Protein 8ZVY (pdb70)

InterPro domains:
  IPR002119 Histone H2A [PR00620] (14-36)
  IPR002119 Histone H2A [PR00620] (43-58)
  IPR002119 Histone H2A [PR00620] (58-71)
  IPR002119 Histone H2A [PR00620] (72-86)
  IPR002119 Histone H2A [PR00620] (100-118)
  IPR002119 Histone H2A [PTHR23430] (9-121)
  IPR002119 Histone H2A [SM00414] (3-123)
  IPR007125 Core Histone H2A/H2B/H3 domain [PF00125] (7-89)
  IPR009072 Histone-fold [G3DSA:1.10.20.10] (2-130)
  IPR009072 Histone-fold [SSF47113] (2-99)
  IPR032454 Histone H2A, C-terminal domain [PF16211] (92-125)
  IPR032458 Histone H2A conserved site [PS00046] (22-28)
  IPR061508 Histone H2A, histone fold [cd00074] (16-104)

Structure (mmCIF, N/CA/C/O backbone):
data_8ZVY
#
_entry.id   8ZVY
#
_cell.length_a   61.005
_cell.length_b   68.240
_cell.length_c   102.576
_cell.angle_alpha   90.000
_cell.angle_beta   90.000
_cell.angle_gamma   90.000
#
_symmetry.space_group_name_H-M   'P 21 21 21'
#
loop_
_entity.id
_entity.type
_entity.pdbx_description
1 polymer 'Histone H2B 1.1,Histone H2A type 1'
2 polymer 'Isoform 1 of Alpha-synuclein'
3 non-polymer 'CHLORIDE ION'
4 water water
#
loop_
_atom_site.group_PDB
_atom_site.id
_atom_site.type_symbol
_atom_site.label_atom_id
_atom_site.label_alt_id
_atom_site.label_comp_id
_atom_site.label_asym_id
_atom_site.label_entity_id
_atom_site.label_seq_id
_atom_site.pdbx_PDB_ins_code
_atom_site.Cartn_x
_atom_site.Cartn_y
_atom_site.Cartn_z
_atom_site.occupancy
_atom_site.B_iso_or_equiv
_atom_site.auth_seq_id
_atom_site.auth_comp_id
_atom_site.auth_asym_id
_atom_site.auth_atom_id
_atom_site.pdbx_PDB_model_num
ATOM 1 N N . LYS A 1 3 ? -14.35819 13.55540 16.42923 1.000 84.45271 35 LYS A N 1
ATOM 2 C CA . LYS A 1 3 ? -14.29257 14.98836 16.70238 1.000 94.84277 35 LYS A CA 1
ATOM 3 C C . LYS A 1 3 ? -12.92718 15.35785 17.27633 1.000 92.62203 35 LYS A C 1
ATOM 4 O O . LYS A 1 3 ? -12.50683 16.51658 17.22821 1.000 90.28709 35 LYS A O 1
ATOM 10 N N . GLU A 1 4 ? -12.24098 14.35308 17.81470 1.000 85.23336 36 GLU A N 1
ATOM 11 C CA A GLU A 1 4 ? -10.92735 14.57498 18.40014 0.518 79.18219 36 GLU A CA 1
ATOM 12 C CA B GLU A 1 4 ? -10.92031 14.55627 18.39600 0.482 79.18490 36 GLU A CA 1
ATOM 13 C C . GLU A 1 4 ? -9.92612 14.96766 17.31969 1.000 76.50665 36 GLU A C 1
ATOM 14 O O . GLU A 1 4 ? -9.96672 14.46123 16.19498 1.000 73.79850 36 GLU A O 1
ATOM 25 N N . SER A 1 5 ? -9.02071 15.88325 17.66286 1.000 66.26413 37 SER A N 1
ATOM 26 C CA . SER A 1 5 ? -8.05986 16.38916 16.69221 1.000 59.32906 37 SER A CA 1
ATOM 27 C C . SER A 1 5 ? -6.70855 15.70310 16.85905 1.000 60.73319 37 SER A C 1
ATOM 28 O O . SER A 1 5 ? -6.04433 15.85171 17.89107 1.000 57.46447 37 SER A O 1
ATOM 31 N N . TYR A 1 6 ? -6.29936 14.97735 15.82424 1.000 50.93421 38 TYR A N 1
ATOM 32 C CA . TYR A 1 6 ? -4.95950 14.43532 15.69851 1.000 46.48533 38 TYR A CA 1
ATOM 33 C C . TYR A 1 6 ? -4.08634 15.30777 14.81557 1.000 47.22327 38 TYR A C 1
ATOM 34 O O . TYR A 1 6 ? -3.00760 14.87267 14.40506 1.000 49.81124 38 TYR A O 1
ATOM 43 N N . ALA A 1 7 ? -4.54011 16.52482 14.50254 1.000 48.27170 39 ALA A N 1
ATOM 44 C CA . ALA A 1 7 ? -3.89140 17.31319 13.46236 1.000 50.93425 39 ALA A CA 1
ATOM 45 C C . ALA A 1 7 ? -2.42561 17.55537 13.78874 1.000 51.75739 39 ALA A C 1
ATOM 46 O O . ALA A 1 7 ? -1.56272 17.44060 12.91148 1.000 51.56378 39 ALA A O 1
ATOM 48 N N . ILE A 1 8 ? -2.12565 17.87663 15.05271 1.000 54.60775 40 ILE A N 1
ATOM 49 C CA . ILE A 1 8 ? -0.74902 18.15343 15.45016 1.000 53.58022 40 ILE A CA 1
ATOM 50 C C . ILE A 1 8 ? 0.14661 16.96334 15.13706 1.000 50.66598 40 ILE A C 1
ATOM 51 O O . ILE A 1 8 ? 1.26965 17.12131 14.64334 1.000 51.26356 40 ILE A O 1
ATOM 56 N N . TYR A 1 9 ? -0.34396 15.75320 15.40355 1.000 50.90828 41 TYR A N 1
ATOM 57 C CA . TYR A 1 9 ? 0.44276 14.54375 15.20010 1.000 51.89062 41 TYR A CA 1
ATOM 58 C C . TYR A 1 9 ? 0.50443 14.12696 13.73658 1.000 49.92914 41 TYR A C 1
ATOM 59 O O . TYR A 1 9 ? 1.53042 13.59687 13.29531 1.000 49.30700 41 TYR A O 1
ATOM 68 N N . VAL A 1 10 ? -0.57257 14.34576 12.97848 1.000 48.45246 42 VAL A N 1
ATOM 69 C CA . VAL A 1 10 ? -0.51507 14.14677 11.53312 1.000 47.88183 42 VAL A CA 1
ATOM 70 C C . VAL A 1 10 ? 0.58763 14.99747 10.92442 1.000 48.24218 42 VAL A C 1
ATOM 71 O O . VAL A 1 10 ? 1.36633 14.52297 10.08995 1.000 49.41608 42 VAL A O 1
ATOM 75 N N . TYR A 1 11 ? 0.67954 16.26948 11.33631 1.000 48.88669 43 TYR A N 1
ATOM 76 C CA . TYR A 1 11 ? 1.73019 17.14150 10.82213 1.000 49.60133 43 TYR A CA 1
ATOM 77 C C . TYR A 1 11 ? 3.11776 16.62812 11.17852 1.000 53.51747 43 TYR A C 1
ATOM 78 O O . TYR A 1 11 ? 4.02424 16.65021 10.33933 1.000 51.59535 43 TYR A O 1
ATOM 87 N N . LYS A 1 12 ? 3.30283 16.15477 12.41454 1.000 49.35635 44 LYS A N 1
ATOM 88 C CA . LYS A 1 12 ? 4.61034 15.64953 12.81622 1.000 52.78948 44 LYS A CA 1
ATOM 89 C C . LYS A 1 12 ? 5.02006 14.48740 11.92042 1.000 50.25950 44 LYS A C 1
ATOM 90 O O . LYS A 1 12 ? 6.16620 14.41018 11.46269 1.000 50.92570 44 LYS A O 1
ATOM 96 N N . VAL A 1 13 ? 4.08231 13.57867 11.64550 1.000 52.40230 45 VAL A N 1
ATOM 97 C CA . VAL A 1 13 ? 4.35937 12.47052 10.73678 1.000 47.56074 45 VAL A CA 1
ATOM 98 C C . VAL A 1 13 ? 4.64844 12.98575 9.33138 1.000 48.13916 45 VAL A C 1
ATOM 99 O O . VAL A 1 13 ? 5.54444 12.48271 8.64149 1.000 52.56473 45 VAL A O 1
ATOM 103 N N . LEU A 1 14 ? 3.89686 13.99413 8.88114 1.000 48.51972 46 LEU A N 1
ATOM 104 C CA . LEU A 1 14 ? 4.12425 14.52614 7.54043 1.000 50.32669 46 LEU A CA 1
ATOM 105 C C . LEU A 1 14 ? 5.55721 15.01209 7.37338 1.000 54.62205 46 LEU A C 1
ATOM 106 O O . LEU A 1 14 ? 6.17136 14.80457 6.32135 1.000 60.75420 46 LEU A O 1
ATOM 111 N N . LYS A 1 15 ? 6.11471 15.65033 8.40083 1.000 57.58853 47 LYS A N 1
ATOM 112 C CA . LYS A 1 15 ? 7.47373 16.15948 8.27255 1.000 60.20682 47 LYS A CA 1
ATOM 113 C C . LYS A 1 15 ? 8.50947 15.04717 8.28956 1.000 60.99304 47 LYS A C 1
ATOM 114 O O . LYS A 1 15 ? 9.62835 15.25836 7.81206 1.000 65.77773 47 LYS A O 1
ATOM 120 N N . GLN A 1 16 ? 8.16624 13.87021 8.82321 1.000 60.61223 48 GLN A N 1
ATOM 121 C CA . GLN A 1 16 ? 9.08031 12.73731 8.73927 1.000 59.02425 48 GLN A CA 1
ATOM 122 C C . GLN A 1 16 ? 9.13194 12.17750 7.32358 1.000 59.60186 48 GLN A C 1
ATOM 123 O O . GLN A 1 16 ? 10.21622 11.92072 6.79286 1.000 66.06082 48 GLN A O 1
ATOM 129 N N . VAL A 1 17 ? 7.97341 11.98866 6.68928 1.000 61.15735 49 VAL A N 1
ATOM 130 C CA . VAL A 1 17 ? 7.94787 11.31109 5.39311 1.000 59.40326 49 VAL A CA 1
ATOM 131 C C . VAL A 1 17 ? 8.18484 12.27593 4.23648 1.000 61.19414 49 VAL A C 1
ATOM 132 O O . VAL A 1 17 ? 8.71218 11.87089 3.19659 1.000 61.48732 49 VAL A O 1
ATOM 136 N N . HIS A 1 18 ? 7.81224 13.54180 4.38959 1.000 65.65880 50 HIS A N 1
ATOM 137 C CA . HIS A 1 18 ? 8.02295 14.55788 3.35717 1.000 63.77076 50 HIS A CA 1
ATOM 138 C C . HIS A 1 18 ? 8.38686 15.86956 4.03691 1.000 65.56154 50 HIS A C 1
ATOM 139 O O . HIS A 1 18 ? 7.54259 16.75628 4.21395 1.000 61.68147 50 HIS A O 1
ATOM 146 N N . PRO A 1 19 ? 9.65924 16.03897 4.40594 1.000 69.38722 51 PRO A N 1
ATOM 147 C CA . PRO A 1 19 ? 10.04147 17.19043 5.24307 1.000 69.65994 51 PRO A CA 1
ATOM 148 C C . PRO A 1 19 ? 9.72573 18.54497 4.63391 1.000 73.70638 51 PRO A C 1
ATOM 149 O O . PRO A 1 19 ? 9.52802 19.51078 5.38160 1.000 74.11359 51 PRO A O 1
ATOM 153 N N . ASP A 1 20 ? 9.68290 18.66007 3.30703 1.000 71.22686 52 ASP A N 1
ATOM 154 C CA . ASP A 1 20 ? 9.48729 19.95150 2.65833 1.000 81.07500 52 ASP A CA 1
ATOM 155 C C . ASP A 1 20 ? 8.11127 20.08780 2.01378 1.000 78.41756 52 ASP A C 1
ATOM 156 O O . ASP A 1 20 ? 7.91676 20.96210 1.16387 1.000 75.48959 52 ASP A O 1
ATOM 161 N N . THR A 1 21 ? 7.14858 19.25817 2.40746 1.000 71.79584 53 THR A N 1
ATOM 162 C CA . THR A 1 21 ? 5.82000 19.26740 1.81007 1.000 71.09874 53 THR A CA 1
ATOM 163 C C . THR A 1 21 ? 4.79027 19.72457 2.83419 1.000 63.44932 53 THR A C 1
ATOM 164 O O . THR A 1 21 ? 4.71710 19.17607 3.93894 1.000 72.40778 53 THR A O 1
ATOM 168 N N . GLY A 1 22 ? 3.99085 20.72695 2.46261 1.000 71.56312 54 GLY 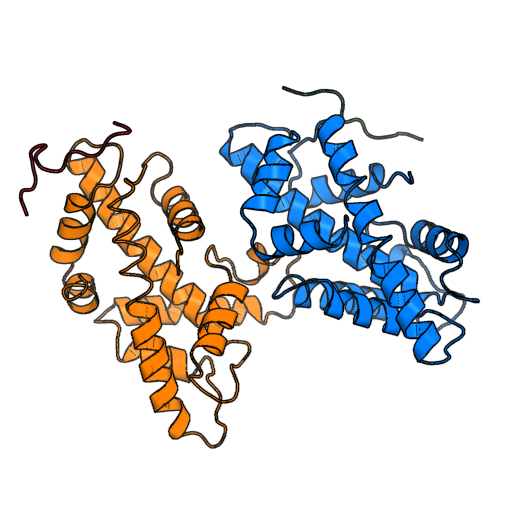A N 1
ATOM 169 C CA . GLY A 1 22 ? 2.91157 21.18398 3.30830 1.000 72.08645 54 GLY A CA 1
ATOM 170 C C . GLY A 1 22 ? 1.64229 20.37784 3.10573 1.000 66.30734 54 GLY A C 1
ATOM 171 O O . GLY A 1 22 ? 1.58609 19.42136 2.33421 1.000 63.77363 54 GLY A O 1
ATOM 172 N N . ILE A 1 23 ? 0.60471 20.78182 3.83162 1.000 63.51174 55 ILE A N 1
ATOM 173 C CA . ILE A 1 23 ? -0.72317 20.19297 3.69603 1.000 64.06876 55 ILE A CA 1
ATOM 174 C C . ILE A 1 23 ? -1.74766 21.28426 3.96281 1.000 71.31428 55 ILE A C 1
ATOM 175 O O . ILE A 1 23 ? -1.57943 22.10541 4.87008 1.000 71.35336 55 ILE A O 1
ATOM 180 N N . SER A 1 24 ? -2.78491 21.32344 3.13476 1.000 63.10603 56 SER A N 1
ATOM 181 C CA . SER A 1 24 ? -3.80710 22.33157 3.30568 1.000 68.21715 56 SER A CA 1
ATOM 182 C C . SER A 1 24 ? -4.67556 22.01745 4.51777 1.000 61.59764 56 SER A C 1
ATOM 183 O O . SER A 1 24 ? -4.64013 20.92121 5.08743 1.000 62.53455 56 SER A O 1
ATOM 186 N N . SER A 1 25 ? -5.47543 23.01135 4.89860 1.000 73.69687 57 SER A N 1
ATOM 187 C CA . SER A 1 25 ? -6.38195 22.86217 6.02763 1.000 68.27331 57 SER A CA 1
ATOM 188 C C . SER A 1 25 ? -7.46764 21.83520 5.73422 1.000 57.52337 57 SER A C 1
ATOM 189 O O . SER A 1 25 ? -7.81217 21.02066 6.59914 1.000 56.19362 57 SER A O 1
ATOM 192 N N . LYS A 1 26 ? -8.02013 21.85396 4.52080 1.000 68.39646 58 LYS A N 1
ATOM 193 C CA . LYS A 1 26 ? -9.08827 20.91505 4.19320 1.000 68.67414 58 LYS A CA 1
ATOM 194 C C . LYS A 1 26 ? -8.55958 19.49152 4.08093 1.000 64.56294 58 LYS A C 1
ATOM 195 O O . LYS A 1 26 ? -9.23686 18.54151 4.48922 1.000 58.72216 58 LYS A O 1
ATOM 201 N N . ALA A 1 27 ? -7.33988 19.32406 3.56219 1.000 64.01517 59 ALA A N 1
ATOM 202 C CA . ALA A 1 27 ? -6.73890 17.99476 3.52373 1.000 56.07244 59 ALA A CA 1
ATOM 203 C C . ALA A 1 27 ? -6.43146 17.48708 4.92727 1.000 54.28654 59 ALA A C 1
ATOM 204 O O . ALA A 1 27 ? -6.57275 16.29252 5.20238 1.000 52.03962 59 ALA A O 1
ATOM 206 N N . MET A 1 28 ? -6.00063 18.37062 5.82978 1.000 49.92966 60 MET A N 1
ATOM 207 C CA . MET A 1 28 ? -5.78127 17.93138 7.20548 1.000 52.37240 60 MET A CA 1
ATOM 208 C C . MET A 1 28 ? -7.08946 17.49709 7.85653 1.000 48.38746 60 MET A C 1
ATOM 209 O O . MET A 1 28 ? -7.10458 16.55879 8.65626 1.000 50.93105 60 MET A O 1
ATOM 214 N N . SER A 1 29 ? -8.20329 18.15753 7.52640 1.000 55.71270 61 SER A N 1
ATOM 215 C CA . SER A 1 29 ? -9.48732 17.73745 8.08948 1.000 55.35479 61 SER A CA 1
ATOM 216 C C . SER A 1 29 ? -9.86231 16.33214 7.63322 1.000 53.63760 61 SER A C 1
ATOM 217 O O . SER A 1 29 ? -10.41462 15.54274 8.41127 1.000 54.63859 61 SER A O 1
ATOM 220 N N . ILE A 1 30 ? -9.57819 16.00912 6.37018 1.000 50.61041 62 ILE A N 1
ATOM 221 C CA . ILE A 1 30 ? -9.80907 14.65960 5.85947 1.000 51.72556 62 ILE A CA 1
ATOM 222 C C . ILE A 1 30 ? -8.88923 13.65151 6.53779 1.000 45.09398 62 ILE A C 1
ATOM 223 O O . ILE A 1 30 ? -9.30617 12.52836 6.86299 1.000 47.35488 62 ILE A O 1
ATOM 228 N N . MET A 1 31 ? -7.61832 14.01882 6.73606 1.000 45.63225 63 MET A N 1
ATOM 229 C CA . MET A 1 31 ? -6.70580 13.14113 7.46849 1.000 43.24285 63 MET A CA 1
ATOM 230 C C . MET A 1 31 ? -7.22825 12.87120 8.86791 1.000 44.20346 63 MET A C 1
ATOM 231 O O . MET A 1 31 ? -7.19713 11.73055 9.34711 1.000 43.81437 63 MET A O 1
ATOM 236 N N . ASN A 1 32 ? -7.69959 13.92030 9.54704 1.000 46.88686 64 ASN A N 1
ATOM 237 C CA . ASN A 1 32 ? -8.19017 13.75129 10.90903 1.000 48.51963 64 ASN A CA 1
ATOM 238 C C . ASN A 1 32 ? -9.40640 12.83753 10.94418 1.000 44.20599 64 ASN A C 1
ATOM 239 O O . ASN A 1 32 ? -9.54525 12.01009 11.84987 1.000 43.15312 64 ASN A O 1
ATOM 244 N N . SER A 1 33 ? -10.31144 12.98562 9.97650 1.000 50.44013 65 SER A N 1
ATOM 245 C CA A SER A 1 33 ? -11.49258 12.13201 9.94980 0.691 50.10785 65 SER A CA 1
ATOM 246 C CA B SER A 1 33 ? -11.49551 12.13368 9.94306 0.309 50.05136 65 SER A CA 1
ATOM 247 C C . SER A 1 33 ? -11.11767 10.68387 9.68166 1.000 46.10544 65 SER A C 1
ATOM 248 O O . SER A 1 33 ? -11.72167 9.76547 10.24669 1.000 46.93503 65 SER A O 1
ATOM 253 N N . PHE A 1 34 ? -10.12736 10.45239 8.82263 1.000 44.14981 66 PHE A N 1
ATOM 254 C CA . PHE A 1 34 ? -9.69752 9.07910 8.60248 1.000 43.55654 66 PHE A CA 1
ATOM 255 C C . PHE A 1 34 ? -9.15815 8.45758 9.88682 1.000 39.55536 66 PHE A C 1
ATOM 256 O O . PHE A 1 34 ? -9.47734 7.30631 10.20248 1.000 40.94815 66 PHE A O 1
ATOM 264 N N . VAL A 1 35 ? -8.32392 9.19140 10.63027 1.000 38.28731 67 VAL A N 1
ATOM 265 C CA . VAL A 1 35 ? -7.76733 8.64338 11.86645 1.000 37.73430 67 VAL A CA 1
ATOM 266 C C . VAL A 1 35 ? -8.88065 8.30737 12.84822 1.000 35.29587 67 VAL A C 1
ATOM 267 O O . VAL A 1 35 ? -8.85796 7.24890 13.49077 1.000 36.95564 67 VAL A O 1
ATOM 271 N N . ASN A 1 36 ? -9.86091 9.20547 12.99614 1.000 38.00155 68 ASN A N 1
ATOM 272 C CA . ASN A 1 36 ? -10.98362 8.93403 13.88980 1.000 38.26737 68 ASN A CA 1
ATOM 273 C C . ASN A 1 36 ? -11.79268 7.73409 13.41532 1.000 37.91666 68 ASN A C 1
ATOM 274 O O . ASN A 1 36 ? -12.24706 6.92619 14.22987 1.000 38.44652 68 ASN A O 1
ATOM 279 N N . ASP A 1 37 ? -12.01144 7.61978 12.10311 1.000 38.13823 69 ASP A N 1
ATOM 280 C CA . ASP A 1 37 ? -12.77944 6.49511 11.57648 1.000 39.31655 69 ASP A CA 1
ATOM 281 C C . ASP A 1 37 ? -12.07247 5.16980 11.84279 1.000 36.36810 69 ASP A C 1
ATOM 282 O O . ASP A 1 37 ? -12.71507 4.18482 12.22504 1.000 33.17505 69 ASP A O 1
ATOM 287 N N . VAL A 1 38 ? -10.75426 5.11925 11.63278 1.000 32.59989 70 VAL A N 1
ATOM 288 C CA . VAL A 1 38 ? -10.00988 3.88793 11.90699 1.000 27.41524 70 VAL A CA 1
ATOM 289 C C . VAL A 1 38 ? -10.00547 3.58144 13.39520 1.000 29.74914 70 VAL A C 1
ATOM 290 O O . VAL A 1 38 ? -10.16249 2.42475 13.80441 1.000 30.15279 70 VAL A O 1
ATOM 294 N N . PHE A 1 39 ? -9.79770 4.60536 14.22333 1.000 31.22008 71 PHE A N 1
ATOM 295 C CA . PHE A 1 39 ? -9.85598 4.41509 15.66603 1.000 32.71793 71 PHE A CA 1
ATOM 296 C C . PHE A 1 39 ? -11.17517 3.76895 16.06073 1.000 30.27890 71 PHE A C 1
ATOM 297 O O . PHE A 1 39 ? -11.19397 2.75947 16.77387 1.000 32.28112 71 PHE A O 1
ATOM 305 N N . GLU A 1 40 ? -12.29477 4.33709 15.59400 1.000 33.14132 72 GLU A N 1
ATOM 306 C CA A GLU A 1 40 ? -13.60370 3.83192 16.00031 0.483 33.75552 72 GLU A CA 1
ATOM 307 C CA B GLU A 1 40 ? -13.60046 3.83113 16.00782 0.517 33.63268 72 GLU A CA 1
ATOM 308 C C . GLU A 1 40 ? -13.83498 2.41125 15.50443 1.000 32.72489 72 GLU A C 1
ATOM 309 O O . GLU A 1 40 ? -14.41119 1.58369 16.22034 1.000 33.12051 72 GLU A O 1
ATOM 320 N N . ARG A 1 41 ? -13.40647 2.10462 14.28107 1.000 29.96991 73 ARG A N 1
ATOM 321 C CA . ARG A 1 41 ? -13.65444 0.74524 13.79104 1.000 27.01940 73 ARG A CA 1
ATOM 322 C C . ARG A 1 41 ? -12.82238 -0.28054 14.55129 1.000 29.53361 73 ARG A C 1
ATOM 323 O O . ARG A 1 41 ? -13.33699 -1.33512 14.94494 1.000 28.73509 73 ARG A O 1
ATOM 331 N N . ILE A 1 42 ? -11.54071 0.00914 14.78722 1.000 28.08516 74 ILE A N 1
ATOM 332 C CA . ILE A 1 42 ? -10.70641 -0.94104 15.52707 1.000 27.39359 74 ILE A CA 1
ATOM 333 C C . ILE A 1 42 ? -11.22145 -1.10740 16.95058 1.000 28.31001 74 ILE A C 1
ATOM 334 O O . ILE A 1 42 ? -11.29908 -2.22814 17.46946 1.000 28.39489 74 ILE A O 1
ATOM 339 N N . ALA A 1 43 ? -11.55449 0.00163 17.61484 1.000 29.53446 75 ALA A N 1
ATOM 340 C CA . ALA A 1 43 ? -11.97571 -0.09372 19.00918 1.000 29.95796 75 ALA A CA 1
ATOM 341 C C . ALA A 1 43 ? -13.28179 -0.86729 19.12473 1.000 31.86361 75 ALA A C 1
ATOM 342 O O . ALA A 1 43 ? -13.45534 -1.67770 20.04424 1.000 30.31075 75 ALA A O 1
ATOM 344 N N . GLY A 1 44 ? -14.19579 -0.65166 18.17580 1.000 28.11205 76 GLY A N 1
ATOM 345 C CA . GLY A 1 44 ? -15.46173 -1.35724 18.19162 1.000 30.89681 76 GLY A CA 1
ATOM 346 C C . GLY A 1 44 ? -15.31336 -2.85958 18.02621 1.000 30.45747 76 GLY A C 1
ATOM 347 O O . GLY A 1 44 ? -16.01964 -3.63245 18.68228 1.000 30.87882 76 GLY A O 1
ATOM 348 N N . GLU A 1 45 ? -14.43874 -3.29910 17.10806 1.000 27.44094 77 GLU A N 1
ATOM 349 C CA . GLU A 1 45 ? -14.23129 -4.73414 16.94501 1.000 25.67997 77 GLU A CA 1
ATOM 350 C C . GLU A 1 45 ? -13.51247 -5.30261 18.16704 1.000 25.27236 77 GLU A C 1
ATOM 351 O O . GLU A 1 45 ? -13.85421 -6.38964 18.64582 1.000 26.23416 77 GLU A O 1
ATOM 357 N N . ALA A 1 46 ? -12.55435 -4.54488 18.72180 1.000 26.31269 78 ALA A N 1
ATOM 358 C CA . ALA A 1 46 ? -11.86078 -4.99206 19.93362 1.000 28.94920 78 ALA A CA 1
ATOM 359 C C . ALA A 1 46 ? -12.82797 -5.17142 21.09922 1.000 29.27196 78 ALA A C 1
ATOM 360 O O . ALA A 1 46 ? -12.68007 -6.10714 21.89824 1.000 28.03644 78 ALA A O 1
ATOM 362 N N . SER A 1 47 ? -13.82343 -4.28607 21.20821 1.000 26.69542 79 SER A N 1
ATOM 363 C CA . SER A 1 47 ? -14.84093 -4.39871 22.24978 1.000 28.41464 79 SER A CA 1
ATOM 364 C C . SER A 1 47 ? -15.63190 -5.69699 22.11243 1.000 30.22483 79 SER A C 1
ATOM 365 O O . SER A 1 47 ? -15.92067 -6.37538 23.11456 1.000 27.22917 79 SER A O 1
ATOM 368 N N . ARG A 1 48 ? -16.00519 -6.04771 20.87630 1.000 27.79230 80 ARG A N 1
ATOM 369 C CA . ARG A 1 48 ? -16.73403 -7.28649 20.64587 1.000 24.41151 80 ARG A CA 1
ATOM 370 C C . ARG A 1 48 ? -15.87606 -8.48378 20.99107 1.000 23.89786 80 ARG A C 1
ATOM 371 O O . ARG A 1 48 ? -16.36183 -9.45780 21.58220 1.000 25.31469 80 ARG A O 1
ATOM 379 N N . LEU A 1 49 ? -14.60199 -8.43758 20.61907 1.000 23.62731 81 LEU A N 1
ATOM 380 C CA . LEU A 1 49 ? -13.71456 -9.55619 20.91207 1.000 23.94105 81 LEU A CA 1
ATOM 381 C C . LEU A 1 49 ? -13.58871 -9.76071 22.40877 1.000 26.08661 81 LEU A C 1
ATOM 382 O O . LEU A 1 49 ? -13.67045 -10.89108 22.90065 1.000 26.22644 81 LEU A O 1
ATOM 387 N N . ALA A 1 50 ? -13.42285 -8.67760 23.15969 1.000 29.62431 82 ALA A N 1
ATOM 388 C CA . ALA A 1 50 ? -13.32728 -8.85899 24.60324 1.000 29.72843 82 ALA A CA 1
ATOM 389 C C . ALA A 1 50 ? -14.62964 -9.39995 25.16823 1.000 28.37448 82 ALA A C 1
ATOM 390 O O . ALA A 1 50 ? -14.62082 -10.29159 26.02719 1.000 29.40697 82 ALA A O 1
ATOM 392 N N . HIS A 1 51 ? -15.76668 -8.93750 24.64004 1.000 26.57304 83 HIS A N 1
ATOM 393 C CA . HIS A 1 51 ? -17.04026 -9.40071 25.16386 1.000 26.94448 83 HIS A CA 1
ATOM 394 C C . HIS A 1 51 ? -17.23799 -10.88659 24.91430 1.000 26.83001 83 HIS A C 1
ATOM 395 O O . HIS A 1 51 ? -17.60940 -11.63228 25.83347 1.000 27.93167 83 HIS A O 1
ATOM 402 N N . TYR A 1 52 ? -16.93118 -11.35059 23.69724 1.000 26.92997 84 TYR A N 1
ATOM 403 C CA . TYR A 1 52 ? -17.18041 -12.74709 23.39480 1.000 26.61687 84 TYR A CA 1
ATOM 404 C C . TYR A 1 52 ? -16.16096 -13.65563 24.05139 1.000 25.79660 84 TYR A C 1
ATOM 405 O O . TYR A 1 52 ? -16.44442 -14.83595 24.25473 1.000 29.20229 84 TYR A O 1
ATOM 414 N N . ASN A 1 53 ? -15.00273 -13.12171 24.41757 1.000 27.46676 85 ASN A N 1
ATOM 415 C CA . ASN A 1 53 ? -14.01443 -13.89765 25.16230 1.000 30.33820 85 ASN A CA 1
ATOM 416 C C . ASN A 1 53 ? -14.09919 -13.69323 26.67007 1.000 33.98762 85 ASN A C 1
ATOM 417 O O . ASN A 1 53 ? -13.25059 -14.21578 27.41102 1.000 32.70639 85 ASN A O 1
ATOM 422 N N . LYS A 1 54 ? -15.12849 -12.98719 27.14146 1.000 27.56504 86 LYS A N 1
ATOM 423 C CA . LYS A 1 54 ? -15.39675 -12.82049 28.57693 1.000 29.23179 86 LYS A CA 1
ATOM 424 C C . LYS A 1 54 ? -14.21995 -12.16952 29.28487 1.000 31.93843 86 LYS A C 1
ATOM 425 O O . LYS A 1 54 ? -13.82532 -12.57296 30.39136 1.000 35.49056 86 LYS A O 1
ATOM 431 N N . ARG A 1 55 ? -13.65882 -11.15427 28.64239 1.000 32.26033 87 ARG A N 1
ATOM 432 C CA . ARG A 1 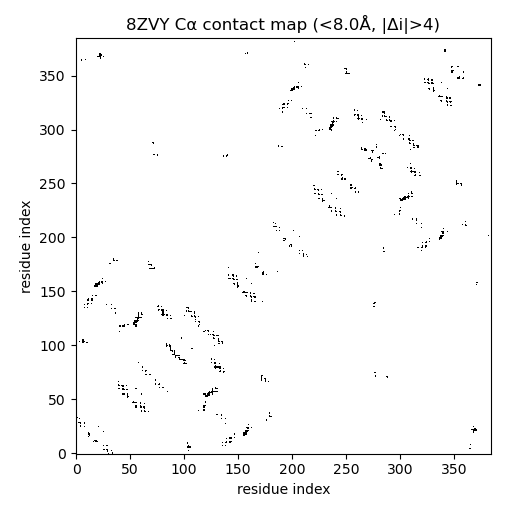55 ? -12.54048 -10.39490 29.18344 1.000 37.98830 87 ARG A CA 1
ATOM 433 C C . ARG A 1 55 ? -13.01997 -9.00811 29.58133 1.000 39.64296 87 ARG A C 1
ATOM 434 O O . ARG A 1 55 ? -13.54080 -8.26427 28.74353 1.000 38.29861 87 ARG A O 1
ATOM 442 N N . SER A 1 56 ? -12.78249 -8.63468 30.83500 1.000 34.95880 88 SER A N 1
ATOM 443 C CA . SER A 1 56 ? -13.18374 -7.32284 31.31586 1.000 38.70941 88 SER A CA 1
ATOM 444 C C . SER A 1 56 ? -12.23840 -6.20701 30.89153 1.000 39.13072 88 SER A C 1
ATOM 445 O O . SER A 1 56 ? -12.60678 -5.03226 31.00680 1.000 41.34823 88 SER A O 1
ATOM 448 N N . THR A 1 57 ? -11.05351 -6.53731 30.39020 1.000 34.26952 89 THR A N 1
ATOM 449 C CA . THR A 1 57 ? -10.03505 -5.55056 30.06601 1.000 36.12670 89 THR A CA 1
ATOM 450 C C . THR A 1 57 ? -9.62211 -5.72050 28.61810 1.000 36.40428 89 THR A C 1
ATOM 451 O O . THR A 1 57 ? -9.24100 -6.81902 28.21301 1.000 37.40619 89 THR A O 1
ATOM 455 N N . ILE A 1 58 ? -9.65030 -4.62777 27.86171 1.000 31.90166 90 ILE A N 1
ATOM 456 C CA . ILE A 1 58 ? -9.06877 -4.60082 26.52014 1.000 30.59501 90 ILE A CA 1
ATOM 457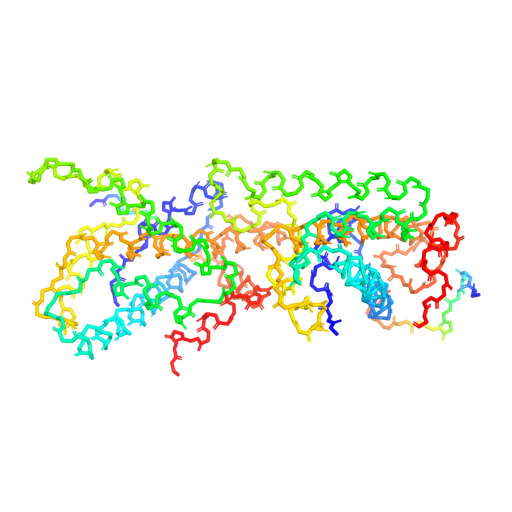 C C . ILE A 1 58 ? -7.57533 -4.33948 26.63370 1.000 34.77536 90 ILE A C 1
ATOM 458 O O . ILE A 1 58 ? -7.15737 -3.35540 27.24923 1.000 33.47024 90 ILE A O 1
ATOM 463 N N . THR A 1 59 ? -6.77180 -5.26337 26.10666 1.000 29.54941 91 THR A N 1
AT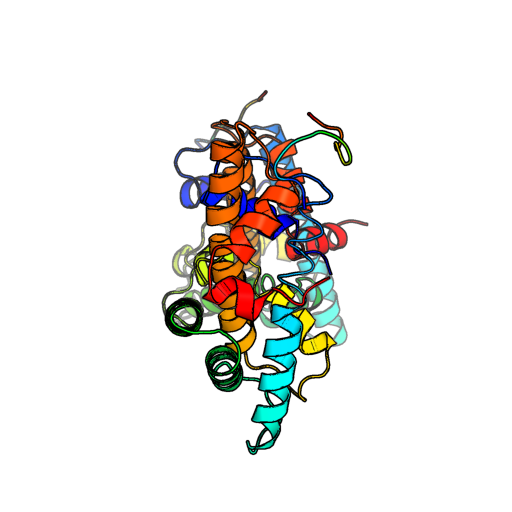OM 464 C CA . THR A 1 59 ? -5.32058 -5.16976 26.04314 1.000 32.83994 91 THR A CA 1
ATOM 465 C C . THR A 1 59 ? -4.89228 -5.08975 24.58814 1.000 32.81386 91 THR A C 1
ATOM 466 O O . THR A 1 59 ? -5.72345 -5.00987 23.67845 1.000 30.82500 91 THR A O 1
ATOM 470 N N . SER A 1 60 ? -3.57918 -5.14546 24.36226 1.000 30.22931 92 SER A N 1
ATOM 471 C CA . SER A 1 60 ? -3.08985 -5.13740 22.99303 1.000 27.84504 92 SER A CA 1
ATOM 472 C C . SER A 1 60 ? -3.53516 -6.37698 22.22673 1.000 31.28660 92 SER A C 1
ATOM 473 O O . SER A 1 60 ? -3.56603 -6.35242 20.98746 1.000 29.52314 92 SER A O 1
ATOM 476 N N . ARG A 1 61 ? -3.91413 -7.44716 22.93307 1.000 29.22317 93 ARG A N 1
ATOM 477 C CA . ARG A 1 61 ? -4.35941 -8.66585 22.25729 1.000 30.92461 93 ARG A CA 1
ATOM 478 C C . ARG A 1 61 ? -5.60411 -8.43087 21.40450 1.000 29.82027 93 ARG A C 1
ATOM 479 O O . ARG A 1 61 ? -5.65961 -8.87712 20.24870 1.000 30.14020 93 ARG A O 1
ATOM 487 N N . GLU A 1 62 ? -6.60614 -7.72893 21.94311 1.000 28.02783 94 GLU A N 1
ATOM 488 C CA . GLU A 1 62 ? -7.82733 -7.47095 21.18216 1.000 31.30630 94 GLU A CA 1
ATOM 489 C C . GLU A 1 62 ? -7.59099 -6.42920 20.10699 1.000 27.92062 94 GLU A C 1
ATOM 490 O O . GLU A 1 62 ? -8.20002 -6.49236 19.03044 1.000 28.72176 94 GLU A O 1
ATOM 496 N N . ILE A 1 63 ? -6.73281 -5.45047 20.38145 1.000 27.23484 95 ILE A N 1
ATOM 497 C CA . ILE A 1 63 ? -6.39492 -4.49980 19.32906 1.000 25.97975 95 ILE A CA 1
ATOM 498 C C . ILE A 1 63 ? -5.72800 -5.22290 18.16976 1.000 26.69874 95 ILE A C 1
ATOM 499 O O . ILE A 1 63 ? -6.05073 -4.98403 16.99885 1.000 26.64246 95 ILE A O 1
ATOM 504 N N . GLN A 1 64 ? -4.77903 -6.11540 18.46968 1.000 27.10437 96 GLN A N 1
ATOM 505 C CA . GLN A 1 64 ? -4.08900 -6.83522 17.40225 1.000 26.43878 96 GLN A CA 1
ATOM 506 C C . GLN A 1 64 ? -5.05816 -7.68240 16.58978 1.000 25.56182 96 GLN A C 1
ATOM 507 O O . GLN A 1 64 ? -4.99759 -7.69914 15.35376 1.000 26.38006 96 GLN A O 1
ATOM 513 N N . THR A 1 65 ? -5.95169 -8.41447 17.26543 1.000 25.47781 97 THR A N 1
ATOM 514 C CA . THR A 1 65 ? -6.89872 -9.24639 16.52855 1.000 25.01183 97 THR A CA 1
ATOM 515 C C . THR A 1 65 ? -7.82774 -8.40438 15.67100 1.000 27.26091 97 THR A C 1
ATOM 516 O O . THR A 1 65 ? -8.09435 -8.75200 14.51463 1.000 27.73275 97 THR A O 1
ATOM 520 N N . ALA A 1 66 ? -8.30436 -7.27775 16.20653 1.000 25.47785 98 ALA A N 1
ATOM 521 C CA . ALA A 1 66 ? -9.14325 -6.38646 15.40693 1.000 25.83241 98 ALA A CA 1
ATOM 522 C C . ALA A 1 66 ? -8.39976 -5.88176 14.17702 1.000 27.45600 98 ALA A C 1
ATOM 523 O O . ALA A 1 66 ? -8.98565 -5.77041 13.09714 1.000 28.53266 98 ALA A O 1
ATOM 525 N N . VAL A 1 67 ? -7.12309 -5.53654 14.33714 1.000 25.92047 99 VAL A N 1
ATOM 526 C CA . VAL A 1 67 ? -6.31717 -5.07530 13.20659 1.000 27.52150 99 VAL A CA 1
ATOM 527 C C . VAL A 1 67 ? -6.23675 -6.16091 12.14360 1.000 28.73942 99 VAL A C 1
ATOM 528 O O . VAL A 1 67 ? -6.35752 -5.88857 10.94007 1.000 28.73059 99 VAL A O 1
ATOM 532 N N . ARG A 1 68 ? -6.05557 -7.41747 12.56040 1.000 26.41018 100 ARG A N 1
ATOM 533 C CA . ARG A 1 68 ? -5.98558 -8.50539 11.58627 1.000 27.01056 100 ARG A CA 1
ATOM 534 C C . ARG A 1 68 ? -7.31139 -8.73400 10.86755 1.000 32.45685 100 ARG A C 1
ATOM 535 O O . ARG A 1 68 ? -7.32258 -9.15386 9.70184 1.000 30.76817 100 ARG A O 1
ATOM 543 N N . LEU A 1 69 ? -8.43360 -8.48940 11.53866 1.000 27.92081 101 LEU A N 1
ATOM 544 C CA . LEU A 1 69 ? -9.72694 -8.66727 10.89340 1.000 28.76376 101 LEU A CA 1
ATOM 545 C C . LEU A 1 69 ? -10.02673 -7.54102 9.91486 1.000 28.92329 101 LEU A C 1
ATOM 546 O O . LEU A 1 69 ? -10.78004 -7.73906 8.94948 1.000 31.99773 101 LEU A O 1
ATOM 551 N N . LEU A 1 70 ? -9.42908 -6.36538 10.12712 1.000 27.45774 102 LEU A N 1
ATOM 552 C CA . LEU A 1 70 ? -9.81283 -5.16094 9.39841 1.000 28.25982 102 LEU A CA 1
ATOM 553 C C . LEU A 1 70 ? -8.84440 -4.77350 8.29320 1.000 31.56362 102 LEU A C 1
ATOM 554 O O . LEU A 1 70 ? -9.27880 -4.30545 7.23419 1.000 36.19869 102 LEU A O 1
ATOM 559 N N . LEU A 1 71 ? -7.55481 -4.93356 8.52040 1.000 30.38386 103 LEU A N 1
ATOM 560 C CA . LEU A 1 71 ? -6.56418 -4.47824 7.54170 1.000 30.75977 103 LEU A CA 1
ATOM 561 C C . LEU A 1 71 ? -6.15812 -5.61647 6.60762 1.000 31.19943 103 LEU A C 1
ATOM 562 O O . LEU A 1 71 ? -6.03406 -6.76687 7.04550 1.000 34.42764 103 LEU A O 1
ATOM 567 N N . PRO A 1 72 ? -6.04514 -5.34722 5.30783 1.000 32.90927 104 PRO A N 1
ATOM 568 C CA . PRO A 1 72 ? -5.63929 -6.37738 4.34951 1.000 34.66600 104 PRO A CA 1
ATOM 569 C C . PRO A 1 72 ? -4.14381 -6.44154 4.07509 1.000 36.17098 104 PRO A C 1
ATOM 570 O O . PRO A 1 72 ? -3.42176 -5.44887 4.15291 1.000 33.56345 104 PRO A O 1
ATOM 574 N N . GLY A 1 73 ? -3.69195 -7.64557 3.72891 1.000 36.00792 105 GLY A N 1
ATOM 575 C CA . GLY A 1 73 ? -2.41054 -7.81047 3.03702 1.000 35.27361 105 GLY A CA 1
ATOM 576 C C . GLY A 1 73 ? -1.20512 -7.25800 3.77349 1.000 34.72789 105 GLY A C 1
ATOM 577 O O . GLY A 1 73 ? -1.02525 -7.47076 4.97380 1.000 35.46736 105 GLY A O 1
ATOM 578 N N . GLU A 1 74 ? -0.33774 -6.56614 3.02378 1.000 34.85012 106 GLU A N 1
ATOM 579 C CA . GLU A 1 74 ? 0.90945 -6.05762 3.58992 1.000 33.11654 106 GLU A CA 1
ATOM 580 C C . GLU A 1 74 ? 0.64752 -4.97783 4.62756 1.000 34.24527 106 GLU A C 1
ATOM 581 O O . GLU A 1 74 ? 1.39795 -4.85988 5.60667 1.000 34.46203 106 GLU A O 1
ATOM 587 N N . LEU A 1 75 ? -0.41770 -4.20001 4.44475 1.000 32.32929 107 LEU A N 1
ATOM 588 C CA A LEU A 1 75 ? -0.79171 -3.19951 5.44373 0.440 33.20342 107 LEU A CA 1
ATOM 589 C CA B LEU A 1 75 ? -0.78734 -3.19925 5.43907 0.560 33.17504 107 LEU A CA 1
ATOM 590 C C . LEU A 1 75 ? -0.96638 -3.83398 6.81212 1.000 34.46823 107 LEU A C 1
ATOM 591 O O . LEU A 1 75 ? -0.49359 -3.30071 7.82760 1.000 29.89470 107 LEU A O 1
ATOM 600 N N . ALA A 1 76 ? -1.67137 -4.96798 6.86355 1.000 29.28410 108 ALA A N 1
ATOM 601 C CA . ALA A 1 76 ? -1.89987 -5.63469 8.13779 1.000 30.78198 108 ALA A CA 1
ATOM 602 C C . ALA A 1 76 ? -0.58916 -6.13000 8.74035 1.000 31.29915 108 ALA A C 1
ATOM 603 O O . ALA A 1 76 ? -0.36299 -5.99122 9.94723 1.000 31.23547 108 ALA A O 1
ATOM 605 N N . LYS A 1 77 ? 0.28427 -6.72129 7.92115 1.000 28.87569 109 LYS A N 1
ATOM 606 C CA . LYS A 1 77 ? 1.57830 -7.17698 8.42275 1.000 33.12155 109 LYS A CA 1
ATOM 607 C C . LYS A 1 77 ? 2.36712 -6.02662 9.04489 1.000 36.34224 109 LYS A C 1
ATOM 608 O O . LYS A 1 77 ? 2.91781 -6.16056 10.14554 1.000 32.85562 109 LYS A O 1
ATOM 614 N N . HIS A 1 78 ? 2.44378 -4.88909 8.34644 1.000 33.20318 110 HIS A N 1
ATOM 615 C CA . HIS A 1 78 ? 3.18622 -3.75611 8.88186 1.000 36.02295 110 HIS A CA 1
ATOM 616 C C . HIS A 1 78 ? 2.54417 -3.19988 10.13867 1.000 30.88249 110 HIS A C 1
ATOM 617 O O . HIS A 1 78 ? 3.24626 -2.87450 11.09897 1.000 33.57331 110 HIS A O 1
ATOM 624 N N . ALA A 1 79 ? 1.21519 -3.07814 10.14511 1.000 29.15357 111 ALA A N 1
ATOM 625 C CA . ALA A 1 79 ? 0.52284 -2.55442 11.31837 1.000 29.12481 111 ALA A CA 1
ATOM 626 C C . ALA A 1 79 ? 0.74733 -3.43083 12.53419 1.000 33.65957 111 ALA A C 1
ATOM 627 O O . ALA A 1 79 ? 0.97585 -2.92347 13.64093 1.000 31.19068 111 ALA A O 1
ATOM 629 N N . VAL A 1 80 ? 0.66120 -4.74729 12.35633 1.000 30.58350 112 VAL A N 1
ATOM 630 C CA . VAL A 1 80 ? 0.89625 -5.65986 13.47134 1.000 29.86524 112 VAL A CA 1
ATOM 631 C C . VAL A 1 80 ? 2.33380 -5.54077 13.95605 1.000 33.36466 112 VAL A C 1
ATOM 632 O O . VAL A 1 80 ? 2.60493 -5.53536 15.16532 1.000 33.53715 112 VAL A O 1
ATOM 636 N N . SER A 1 81 ? 3.27784 -5.43288 13.02534 1.000 31.35862 113 SER A N 1
ATOM 637 C CA . SER A 1 81 ? 4.67275 -5.27222 13.41200 1.000 33.74976 113 SER A CA 1
ATOM 638 C C . SER A 1 81 ? 4.87805 -3.98112 14.19190 1.000 36.50853 113 SER A C 1
ATOM 639 O O . SER A 1 81 ? 5.59036 -3.96237 15.20241 1.000 37.07483 113 SER A O 1
ATOM 642 N N . GLU A 1 82 ? 4.25664 -2.89308 13.73557 1.000 32.22166 114 GLU A N 1
ATOM 643 C CA . GLU A 1 82 ? 4.42436 -1.60284 14.39799 1.000 37.00979 114 GLU A CA 1
ATOM 644 C C . GLU A 1 82 ? 3.81767 -1.61496 15.79363 1.000 35.11102 114 GLU A C 1
ATOM 645 O O . GLU A 1 82 ? 4.41920 -1.09684 16.74424 1.000 33.80136 114 GLU A O 1
ATOM 651 N N . GLY A 1 83 ? 2.61390 -2.17260 15.93154 1.000 31.72687 115 GLY A N 1
ATOM 652 C CA . GLY A 1 83 ? 1.98079 -2.20758 17.24409 1.000 27.86342 115 GLY A CA 1
ATOM 653 C C . GLY A 1 83 ? 2.73332 -3.09477 18.21210 1.000 31.89356 115 GLY A C 1
ATOM 654 O O . GLY A 1 83 ? 2.94019 -2.73303 19.37463 1.000 31.56864 115 GLY A O 1
ATOM 655 N N . THR A 1 84 ? 3.14758 -4.27390 17.74763 1.000 30.13257 116 THR A N 1
ATOM 656 C CA . THR A 1 84 ? 3.84833 -5.20644 18.62294 1.000 34.17362 116 THR A CA 1
ATOM 657 C C . THR A 1 84 ? 5.15930 -4.59995 19.10987 1.000 35.54332 116 THR A C 1
ATOM 658 O O . THR A 1 84 ? 5.49266 -4.68083 20.30380 1.000 35.48752 116 THR A O 1
ATOM 662 N N . LYS A 1 85 ? 5.88918 -3.94637 18.20381 1.000 32.65751 117 LYS A N 1
ATOM 663 C CA . LYS A 1 85 ? 7.15082 -3.29578 18.55008 1.000 37.93671 117 LYS A CA 1
ATOM 664 C C . LYS A 1 85 ? 6.95095 -2.19799 19.58336 1.000 40.87995 117 LYS A C 1
ATOM 665 O O . LYS A 1 85 ? 7.71743 -2.09712 20.54927 1.000 39.55584 117 LYS A O 1
ATOM 671 N N . ALA A 1 86 ? 5.91468 -1.37484 19.40504 1.000 36.16854 118 ALA A N 1
ATOM 672 C CA . ALA A 1 86 ? 5.68907 -0.27637 20.33557 1.000 33.32583 118 ALA A CA 1
ATOM 673 C C . ALA A 1 86 ? 5.34675 -0.79261 21.72390 1.000 35.77038 118 ALA A C 1
ATOM 674 O O . ALA A 1 86 ? 5.87675 -0.28617 22.71646 1.000 37.06641 118 ALA A O 1
ATOM 676 N N . VAL A 1 87 ? 4.48493 -1.81416 21.81520 1.000 31.89360 119 VAL A N 1
ATOM 677 C CA . VAL A 1 87 ? 4.10975 -2.34722 23.12456 1.000 34.77848 119 VAL A CA 1
ATOM 678 C C . VAL A 1 87 ? 5.30521 -2.99263 23.81152 1.000 39.46761 119 VAL A C 1
ATOM 679 O O . VAL A 1 87 ? 5.50634 -2.81660 25.01748 1.000 37.37726 119 VAL A O 1
ATOM 683 N N . THR A 1 88 ? 6.11727 -3.74618 23.06615 1.000 35.37009 120 THR A N 1
ATOM 684 C CA . THR A 1 88 ? 7.29109 -4.37385 23.67281 1.000 38.17651 120 THR A CA 1
ATOM 685 C C . THR A 1 88 ? 8.24357 -3.32437 24.23319 1.000 42.51277 120 THR A C 1
ATOM 686 O O . THR A 1 88 ? 8.72722 -3.44815 25.36474 1.000 46.51036 120 THR A O 1
ATOM 690 N N . LYS A 1 89 ? 8.51324 -2.27292 23.45527 1.000 39.56784 121 LYS A N 1
ATOM 691 C CA . LYS A 1 89 ? 9.38041 -1.19601 23.92710 1.000 45.25577 121 LYS A CA 1
ATOM 692 C C . LYS A 1 89 ? 8.77373 -0.47779 25.12888 1.000 47.51845 121 LYS A C 1
ATOM 693 O O . LYS A 1 89 ? 9.47961 -0.14727 26.08964 1.000 51.40141 121 LYS A O 1
ATOM 699 N N . TYR A 1 90 ? 7.46911 -0.20910 25.08350 1.000 42.60683 122 TYR A N 1
ATOM 700 C CA . TYR A 1 90 ? 6.80550 0.52310 26.16198 1.000 41.05889 122 TYR A CA 1
ATOM 701 C C . TYR A 1 90 ? 6.76679 -0.26903 27.45790 1.000 42.45427 122 TYR A C 1
ATOM 702 O O . TYR A 1 90 ? 6.87288 0.31145 28.54256 1.000 47.12526 122 TYR A O 1
ATOM 711 N N . THR A 1 91 ? 6.64266 -1.58558 27.37881 1.000 44.51779 123 THR A N 1
ATOM 712 C CA . THR A 1 91 ? 6.45855 -2.38489 28.58424 1.000 50.95718 123 THR A CA 1
ATOM 713 C C . THR A 1 91 ? 7.81527 -2.56819 29.25246 1.000 56.73787 123 THR A C 1
ATOM 714 O O . THR A 1 91 ? 8.59608 -3.45538 28.91199 1.000 59.47092 123 THR A O 1
ATOM 718 N N . SER A 1 92 ? 8.13624 -1.64138 30.15198 1.000 69.59639 124 SER A N 1
ATOM 719 C CA . SER A 1 92 ? 9.36261 -1.72599 30.92605 1.000 70.02570 124 SER A CA 1
ATOM 720 C C . SER A 1 92 ? 9.19630 -2.77422 32.01620 1.000 88.62339 124 SER A C 1
ATOM 721 O O . SER A 1 92 ? 8.09782 -2.98284 32.54041 1.000 88.28631 124 SER A O 1
ATOM 724 N N . ALA A 1 93 ? 10.29991 -3.44151 32.35526 1.000 107.33118 125 ALA A N 1
ATOM 725 C CA . ALA A 1 93 ? 10.22734 -4.47802 33.37877 1.000 119.99029 125 ALA A CA 1
ATOM 726 C C . ALA A 1 93 ? 9.80570 -3.90175 34.72088 1.000 118.83290 125 ALA A C 1
ATOM 727 O O . ALA A 1 93 ? 9.11963 -4.57327 35.49994 1.000 119.27595 125 ALA A O 1
ATOM 729 N N . LYS A 1 94 ? 10.21504 -2.67380 35.01320 1.000 107.15641 126 LYS A N 1
ATOM 730 C CA . LYS A 1 94 ? 9.84431 -2.00369 36.25102 1.000 98.41209 126 LYS A CA 1
ATOM 731 C C . LYS A 1 94 ? 8.51298 -1.27615 36.07324 1.000 90.08455 126 LYS A C 1
ATOM 732 O O . LYS A 1 94 ? 8.43626 -0.26449 35.36574 1.000 82.86116 126 LYS A O 1
ATOM 738 N N . LYS A 1 95 ? 7.46390 -1.78700 36.71120 1.000 93.35411 1014 LYS A N 1
ATOM 739 C CA . LYS A 1 95 ? 6.15859 -1.14432 36.62941 1.000 94.78987 1014 LYS A CA 1
ATOM 740 C C . LYS A 1 95 ? 6.14947 0.14472 37.44829 1.000 86.81488 1014 LYS A C 1
ATOM 741 O O . LYS A 1 95 ? 6.85044 0.26561 38.45654 1.000 86.39598 1014 LYS A O 1
ATOM 747 N N . ALA A 1 96 ? 5.35908 1.11622 36.98124 1.000 79.52513 1015 ALA A N 1
ATOM 748 C CA . ALA A 1 96 ? 5.14630 2.46297 37.52078 1.000 77.73437 1015 ALA A CA 1
ATOM 749 C C . ALA A 1 96 ? 6.26461 3.37507 37.03462 1.000 68.98750 1015 ALA A C 1
ATOM 750 O O . ALA A 1 96 ? 6.29457 4.56976 37.39350 1.000 61.78276 1015 ALA A O 1
ATOM 752 N N . LYS A 1 97 ? 7.21870 2.83222 36.27831 1.000 57.21167 1016 LYS A N 1
ATOM 753 C CA . LYS A 1 97 ? 8.28868 3.56885 35.61977 1.000 53.60666 1016 LYS A CA 1
ATOM 754 C C . LYS A 1 97 ? 8.02820 3.74548 34.12341 1.000 48.69314 1016 LYS A C 1
ATOM 755 O O . LYS A 1 97 ? 8.94776 4.09999 33.38099 1.000 45.14893 1016 LYS A O 1
ATOM 761 N N . THR A 1 98 ? 6.82772 3.42939 33.64484 1.000 45.13869 1017 THR A N 1
ATOM 762 C CA . THR A 1 98 ? 6.57295 3.59525 32.22155 1.000 36.97411 1017 THR A CA 1
ATOM 763 C C . THR A 1 98 ? 6.69767 5.06396 31.81458 1.000 37.75767 1017 THR A C 1
ATOM 764 O O . THR A 1 98 ? 6.42593 5.98050 32.59368 1.000 44.66401 1017 THR A O 1
ATOM 768 N N . ARG A 1 99 ? 7.13332 5.27315 30.57326 1.000 43.82826 1018 ARG A N 1
ATOM 769 C CA . ARG A 1 99 ? 7.18259 6.58036 29.92992 1.000 38.74551 1018 ARG A CA 1
ATOM 770 C C . ARG A 1 99 ? 6.62721 6.40220 28.52718 1.000 39.42625 1018 ARG A C 1
ATOM 771 O O . ARG A 1 99 ? 7.02451 5.47164 27.82283 1.000 36.14949 1018 ARG A O 1
ATOM 779 N N . SER A 1 100 ? 5.73312 7.30246 28.10817 1.000 41.43634 1019 SER A N 1
ATOM 780 C CA . SER A 1 100 ? 5.19064 7.21040 26.75211 1.000 38.81111 1019 SER A CA 1
ATOM 781 C C . SER A 1 100 ? 6.30107 7.27836 25.71856 1.000 40.64022 1019 SER A C 1
ATOM 782 O O . SER A 1 100 ? 6.23515 6.59392 24.69019 1.000 37.89194 1019 SER A O 1
ATOM 785 N N . SER A 1 101 ? 7.36670 8.02559 26.02117 1.000 37.81116 1020 SER A N 1
ATOM 786 C CA . SER A 1 101 ? 8.46655 8.21348 25.08380 1.000 38.28115 1020 SER A CA 1
ATOM 787 C C . SER A 1 101 ? 9.13408 6.89366 24.71749 1.000 42.31798 1020 SER A C 1
ATOM 788 O O . SER A 1 101 ? 9.70052 6.77192 23.62311 1.000 40.88804 1020 SER A O 1
ATOM 791 N N . ARG A 1 102 ? 8.98938 5.87130 25.55370 1.000 35.99337 1021 ARG A N 1
ATOM 792 C CA . ARG A 1 102 ? 9.58642 4.57913 25.24465 1.000 39.10323 1021 ARG A CA 1
ATOM 793 C C . ARG A 1 102 ? 8.90769 3.91608 24.05528 1.000 45.03427 1021 ARG A C 1
ATOM 794 O O . ARG A 1 102 ? 9.52669 3.08878 23.37745 1.000 43.09293 1021 ARG A O 1
ATOM 802 N N . ALA A 1 103 ? 7.63769 4.23393 23.80571 1.000 38.59832 1022 ALA A N 1
ATOM 803 C CA . ALA A 1 103 ? 6.94111 3.60120 22.69166 1.000 39.55813 1022 ALA A CA 1
ATOM 804 C C . ALA A 1 103 ? 7.48110 4.04768 21.34022 1.000 42.49720 1022 ALA A C 1
ATOM 805 O O . ALA A 1 103 ? 7.16766 3.40991 20.32723 1.000 41.21043 1022 ALA A O 1
ATOM 807 N N . GLY A 1 104 ? 8.28863 5.10423 21.30808 1.000 41.35118 1023 GLY A N 1
ATOM 808 C CA . GLY A 1 104 ? 8.90989 5.58070 20.08506 1.000 41.82297 1023 GLY A CA 1
ATOM 809 C C . GLY A 1 104 ? 7.98966 6.23962 19.08027 1.000 41.11758 1023 GLY A C 1
ATOM 810 O O . GLY A 1 104 ? 8.32857 6.27578 17.89161 1.000 46.16919 1023 GLY A O 1
ATOM 811 N N . LEU A 1 105 ? 6.85086 6.78328 19.51029 1.000 39.24613 1024 LEU A N 1
ATOM 812 C CA . LEU A 1 105 ? 5.80508 7.25623 18.60864 1.000 41.35923 1024 LEU A CA 1
ATOM 813 C C . LEU A 1 105 ? 5.65592 8.77298 18.61843 1.000 43.61676 1024 LEU A C 1
ATOM 814 O O . LEU A 1 105 ? 6.06039 9.45974 19.55598 1.000 45.75181 1024 LEU A O 1
ATOM 819 N N . GLN A 1 106 ? 5.01293 9.28369 17.56228 1.000 43.71082 1025 GLN A N 1
ATOM 820 C CA . GLN A 1 106 ? 4.55417 10.66946 17.47174 1.000 45.60896 1025 GLN A CA 1
ATOM 821 C C . GLN A 1 106 ? 3.11313 10.81683 17.94674 1.000 44.94250 1025 GLN A C 1
ATOM 822 O O . GLN A 1 106 ? 2.75618 11.83893 18.53962 1.000 46.03410 1025 GLN A O 1
ATOM 828 N N . PHE A 1 107 ? 2.27347 9.81698 17.68004 1.000 43.57982 1026 PHE A N 1
ATOM 829 C CA . PHE A 1 107 ? 0.88785 9.85172 18.11879 1.000 40.15016 1026 PHE A CA 1
ATOM 830 C C . PHE A 1 107 ? 0.79665 9.70909 19.63725 1.000 43.45131 1026 PHE A C 1
ATOM 831 O O . PHE A 1 107 ? 1.64686 9.06977 20.26155 1.000 45.64420 1026 PHE A O 1
ATOM 839 N N . PRO A 1 108 ? -0.17835 10.36657 20.26671 1.000 41.58928 1027 PRO A N 1
ATOM 840 C CA . PRO A 1 108 ? -0.18901 10.47415 21.73377 1.000 44.84788 1027 PRO A CA 1
ATOM 841 C C . PRO A 1 108 ? -0.78719 9.25303 22.40301 1.000 44.17462 1027 PRO A C 1
ATOM 842 O O . PRO A 1 108 ? -2.01009 9.03349 22.35929 1.000 44.36844 1027 PRO A O 1
ATOM 846 N N . VAL A 1 109 ? 0.04218 8.51644 23.14022 1.000 41.70487 1028 VAL A N 1
ATOM 847 C CA . VAL A 1 109 ? -0.41217 7.33032 23.85570 1.000 40.93968 1028 VAL A CA 1
ATOM 848 C C . VAL A 1 109 ? -1.46435 7.69860 24.90023 1.000 39.19468 1028 VAL A C 1
ATOM 849 O O . VAL A 1 109 ? -2.51711 7.05398 25.00289 1.000 37.17931 1028 VAL A O 1
ATOM 853 N N . GLY A 1 110 ? -1.20423 8.75419 25.67812 1.000 39.65606 1029 GLY A N 1
ATOM 854 C CA . GLY A 1 110 ? -2.12231 9.11531 26.74883 1.000 41.12203 1029 GLY A CA 1
ATOM 855 C C . GLY A 1 110 ? -3.47582 9.56950 26.23595 1.000 46.95360 1029 GLY A C 1
ATOM 856 O O . GLY A 1 110 ? -4.51369 9.21500 26.80161 1.000 43.95819 1029 GLY A O 1
ATOM 857 N N . ARG A 1 111 ? -3.48205 10.33141 25.13840 1.000 36.81994 1030 ARG A N 1
ATOM 858 C CA . ARG A 1 111 ? -4.72703 10.76981 24.52239 1.000 42.61835 1030 ARG A CA 1
ATOM 859 C C . ARG A 1 111 ? -5.53772 9.57476 24.02917 1.000 40.95534 1030 ARG A C 1
ATOM 860 O O . ARG A 1 111 ? -6.74897 9.48888 24.26256 1.000 41.48261 1030 ARG A O 1
ATOM 868 N N . VAL A 1 112 ? -4.87430 8.62637 23.37274 1.000 38.18802 1031 VAL A N 1
ATOM 869 C CA . VAL A 1 112 ? -5.56784 7.43906 22.87756 1.000 35.38180 1031 VAL A CA 1
ATOM 870 C C . VAL A 1 112 ? -6.11510 6.61992 24.03968 1.000 40.46631 1031 VAL A C 1
ATOM 871 O O . VAL A 1 112 ? -7.21548 6.05938 23.95890 1.000 36.39430 1031 VAL A O 1
ATOM 875 N N . HIS A 1 113 ? -5.36753 6.55149 25.14545 1.000 37.00921 1032 HIS A N 1
ATOM 876 C CA . HIS A 1 113 ? -5.86581 5.84159 26.31914 1.000 40.04289 1032 HIS A CA 1
ATOM 877 C C . HIS A 1 113 ? -7.14641 6.48314 26.84282 1.000 40.50752 1032 HIS A C 1
ATOM 878 O O . HIS A 1 113 ? -8.12568 5.78675 27.13913 1.000 39.55803 1032 HIS A O 1
ATOM 885 N N . ARG A 1 114 ? -7.15552 7.81736 26.96329 1.000 41.36589 1033 ARG A N 1
ATOM 886 C CA . ARG A 1 114 ? -8.33237 8.51236 27.47128 1.000 41.24613 1033 ARG A CA 1
ATOM 887 C C . ARG A 1 114 ? -9.53503 8.30438 26.55923 1.000 40.89619 1033 ARG A C 1
ATOM 888 O O . ARG A 1 114 ? -10.65697 8.12741 27.03981 1.000 43.48927 1033 ARG A O 1
ATOM 896 N N . LEU A 1 115 ? -9.32357 8.32635 25.24053 1.000 40.84551 1034 LEU A N 1
ATOM 897 C CA . LEU A 1 115 ? -10.43539 8.11107 24.31672 1.000 43.80721 1034 LEU A CA 1
ATOM 898 C C . LEU A 1 115 ? -10.95430 6.67573 24.37874 1.000 44.10444 1034 LEU A C 1
ATOM 899 O O . LEU A 1 115 ? -12.16453 6.44318 24.25781 1.000 39.99090 1034 LEU A O 1
ATOM 904 N N . LEU A 1 116 ? -10.05851 5.69578 24.53247 1.000 39.91184 1035 LEU A N 1
ATOM 905 C CA . LEU A 1 116 ? -10.51736 4.32088 24.69916 1.000 38.02900 1035 LEU A CA 1
ATOM 906 C C . LEU A 1 116 ? -11.33203 4.18037 25.96982 1.000 38.44137 1035 LEU A C 1
ATOM 907 O O . LEU A 1 116 ? -12.38110 3.53056 25.98153 1.000 37.86117 1035 LEU A O 1
ATOM 912 N N . ARG A 1 117 ? -10.87025 4.80337 27.05201 1.000 38.09048 1036 ARG A N 1
ATOM 913 C CA . ARG A 1 117 ? -11.62632 4.76660 28.29267 1.000 43.03047 1036 ARG A CA 1
ATOM 914 C C . ARG A 1 117 ? -12.97540 5.47022 28.13999 1.000 47.02388 1036 ARG A C 1
ATOM 915 O O . ARG A 1 117 ? -13.99157 4.98243 28.64594 1.000 50.72655 1036 ARG A O 1
ATOM 923 N N . LYS A 1 118 ? -13.01105 6.60276 27.42037 1.000 47.08405 1037 LYS A N 1
ATOM 924 C CA . LYS A 1 118 ? -14.25313 7.36561 27.25847 1.000 51.21159 1037 LYS A CA 1
ATOM 925 C C . LYS A 1 118 ? -15.29848 6.58762 26.46999 1.000 52.27878 1037 LYS A C 1
ATOM 926 O O . LYS A 1 118 ? -16.50173 6.77095 26.68087 1.000 46.68732 1037 LYS A O 1
ATOM 932 N N . GLY A 1 119 ? -14.86523 5.71255 25.56515 1.000 47.00454 1038 GLY A N 1
ATOM 933 C CA . GLY A 1 119 ? -15.78231 5.02264 24.67623 1.000 46.07995 1038 GLY A CA 1
ATOM 934 C C . GLY A 1 119 ? -16.51309 3.85458 25.26742 1.000 44.35933 1038 GLY A C 1
ATOM 935 O O . GLY A 1 119 ? -17.37044 3.27913 24.58999 1.000 47.59129 1038 GLY A O 1
ATOM 936 N N . ASN A 1 120 ? -16.18693 3.48261 26.50762 1.000 45.37829 1039 ASN A N 1
ATOM 937 C CA . ASN A 1 120 ? -16.84899 2.37941 27.22011 1.000 43.83377 1039 ASN A CA 1
ATOM 938 C C . ASN A 1 120 ? -16.87027 1.11064 26.36860 1.000 44.82990 1039 ASN A C 1
ATOM 939 O O . ASN A 1 120 ? -17.88696 0.42661 26.23934 1.000 46.53955 1039 ASN A O 1
ATOM 944 N N . TYR A 1 121 ? -15.72527 0.81670 25.76487 1.000 38.93539 1040 TYR A N 1
ATOM 945 C CA . TYR A 1 121 ? -15.55811 -0.40327 24.98204 1.000 33.08727 1040 TYR A CA 1
ATOM 946 C C . TYR A 1 121 ? -15.40898 -1.63835 25.85917 1.000 37.61771 1040 TYR A C 1
ATOM 947 O O . TYR A 1 121 ? -15.66321 -2.75676 25.39491 1.000 35.59733 1040 TYR A O 1
ATOM 956 N N . ALA A 1 122 ? -14.99802 -1.45527 27.11195 1.000 38.40097 1041 ALA A N 1
ATOM 957 C CA . ALA A 1 122 ? -14.89398 -2.52211 28.09471 1.000 34.16257 1041 ALA A CA 1
ATOM 958 C C . ALA A 1 122 ? -14.82721 -1.86635 29.46393 1.000 42.24329 1041 ALA A C 1
ATOM 959 O O . ALA A 1 122 ? -14.67762 -0.64595 29.58041 1.000 39.96655 1041 ALA A O 1
ATOM 961 N N . GLU A 1 123 ? -14.91350 -2.69917 30.50259 1.000 39.80436 1042 GLU A N 1
ATOM 962 C CA . GLU A 1 123 ? -14.82726 -2.17387 31.86314 1.000 39.27284 1042 GLU A CA 1
ATOM 963 C C . GLU A 1 123 ? -13.49789 -1.47599 32.10428 1.000 43.51021 1042 GLU A C 1
ATOM 964 O O . GLU A 1 123 ? -13.45602 -0.40518 32.72312 1.000 45.50986 1042 GLU A O 1
ATOM 970 N N . ARG A 1 124 ? -12.40321 -2.06455 31.62685 1.000 40.16430 1043 ARG A N 1
ATOM 971 C CA . ARG A 1 124 ? -11.07693 -1.50669 31.83223 1.000 42.88410 1043 ARG A CA 1
ATOM 972 C C . ARG A 1 124 ? -10.29686 -1.57823 30.52894 1.000 38.52771 1043 ARG A C 1
ATOM 973 O O . ARG A 1 124 ? -10.58121 -2.40878 29.65751 1.000 35.50818 1043 ARG A O 1
ATOM 981 N N . VAL A 1 125 ? -9.32111 -0.68231 30.39817 1.000 39.54191 1044 VAL A N 1
ATOM 982 C CA . VAL A 1 125 ? -8.42344 -0.64823 29.25102 1.000 34.13438 1044 VAL A CA 1
ATOM 983 C C . VAL A 1 125 ? -6.99463 -0.75633 29.76172 1.000 39.22382 1044 VAL A C 1
ATOM 984 O O . VAL A 1 125 ? -6.52809 0.11554 30.50917 1.000 40.35462 1044 VAL A O 1
ATOM 988 N N . GLY A 1 126 ? -6.30053 -1.80853 29.35028 1.000 35.00158 1045 GLY A N 1
ATOM 989 C CA . GLY A 1 126 ? -4.92030 -1.97932 29.74572 1.000 37.21181 1045 GLY A CA 1
ATOM 990 C C . GLY A 1 126 ? -4.00396 -1.00305 29.03994 1.000 39.89964 1045 GLY A C 1
ATOM 991 O O . GLY A 1 126 ? -4.30698 -0.49770 27.95825 1.000 37.22937 1045 GLY A O 1
ATOM 992 N N . ALA A 1 127 ? -2.84555 -0.75619 29.66468 1.000 40.44575 1046 ALA A N 1
ATOM 993 C CA . ALA A 1 127 ? -1.91156 0.25139 29.16915 1.000 40.95463 1046 ALA A CA 1
ATOM 994 C C . ALA A 1 127 ? -1.32531 -0.10954 27.81205 1.000 41.03552 1046 ALA A C 1
ATOM 995 O O . ALA A 1 127 ? -0.89185 0.79031 27.08264 1.000 45.81617 1046 ALA A O 1
ATOM 997 N N . GLY A 1 128 ? -1.31090 -1.39395 27.44597 1.000 36.16721 1047 GLY A N 1
ATOM 998 C CA . GLY A 1 128 ? -0.77793 -1.77289 26.14818 1.000 36.10879 1047 GLY A CA 1
ATOM 999 C C . GLY A 1 128 ? -1.71035 -1.48136 24.99216 1.000 33.36631 1047 GLY A C 1
ATOM 1000 O O . GLY A 1 128 ? -1.24911 -1.30376 23.86169 1.000 34.81623 1047 GLY A O 1
ATOM 1001 N N . ALA A 1 129 ? -3.02003 -1.42421 25.24494 1.000 32.29488 1048 ALA A N 1
ATOM 1002 C CA . ALA A 1 129 ? -3.96454 -1.20171 24.15078 1.000 32.11104 1048 ALA A CA 1
ATOM 1003 C C . ALA A 1 129 ? -3.76631 0.14877 23.48133 1.000 32.14009 1048 ALA A C 1
ATOM 1004 O O . ALA A 1 129 ? -3.68510 0.18746 22.24103 1.000 29.95040 1048 ALA A O 1
ATOM 1006 N N . PRO A 1 130 ? -3.67381 1.27860 24.20323 1.000 32.95606 1049 PRO A N 1
ATOM 1007 C CA . PRO A 1 130 ? -3.47044 2.55141 23.49094 1.000 29.14919 1049 PRO A CA 1
ATOM 1008 C C . PRO A 1 130 ? -2.11288 2.65565 22.82402 1.000 33.70691 1049 PRO A C 1
ATOM 1009 O O . PRO A 1 130 ? -1.97470 3.38008 21.83133 1.000 29.92712 1049 PRO A O 1
ATOM 1013 N N . VAL A 1 131 ? -1.08778 1.99310 23.35884 1.000 29.59745 1050 VAL A N 1
ATOM 1014 C CA . VAL A 1 131 ? 0.21664 2.01340 22.70556 1.000 29.00847 1050 VAL A CA 1
ATOM 1015 C C . VAL A 1 131 ? 0.13671 1.33086 21.35000 1.000 31.73205 1050 VAL A C 1
ATOM 1016 O O . VAL A 1 131 ? 0.60083 1.86364 20.33838 1.000 30.21410 1050 VAL A O 1
ATOM 1020 N N . TYR A 1 132 ? -0.43027 0.12475 21.32336 1.000 28.89893 1051 TYR A N 1
ATOM 1021 C CA . TYR A 1 132 ? -0.58639 -0.60432 20.06575 1.000 28.12471 1051 TYR A CA 1
ATOM 1022 C C . TYR A 1 132 ? -1.44406 0.19254 19.09341 1.000 27.81958 1051 TYR A C 1
ATOM 1023 O O . TYR A 1 132 ? -1.08742 0.36043 17.92101 1.000 28.79386 1051 TYR A O 1
ATOM 1032 N N . LEU A 1 133 ? -2.57273 0.71978 19.57173 1.000 26.88657 1052 LEU A N 1
ATOM 1033 C CA . LEU A 1 133 ? -3.46600 1.43310 18.65645 1.000 26.52246 1052 LEU A CA 1
ATOM 1034 C C . LEU A 1 133 ? -2.83428 2.72250 18.14834 1.000 31.68812 1052 LEU A C 1
ATOM 1035 O O . LEU A 1 133 ? -2.92602 3.03104 16.95490 1.000 27.96733 1052 LEU A O 1
ATOM 1040 N N . ALA A 1 134 ? -2.16409 3.48223 19.01977 1.000 29.85343 1053 ALA A N 1
ATOM 1041 C CA . ALA A 1 134 ? -1.49692 4.68589 18.52806 1.000 30.17647 1053 ALA A CA 1
ATOM 1042 C C . ALA A 1 134 ? -0.48237 4.34202 17.44662 1.000 30.33883 1053 ALA A C 1
ATOM 1043 O O . ALA A 1 134 ? -0.36771 5.06259 16.45106 1.000 32.40715 1053 ALA A O 1
ATOM 1045 N N . ALA A 1 135 ? 0.24901 3.23140 17.60845 1.000 29.87125 1054 ALA A N 1
ATOM 1046 C CA . ALA A 1 135 ? 1.25336 2.86597 16.61211 1.000 29.77310 1054 ALA A CA 1
ATOM 1047 C C . ALA A 1 135 ? 0.60369 2.53960 15.27528 1.000 30.02084 1054 ALA A C 1
ATOM 1048 O O . ALA A 1 135 ? 1.13719 2.88303 14.21573 1.000 30.92049 1054 ALA A O 1
ATOM 1050 N N . VAL A 1 136 ? -0.54698 1.86810 15.31135 1.000 27.87734 1055 VAL A N 1
ATOM 1051 C CA . VAL A 1 136 ? -1.24410 1.53350 14.07270 1.000 27.51153 1055 VAL A CA 1
ATOM 1052 C C . VAL A 1 136 ? -1.76701 2.79101 13.39557 1.000 28.89823 1055 VAL A C 1
ATOM 1053 O O . VAL A 1 136 ? -1.62732 2.95121 12.17741 1.000 29.81576 1055 VAL A O 1
ATOM 1057 N N . LEU A 1 137 ? -2.37615 3.69910 14.16739 1.000 29.44636 1056 LEU A N 1
ATOM 1058 C CA . LEU A 1 137 ? -2.87904 4.93926 13.58068 1.000 31.41183 1056 LEU A CA 1
ATOM 1059 C C . LEU A 1 137 ? -1.74539 5.74715 12.97521 1.000 32.34286 1056 LEU A C 1
ATOM 1060 O O . LEU A 1 137 ? -1.89840 6.31568 11.89424 1.000 30.53514 1056 LEU A O 1
ATOM 1065 N N . GLU A 1 138 ? -0.59563 5.80034 13.65406 1.000 33.50319 1057 GLU A N 1
ATOM 1066 C CA . GLU A 1 138 ? 0.55492 6.51693 13.10526 1.000 36.57591 1057 GLU A CA 1
ATOM 1067 C C . GLU A 1 138 ? 1.06591 5.85221 11.83171 1.000 34.98171 1057 GLU A C 1
ATOM 1068 O O . GLU A 1 138 ? 1.37928 6.53382 10.84944 1.000 33.89665 1057 GLU A O 1
ATOM 1074 N N . TYR A 1 139 ? 1.14504 4.51890 11.82159 1.000 33.79067 1058 TYR A N 1
ATOM 1075 C CA . TYR A 1 139 ? 1.64012 3.82473 10.63924 1.000 33.75313 1058 TYR A CA 1
ATOM 1076 C C . TYR A 1 139 ? 0.75202 4.08748 9.42543 1.000 34.10129 1058 TYR A C 1
ATOM 1077 O O . TYR A 1 139 ? 1.25196 4.36465 8.32519 1.000 32.17388 1058 TYR A O 1
ATOM 1086 N N . LEU A 1 140 ? -0.56655 4.01277 9.60631 1.000 31.33324 1059 LEU A N 1
ATOM 1087 C CA . LEU A 1 140 ? -1.47605 4.26781 8.49659 1.000 31.24276 1059 LEU A CA 1
ATOM 1088 C C . LEU A 1 140 ? -1.34767 5.70771 8.03164 1.000 34.22878 1059 LEU A C 1
ATOM 1089 O O . LEU A 1 140 ? -1.39539 5.99190 6.83051 1.000 34.19220 1059 LEU A O 1
ATOM 1094 N N . THR A 1 141 ? -1.18448 6.63305 8.97721 1.000 35.60487 1060 THR A N 1
ATOM 1095 C CA . THR A 1 141 ? -0.97380 8.02223 8.60573 1.000 34.01940 1060 THR A CA 1
ATOM 1096 C C . THR A 1 141 ? 0.28627 8.16489 7.76698 1.000 38.53695 1060 THR A C 1
ATOM 1097 O O . THR A 1 141 ? 0.28758 8.86748 6.75137 1.000 40.42667 1060 THR A O 1
ATOM 1101 N N . ALA A 1 142 ? 1.36396 7.48304 8.16475 1.000 33.76016 1061 ALA A N 1
ATOM 1102 C CA . ALA A 1 142 ? 2.60698 7.57144 7.41051 1.000 40.68508 1061 ALA A CA 1
ATOM 1103 C C . ALA A 1 142 ? 2.42738 7.02731 5.99751 1.000 39.03523 1061 ALA A C 1
ATOM 1104 O O . ALA A 1 142 ? 2.91933 7.62119 5.03270 1.000 42.74352 1061 ALA A O 1
ATOM 1106 N N . GLU A 1 143 ? 1.68541 5.92370 5.84810 1.000 40.24204 1062 GLU A N 1
ATOM 1107 C CA . GLU A 1 143 ? 1.46250 5.36973 4.51430 1.000 42.31664 1062 GLU A CA 1
ATOM 1108 C C . GLU A 1 143 ? 0.68571 6.34942 3.64030 1.000 43.19574 1062 GLU A C 1
ATOM 1109 O O . GLU A 1 143 ? 1.07681 6.62858 2.50005 1.000 39.37262 1062 GLU A O 1
ATOM 1115 N N . ILE A 1 144 ? -0.41812 6.88899 4.16214 1.000 39.97268 1063 ILE A N 1
ATOM 1116 C CA . ILE A 1 144 ? -1.23710 7.79820 3.36224 1.000 39.00939 1063 ILE A CA 1
ATOM 1117 C C . ILE A 1 144 ? -0.46763 9.06825 3.02856 1.000 40.77026 1063 ILE A C 1
ATOM 1118 O O . ILE A 1 144 ? -0.46298 9.52475 1.87888 1.000 45.28136 1063 ILE A O 1
ATOM 1123 N N . LEU A 1 145 ? 0.21099 9.64687 4.01741 1.000 40.95938 1064 LEU A N 1
ATOM 1124 C CA . LEU A 1 145 ? 0.92977 10.88964 3.75620 1.000 43.57375 1064 LEU A CA 1
ATOM 1125 C C . LEU A 1 145 ? 2.08451 10.66847 2.79122 1.000 46.77795 1064 LEU A C 1
ATOM 1126 O O . LEU A 1 145 ? 2.38518 11.54953 1.97957 1.000 50.11993 1064 LEU A O 1
ATOM 1131 N N . GLU A 1 146 ? 2.74447 9.51007 2.85858 1.000 48.61754 1065 GLU A N 1
ATOM 1132 C CA . GLU A 1 146 ? 3.78677 9.21015 1.87959 1.000 53.03434 1065 GLU A CA 1
ATOM 1133 C C . GLU A 1 146 ? 3.23019 9.22728 0.46369 1.000 53.43376 1065 GLU A C 1
ATOM 1134 O O . GLU A 1 146 ? 3.77105 9.89515 -0.42577 1.000 56.20615 1065 GLU A O 1
ATOM 1140 N N . LEU A 1 147 ? 2.15111 8.47795 0.23345 1.000 52.32025 1066 LEU A N 1
ATOM 1141 C CA . LEU A 1 147 ? 1.60112 8.35422 -1.11283 1.000 48.25308 1066 LEU A CA 1
ATOM 1142 C C . LEU A 1 147 ? 0.98407 9.66594 -1.58435 1.000 53.61524 1066 LEU A C 1
ATOM 1143 O O . LEU A 1 147 ? 1.15379 10.05645 -2.74317 1.000 52.78263 1066 LEU A O 1
ATOM 1148 N N . ALA A 1 148 ? 0.27217 10.36052 -0.69781 1.000 51.92906 1067 ALA A N 1
ATOM 1149 C CA . ALA A 1 148 ? -0.30953 11.64706 -1.05656 1.000 54.95360 1067 ALA A CA 1
ATOM 1150 C C . ALA A 1 148 ? 0.77887 12.66639 -1.36984 1.000 57.97745 1067 ALA A C 1
ATOM 1151 O O . ALA A 1 148 ? 0.65309 13.45597 -2.31663 1.000 60.55072 1067 ALA A O 1
ATOM 1153 N N . GLY A 1 149 ? 1.86114 12.65764 -0.58946 1.000 57.87636 1068 GLY A N 1
ATOM 1154 C CA . GLY A 1 149 ? 2.97321 13.54629 -0.87607 1.000 60.81289 1068 GLY A CA 1
ATOM 1155 C C . GLY A 1 149 ? 3.65944 13.21473 -2.18710 1.000 62.92707 1068 GLY A C 1
ATOM 1156 O O . GLY A 1 149 ? 4.12756 14.11088 -2.89738 1.000 67.47028 1068 GLY A O 1
ATOM 1157 N N . ASN A 1 150 ? 3.74547 11.92487 -2.52141 1.000 62.12909 1069 ASN A N 1
ATOM 1158 C CA . ASN A 1 150 ? 4.24713 11.54595 -3.83857 1.000 68.06833 1069 ASN A CA 1
ATOM 1159 C C . ASN A 1 150 ? 3.33195 12.07091 -4.93288 1.000 70.83795 1069 ASN A C 1
ATOM 1160 O O . ASN A 1 150 ? 3.80074 12.54941 -5.97211 1.000 75.38647 1069 ASN A O 1
ATOM 1165 N N . ALA A 1 151 ? 2.01806 11.97690 -4.71905 1.000 67.01602 1070 ALA A N 1
ATOM 1166 C CA . ALA A 1 151 ? 1.06832 12.48680 -5.70003 1.000 67.58218 1070 ALA A CA 1
ATOM 1167 C C . ALA A 1 151 ? 1.20408 13.99560 -5.86479 1.000 72.55579 1070 ALA A C 1
ATOM 1168 O O . ALA A 1 151 ? 1.09063 14.51826 -6.98022 1.000 70.90899 1070 ALA A O 1
ATOM 1170 N N . ALA A 1 152 ? 1.41817 14.71648 -4.76108 1.000 66.11188 1071 ALA A N 1
ATOM 1171 C CA . ALA A 1 152 ? 1.65665 16.15350 -4.85583 1.000 71.40293 1071 ALA A CA 1
ATOM 1172 C C . ALA A 1 152 ? 2.94271 16.45074 -5.61916 1.000 78.05467 1071 ALA A C 1
ATOM 1173 O O . ALA A 1 152 ? 2.97339 17.33969 -6.47977 1.000 78.15308 1071 ALA A O 1
ATOM 1175 N N . ARG A 1 153 ? 4.01940 15.72210 -5.30925 1.000 77.98743 1072 ARG A N 1
ATOM 1176 C CA . ARG A 1 153 ? 5.29397 15.94324 -5.98765 1.000 82.19999 1072 ARG A CA 1
ATOM 1177 C C . ARG A 1 153 ? 5.18461 15.65364 -7.47920 1.000 85.46851 1072 ARG A C 1
ATOM 1178 O O . ARG A 1 153 ? 5.71102 16.40838 -8.30664 1.000 91.29695 1072 ARG A O 1
ATOM 1186 N N . ASP A 1 154 ? 4.49933 14.56396 -7.84179 1.000 85.38683 1073 ASP A N 1
ATOM 1187 C CA . ASP A 1 154 ? 4.29659 14.25042 -9.25123 1.000 91.07931 1073 ASP A CA 1
ATOM 1188 C C . ASP A 1 154 ? 3.46776 15.32692 -9.93691 1.000 91.43095 1073 ASP A C 1
ATOM 1189 O O . ASP A 1 154 ? 3.59107 15.53153 -11.14930 1.000 91.29922 1073 ASP A O 1
ATOM 1194 N N . ASN A 1 155 ? 2.62242 16.01936 -9.17640 1.000 88.66297 1074 ASN A N 1
ATOM 1195 C CA . ASN A 1 155 ? 1.79402 17.11105 -9.66418 1.000 88.39553 1074 ASN A CA 1
ATOM 1196 C C . ASN A 1 155 ? 2.50030 18.46524 -9.58287 1.000 87.60908 1074 ASN A C 1
ATOM 1197 O O . ASN A 1 155 ? 1.86873 19.49791 -9.82740 1.000 84.77522 1074 ASN A O 1
ATOM 1202 N N . LYS A 1 156 ? 3.78812 18.48079 -9.22637 1.000 90.54949 1075 LYS A N 1
ATOM 1203 C CA . LYS A 1 156 ? 4.56041 19.71787 -9.08115 1.000 91.68103 1075 LYS A CA 1
ATOM 1204 C C . LYS A 1 156 ? 3.89673 20.69075 -8.10876 1.000 91.15406 1075 LYS A C 1
ATOM 1205 O O . LYS A 1 156 ? 3.83404 21.89689 -8.35384 1.000 92.43652 1075 LYS A O 1
ATOM 1211 N N . LYS A 1 157 ? 3.39951 20.15228 -6.99570 1.000 85.50763 1076 LYS A N 1
ATOM 1212 C CA . LYS A 1 157 ? 2.85529 20.92362 -5.89007 1.000 81.32247 1076 LYS A CA 1
ATOM 1213 C C . LYS A 1 157 ? 3.70034 20.69261 -4.64809 1.000 80.83080 1076 LYS A C 1
ATOM 1214 O O . LYS A 1 157 ? 4.20221 19.58749 -4.40816 1.000 84.57865 1076 LYS A O 1
ATOM 1220 N N . THR A 1 158 ? 3.81627 21.73733 -3.83512 1.000 80.04242 1077 THR A N 1
ATOM 1221 C CA . THR A 1 158 ? 4.55319 21.66961 -2.58273 1.000 79.11018 1077 THR A CA 1
ATOM 1222 C C . THR A 1 158 ? 3.65436 21.48184 -1.37213 1.000 76.10139 1077 THR A C 1
ATOM 1223 O O . THR A 1 158 ? 4.15429 21.44964 -0.24343 1.000 77.76945 1077 THR A O 1
ATOM 1227 N N . ARG A 1 159 ? 2.35213 21.31951 -1.57822 1.000 75.22621 1078 ARG A N 1
ATOM 1228 C CA . ARG A 1 159 ? 1.43694 21.05026 -0.48274 1.000 73.27704 1078 ARG A CA 1
ATOM 1229 C C . ARG A 1 159 ? 0.41535 20.02109 -0.93994 1.000 72.03474 1078 ARG A C 1
ATOM 1230 O O . ARG A 1 159 ? 0.02751 19.98549 -2.11060 1.000 71.02702 1078 ARG A O 1
ATOM 1238 N N . ILE A 1 160 ? 0.00806 19.16957 -0.00569 1.000 63.48732 1079 ILE A N 1
ATOM 1239 C CA . ILE A 1 160 ? -1.00771 18.15296 -0.25379 1.000 62.63700 1079 ILE A CA 1
ATOM 1240 C C . ILE A 1 160 ? -2.38664 18.78939 -0.16323 1.000 60.20135 1079 ILE A C 1
ATOM 1241 O O . ILE A 1 160 ? -2.69257 19.50190 0.79935 1.000 62.85540 1079 ILE A O 1
ATOM 1246 N N . ILE A 1 161 ? -3.21003 18.55916 -1.17924 1.000 62.80094 1080 ILE A N 1
ATOM 1247 C CA . ILE A 1 161 ? -4.57892 19.05904 -1.18948 1.000 64.93949 1080 ILE A CA 1
ATOM 1248 C C . ILE A 1 161 ? -5.49547 17.84041 -1.18736 1.000 62.44216 1080 ILE A C 1
ATOM 1249 O O . ILE A 1 161 ? -5.00116 16.71078 -1.31749 1.000 64.13157 1080 ILE A O 1
ATOM 1254 N N . PRO A 1 162 ? -6.81005 17.99938 -0.98837 1.000 67.30877 1081 PRO A N 1
ATOM 1255 C CA . PRO A 1 162 ? -7.66825 16.80838 -0.86492 1.000 62.81178 1081 PRO A CA 1
ATOM 1256 C C . PRO A 1 162 ? -7.58225 15.83864 -2.03612 1.000 67.36417 1081 PRO A C 1
ATOM 1257 O O . PRO A 1 162 ? -7.61024 14.62322 -1.81040 1.000 68.43350 1081 PRO A O 1
ATOM 1261 N N . ARG A 1 163 ? -7.48290 16.31839 -3.28201 1.000 68.88779 1082 ARG A N 1
ATOM 1262 C CA . ARG A 1 163 ? -7.48552 15.36355 -4.38910 1.000 70.74120 1082 ARG A CA 1
ATOM 1263 C C . ARG A 1 163 ? -6.21805 14.51385 -4.42874 1.000 70.24353 1082 ARG A C 1
ATOM 1264 O O . ARG A 1 163 ? -6.24559 13.42051 -5.00226 1.000 74.15571 1082 ARG A O 1
ATOM 1272 N N . HIS A 1 164 ? -5.11427 14.97935 -3.83352 1.000 70.36562 1083 HIS A N 1
ATOM 1273 C CA . HIS A 1 164 ? -3.94076 14.11873 -3.68600 1.000 69.76716 1083 HIS A CA 1
ATOM 1274 C C . HIS A 1 164 ? -4.22480 12.95358 -2.74489 1.000 66.40315 1083 HIS A C 1
ATOM 1275 O O . HIS A 1 164 ? -3.82590 11.81287 -3.01496 1.000 65.36451 1083 HIS A O 1
ATOM 1282 N N . LEU A 1 165 ? -4.90288 13.22548 -1.62714 1.000 62.06161 1084 LEU A N 1
ATOM 1283 C CA . LEU A 1 165 ? -5.23542 12.16731 -0.67986 1.000 59.64157 1084 LEU A CA 1
ATOM 1284 C C . LEU A 1 165 ? -6.15282 11.13899 -1.32290 1.000 63.34959 1084 LEU A C 1
ATOM 1285 O O . LEU A 1 165 ? -5.91379 9.92984 -1.23318 1.000 59.25168 1084 LEU A O 1
ATOM 1290 N N . GLN A 1 166 ? -7.19652 11.61268 -2.00751 1.000 65.15612 1085 GLN A N 1
ATOM 1291 C CA . GLN A 1 166 ? -8.17899 10.71572 -2.61052 1.000 70.07493 1085 GLN A CA 1
ATOM 1292 C C . GLN A 1 166 ? -7.54114 9.84133 -3.67884 1.000 65.35855 1085 GLN A C 1
ATOM 1293 O O . GLN A 1 166 ? -7.82974 8.64090 -3.77231 1.000 62.84604 1085 GLN A O 1
ATOM 1299 N N . LEU A 1 167 ? -6.67892 10.43482 -4.50134 1.000 66.00974 1086 LEU A N 1
ATOM 1300 C CA . LEU A 1 167 ? -5.99326 9.68244 -5.54173 1.000 66.77234 1086 LEU A CA 1
ATOM 1301 C C . LEU A 1 167 ? -5.05073 8.65036 -4.92605 1.000 64.82468 1086 LEU A C 1
ATOM 1302 O O . LEU A 1 167 ? -5.00551 7.49693 -5.37122 1.000 63.27849 1086 LEU A O 1
ATOM 1307 N N . ALA A 1 168 ? -4.31134 9.03985 -3.88075 1.000 60.99658 1087 ALA A N 1
ATOM 1308 C CA . ALA A 1 168 ? -3.36684 8.12015 -3.24851 1.000 60.30070 1087 ALA A CA 1
ATOM 1309 C C . ALA A 1 168 ? -4.07297 6.90783 -2.64829 1.000 55.49371 1087 ALA A C 1
ATOM 1310 O O . ALA A 1 168 ? -3.58450 5.77811 -2.75921 1.000 52.36918 1087 ALA A O 1
ATOM 1312 N N . VAL A 1 169 ? -5.21061 7.12096 -1.98849 1.000 51.74074 1088 VAL A N 1
ATOM 1313 C CA . VAL A 1 169 ? -5.95542 5.99776 -1.42669 1.000 53.67497 1088 VAL A CA 1
ATOM 1314 C C . VAL A 1 169 ? -6.55982 5.14047 -2.53542 1.000 54.35186 1088 VAL A C 1
ATOM 1315 O O . VAL A 1 169 ? -6.54286 3.90464 -2.46274 1.000 52.36215 1088 VAL A O 1
ATOM 1319 N N . ARG A 1 170 ? -7.09977 5.77897 -3.57645 1.000 56.30344 1089 ARG A N 1
ATOM 1320 C CA . ARG A 1 170 ? -7.79648 5.04582 -4.63148 1.000 64.25113 1089 ARG A CA 1
ATOM 1321 C C . ARG A 1 170 ? -6.86463 4.09627 -5.37373 1.000 61.24234 1089 ARG A C 1
ATOM 1322 O O . ARG A 1 170 ? -7.26365 2.98333 -5.73640 1.000 62.05421 1089 ARG A O 1
ATOM 1330 N N . ASN A 1 171 ? -5.62735 4.51494 -5.61540 1.000 54.92398 1090 ASN A N 1
ATOM 1331 C CA . ASN A 1 171 ? -4.67946 3.72036 -6.38323 1.000 54.16674 1090 ASN A CA 1
ATOM 1332 C C . ASN A 1 171 ? -3.89294 2.72823 -5.54618 1.000 55.06007 1090 ASN A C 1
ATOM 1333 O O . ASN A 1 171 ? -3.02200 2.04183 -6.09066 1.000 55.96669 1090 ASN A O 1
ATOM 1338 N N . ASP A 1 172 ? -4.13555 2.66162 -4.24506 1.000 46.47041 1091 ASP A N 1
ATOM 1339 C CA . ASP A 1 172 ? -3.48404 1.68545 -3.38790 1.000 47.74861 1091 ASP A CA 1
ATOM 1340 C C . ASP A 1 172 ? -4.53883 0.65466 -3.01409 1.000 51.04004 1091 ASP A C 1
ATOM 1341 O O . ASP A 1 172 ? -5.46373 0.95305 -2.25288 1.000 42.82553 1091 ASP A O 1
ATOM 1346 N N . GLU A 1 173 ? -4.39123 -0.55722 -3.55193 1.000 43.99347 1092 GLU A N 1
ATOM 1347 C CA . GLU A 1 173 ? -5.41432 -1.58005 -3.37045 1.000 43.80944 1092 GLU A CA 1
ATOM 1348 C C . GLU A 1 173 ? -5.72151 -1.81838 -1.89930 1.000 44.03188 1092 GLU A C 1
ATOM 1349 O O . GLU A 1 173 ? -6.89072 -1.92741 -1.51563 1.000 42.90775 1092 GLU A O 1
ATOM 1355 N N . GLU A 1 174 ? -4.68872 -1.89008 -1.05986 1.000 41.10644 1093 GLU A N 1
ATOM 1356 C CA . GLU A 1 174 ? -4.91999 -2.18881 0.34812 1.000 37.14901 1093 GLU A CA 1
ATOM 1357 C C . GLU A 1 174 ? -5.52977 -1.00231 1.09365 1.000 36.99716 1093 GLU A C 1
ATOM 1358 O O . GLU A 1 174 ? -6.49486 -1.18077 1.84107 1.000 36.35481 1093 GLU A O 1
ATOM 1364 N N . LEU A 1 175 ? -5.02125 0.21683 0.87805 1.000 38.48670 1094 LEU A N 1
ATOM 1365 C CA . LEU A 1 175 ? -5.61372 1.37528 1.55082 1.000 38.54157 1094 LEU A CA 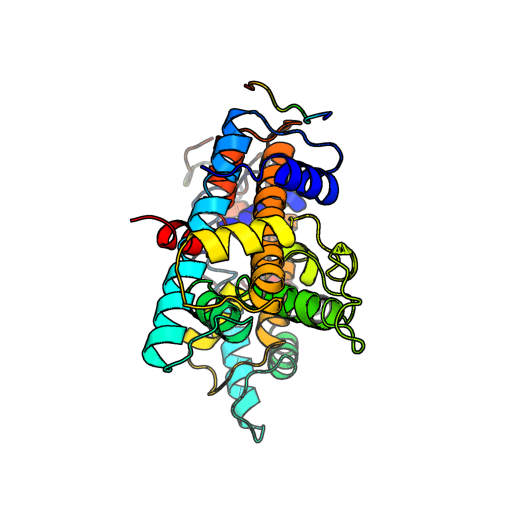1
ATOM 1366 C C . LEU A 1 175 ? -7.04032 1.62895 1.08268 1.000 40.55373 1094 LEU A C 1
ATOM 1367 O O . LEU A 1 175 ? -7.90054 2.01040 1.88224 1.000 40.70493 1094 LEU A O 1
ATOM 1372 N N . ASN A 1 176 ? -7.30925 1.43069 -0.20719 1.000 39.78428 1095 ASN A N 1
ATOM 1373 C CA . ASN A 1 176 ? -8.66113 1.62713 -0.71810 1.000 44.28437 1095 ASN A CA 1
ATOM 1374 C C . ASN A 1 176 ? -9.63074 0.64786 -0.06754 1.000 44.69781 1095 ASN A C 1
ATOM 1375 O O . ASN A 1 176 ? -10.75528 1.01928 0.29168 1.000 43.44239 1095 ASN A O 1
ATOM 1380 N N . LYS A 1 177 ? -9.21065 -0.61356 0.08489 1.000 39.67522 1096 LYS A N 1
ATOM 1381 C CA . LYS A 1 177 ? -10.03845 -1.59433 0.77958 1.000 42.86080 1096 LYS A CA 1
ATOM 1382 C C . LYS A 1 177 ? -10.27938 -1.17864 2.22114 1.000 40.55972 1096 LYS A C 1
ATOM 1383 O O . LYS A 1 177 ? -11.41468 -1.23341 2.70524 1.000 39.17703 1096 LYS A O 1
ATOM 1389 N N . LEU A 1 178 ? -9.23651 -0.70640 2.90665 1.000 35.37855 1097 LEU A N 1
ATOM 1390 C CA . LEU A 1 178 ? -9.40860 -0.31951 4.30675 1.000 32.98590 1097 LEU A CA 1
ATOM 1391 C C . LEU A 1 178 ? -10.36302 0.85654 4.43061 1.000 37.55953 1097 LEU A C 1
ATOM 1392 O O . LEU A 1 178 ? -11.23157 0.87216 5.31217 1.000 36.59106 1097 LEU A O 1
ATOM 1397 N N . LEU A 1 179 ? -10.23081 1.84518 3.54958 1.000 34.57246 1098 LEU A N 1
ATOM 1398 C CA . LEU A 1 179 ? -11.07085 3.02318 3.68370 1.000 43.22918 1098 LEU A CA 1
ATOM 1399 C C . LEU A 1 179 ? -12.53640 2.64753 3.52772 1.000 48.84709 1098 LEU A C 1
ATOM 1400 O O . LEU A 1 179 ? -13.40222 3.21290 4.20860 1.000 52.28494 1098 LEU A O 1
ATOM 1405 N N . GLY A 1 180 ? -12.82229 1.64375 2.69353 1.000 44.54437 1099 GLY A N 1
ATOM 1406 C CA . GLY A 1 180 ? -14.19090 1.21195 2.50036 1.000 53.06614 1099 GLY A CA 1
ATOM 1407 C C . GLY A 1 180 ? -14.77424 0.53333 3.71844 1.000 51.32937 1099 GLY A C 1
ATOM 1408 O O . GLY A 1 180 ? -15.99736 0.44936 3.84703 1.000 62.82375 1099 GLY A O 1
ATOM 1409 N N . GLY A 1 181 ? -13.93067 0.05240 4.61862 1.000 43.36025 1100 GLY A N 1
ATOM 1410 C CA . GLY A 1 181 ? -14.41299 -0.59645 5.81197 1.000 43.17182 1100 GLY A CA 1
ATOM 1411 C C . GLY A 1 181 ? -14.47933 0.24506 7.06186 1.000 50.50555 1100 GLY A C 1
ATOM 1412 O O . GLY A 1 181 ? -14.89489 -0.26745 8.10392 1.000 45.83835 1100 GLY A O 1
ATOM 1413 N N . VAL A 1 182 ? -14.04562 1.50747 7.02401 1.000 46.91925 1101 VAL A N 1
ATOM 1414 C CA . VAL A 1 182 ? -14.14577 2.34722 8.21336 1.000 44.56416 1101 VAL A CA 1
ATOM 1415 C C . VAL A 1 182 ? -15.39744 3.22676 8.21850 1.000 58.35079 1101 VAL A C 1
ATOM 1416 O O . VAL A 1 182 ? -15.61727 3.96635 9.18753 1.000 56.28140 1101 VAL A O 1
ATOM 1420 N N . THR A 1 183 ? -16.20766 3.19130 7.15927 1.000 54.40572 1102 THR A N 1
ATOM 1421 C CA . THR A 1 183 ? -17.44486 3.96034 7.07978 1.000 67.35060 1102 THR A CA 1
ATOM 1422 C C . THR A 1 183 ? -18.58105 3.04986 6.62829 1.000 67.70393 1102 THR A C 1
ATOM 1423 O O . THR A 1 183 ? -18.35051 2.04645 5.95169 1.000 70.06064 1102 THR A O 1
ATOM 1427 N N . ILE A 1 184 ? -19.81265 3.39910 6.99866 1.000 71.38830 1103 ILE A N 1
ATOM 1428 C CA . ILE A 1 184 ? -20.97569 2.68644 6.45597 1.000 72.34025 1103 ILE A CA 1
ATOM 1429 C C . ILE A 1 184 ? -21.64997 3.52942 5.37795 1.000 73.30997 1103 ILE A C 1
ATOM 1430 O O . ILE A 1 184 ? -21.94408 4.70679 5.59098 1.000 80.56475 1103 ILE A O 1
ATOM 1435 N N . GLU B 1 4 ? -5.92517 -10.16115 -15.02400 1.000 85.55115 36 GLU B N 1
ATOM 1436 C CA . GLU B 1 4 ? -5.35067 -9.24761 -14.04099 1.000 91.11711 36 GLU B CA 1
ATOM 1437 C C . GLU B 1 4 ? -4.67635 -8.07100 -14.73243 1.000 82.37596 36 GLU B C 1
ATOM 1438 O O . GLU B 1 4 ? -4.01064 -8.25343 -15.74823 1.000 76.71501 36 GLU B O 1
ATOM 1444 N N . SER B 1 5 ? -4.83978 -6.86915 -14.18076 1.000 68.92490 37 SER B N 1
ATOM 1445 C CA . SER B 1 5 ? -4.24223 -5.66002 -14.73822 1.000 57.88741 37 SER B CA 1
ATOM 1446 C C . SER B 1 5 ? -3.14667 -5.14071 -13.81785 1.000 51.70918 37 SER B C 1
ATOM 1447 O O . SER B 1 5 ? -3.40036 -4.83763 -12.64659 1.000 47.86147 37 SER B O 1
ATOM 1450 N N . TYR B 1 6 ? -1.93916 -5.01850 -14.36693 1.000 46.12550 38 TYR B N 1
ATOM 1451 C CA . TYR B 1 6 ? -0.80622 -4.37686 -13.71754 1.000 43.33785 38 TYR B CA 1
ATOM 1452 C C . TYR B 1 6 ? -0.65752 -2.91470 -14.11379 1.000 45.45551 38 TYR B C 1
ATOM 1453 O O . TYR B 1 6 ? 0.39384 -2.31517 -13.85685 1.000 42.92433 38 TYR B O 1
ATOM 1462 N N . ALA B 1 7 ? -1.69999 -2.32679 -14.70858 1.000 46.75848 39 ALA B N 1
ATOM 1463 C CA . ALA B 1 7 ? -1.55909 -1.04117 -15.38288 1.000 41.77288 39 ALA B CA 1
ATOM 1464 C C . ALA B 1 7 ? -1.03908 0.04025 -14.44961 1.000 47.77288 39 ALA B C 1
ATOM 1465 O O . ALA B 1 7 ? -0.13706 0.79656 -14.81998 1.000 44.10311 39 ALA B O 1
ATOM 1467 N N . ILE B 1 8 ? -1.57454 0.12410 -13.22776 1.000 42.82630 40 ILE B N 1
ATOM 1468 C CA . ILE B 1 8 ? -1.11467 1.16304 -12.31003 1.000 44.01376 40 ILE B CA 1
ATOM 1469 C C . ILE B 1 8 ? 0.38613 1.03358 -12.05649 1.000 37.58968 40 ILE B C 1
ATOM 1470 O O . ILE B 1 8 ? 1.10094 2.03926 -11.98167 1.000 46.36539 40 ILE B O 1
ATOM 1475 N N . TYR B 1 9 ? 0.89267 -0.19628 -11.93551 1.000 40.17233 41 TYR B N 1
ATOM 1476 C CA . TYR B 1 9 ? 2.31423 -0.38723 -11.64837 1.000 41.11735 41 TYR B CA 1
ATOM 1477 C C . TYR B 1 9 ? 3.17073 -0.21216 -12.89192 1.000 39.82319 41 TYR B C 1
ATOM 1478 O O . TYR B 1 9 ? 4.27469 0.33654 -12.80889 1.000 40.28654 41 TYR B O 1
ATOM 1487 N N . VAL B 1 10 ? 2.67140 -0.65335 -14.05126 1.000 42.33355 42 VAL B N 1
ATOM 1488 C CA . VAL B 1 10 ? 3.36151 -0.34750 -15.30468 1.000 38.36353 42 VAL B CA 1
ATOM 1489 C C . VAL B 1 10 ? 3.52062 1.15726 -15.44722 1.000 40.85694 42 VAL B C 1
ATOM 1490 O O . VAL B 1 10 ? 4.60497 1.65369 -15.78154 1.000 39.31599 42 VAL B O 1
ATOM 1494 N N . TYR B 1 11 ? 2.45293 1.90698 -15.14491 1.000 41.22274 43 TYR B N 1
ATOM 1495 C CA . TYR B 1 11 ? 2.47817 3.35899 -15.25861 1.000 43.61985 43 TYR B CA 1
ATOM 1496 C C . TYR B 1 11 ? 3.49562 3.97417 -14.29539 1.000 42.70399 43 TYR B C 1
ATOM 1497 O O . TYR B 1 11 ? 4.24137 4.88842 -14.67289 1.000 45.32370 43 TYR B O 1
ATOM 1506 N N . LYS B 1 12 ? 3.55849 3.47873 -13.05031 1.000 44.48856 44 LYS B N 1
ATOM 1507 C CA . LYS B 1 12 ? 4.58208 3.96382 -12.12159 1.000 45.18800 44 LYS B CA 1
ATOM 1508 C C . LYS B 1 12 ? 5.98680 3.68897 -12.64845 1.000 36.35378 44 LYS B C 1
ATOM 1509 O O . LYS B 1 12 ? 6.85653 4.56741 -12.60769 1.000 43.19365 44 LYS B O 1
ATOM 1515 N N . VAL B 1 13 ? 6.22805 2.47688 -13.15836 1.000 36.02354 45 VAL B N 1
ATOM 1516 C CA . VAL B 1 13 ? 7.55149 2.16309 -13.68877 1.000 34.18701 45 VAL B CA 1
ATOM 1517 C C . VAL B 1 13 ? 7.86559 3.05646 -14.87775 1.000 38.57926 45 VAL B C 1
ATOM 1518 O O . VAL B 1 13 ? 8.98019 3.57672 -15.00258 1.000 37.81369 45 VAL B O 1
ATOM 1522 N N . LEU B 1 14 ? 6.88103 3.26850 -15.75521 1.000 35.50289 46 LEU B N 1
ATOM 1523 C CA . LEU B 1 14 ? 7.10553 4.12982 -16.90936 1.000 39.26960 46 LEU B CA 1
ATOM 1524 C C . LEU B 1 14 ? 7.51725 5.52594 -16.46441 1.000 40.95873 46 LEU B C 1
ATOM 1525 O O . LEU B 1 14 ? 8.39805 6.14382 -17.07090 1.000 43.81775 46 LEU B O 1
ATOM 1530 N N . LYS B 1 15 ? 6.92844 6.02556 -15.37573 1.000 45.66789 47 LYS B N 1
ATOM 1531 C CA . LYS B 1 15 ? 7.27595 7.38116 -14.96797 1.000 47.59448 47 LYS B CA 1
ATOM 1532 C C . LYS B 1 15 ? 8.69717 7.45648 -14.42279 1.000 46.60688 47 LYS B C 1
ATOM 1533 O O . LYS B 1 15 ? 9.30064 8.53321 -14.45054 1.000 48.73015 47 LYS B O 1
ATOM 1539 N N . GLN B 1 16 ? 9.25240 6.33705 -13.94529 1.000 49.37688 48 GLN B N 1
ATOM 1540 C CA . GLN B 1 16 ? 10.64590 6.32378 -13.50519 1.000 48.15467 48 GLN B CA 1
ATOM 1541 C C . GLN B 1 16 ? 11.60471 6.35123 -14.68621 1.000 50.09714 48 GLN B C 1
ATOM 1542 O O . GLN B 1 16 ? 12.59236 7.09236 -14.67552 1.000 50.79505 48 GLN B O 1
ATOM 1548 N N . VAL B 1 17 ? 11.35212 5.52087 -15.69944 1.000 45.72900 49 VAL B N 1
ATOM 1549 C CA . VAL B 1 17 ? 12.31837 5.37003 -16.78409 1.000 48.28103 49 VAL B CA 1
ATOM 1550 C C . VAL B 1 17 ? 12.12571 6.40419 -17.88991 1.000 41.43994 49 VAL B C 1
ATOM 1551 O O . VAL B 1 17 ? 13.08891 6.74406 -18.58253 1.000 43.29548 49 VAL B O 1
ATOM 1555 N N . HIS B 1 18 ? 10.90333 6.90003 -18.09322 1.000 42.46178 50 HIS B N 1
ATOM 1556 C CA . HIS B 1 18 ? 10.62110 7.92427 -19.10513 1.000 43.26654 50 HIS B CA 1
ATOM 1557 C C . HIS B 1 18 ? 9.56875 8.87328 -18.55298 1.000 48.74919 50 HIS B C 1
ATOM 1558 O O . HIS B 1 18 ? 8.37301 8.74702 -18.84915 1.000 45.22104 50 HIS B O 1
ATOM 1565 N N . PRO B 1 19 ? 9.98674 9.86039 -17.75399 1.000 49.85541 51 PRO B N 1
ATOM 1566 C CA . PRO B 1 19 ? 9.01120 10.68037 -17.01055 1.000 47.18566 51 PRO B CA 1
ATOM 1567 C C . PRO B 1 19 ? 8.00425 11.42469 -17.87120 1.000 54.22946 51 PRO B C 1
ATOM 1568 O O . PRO B 1 19 ? 6.89466 11.69815 -17.39874 1.000 52.38137 51 PRO B O 1
ATOM 1572 N N . ASP B 1 20 ? 8.34291 11.76760 -19.11169 1.000 51.10178 52 ASP B N 1
ATOM 1573 C CA . ASP B 1 20 ? 7.47356 12.58538 -19.94764 1.000 49.77656 52 ASP B CA 1
ATOM 1574 C C . ASP B 1 20 ? 6.84065 11.80039 -21.09563 1.000 49.41000 52 ASP B C 1
ATOM 1575 O O . ASP B 1 20 ? 6.36521 12.40422 -22.06349 1.000 49.02609 52 ASP B O 1
ATOM 1580 N N . THR B 1 21 ? 6.80818 10.47370 -21.00632 1.000 46.41734 53 THR B N 1
ATOM 1581 C CA . THR B 1 21 ? 6.29682 9.63075 -22.08063 1.000 42.71709 53 THR B CA 1
ATOM 1582 C C . THR B 1 21 ? 5.02462 8.92164 -21.64032 1.000 39.34268 53 THR B C 1
ATOM 1583 O O . THR B 1 21 ? 4.99916 8.28864 -20.57930 1.000 44.02872 53 THR B O 1
ATOM 1587 N N . GLY B 1 22 ? 3.97158 9.02913 -22.45948 1.000 42.61216 54 GLY B N 1
ATOM 1588 C CA . GLY B 1 22 ? 2.73810 8.31381 -22.21180 1.000 39.61986 54 GLY B CA 1
ATOM 1589 C C . GLY B 1 22 ? 2.76266 6.90848 -22.78955 1.000 37.20941 54 GLY B C 1
ATOM 1590 O O . GLY B 1 22 ? 3.75445 6.44184 -23.34925 1.000 34.15245 54 GLY B O 1
ATOM 1591 N N . ILE B 1 23 ? 1.63683 6.21670 -22.63496 1.000 36.56537 55 ILE B N 1
ATOM 1592 C CA . ILE B 1 23 ? 1.46753 4.89364 -23.23581 1.000 33.32140 55 ILE B CA 1
ATOM 1593 C C . ILE B 1 23 ? 0.00420 4.71817 -23.62945 1.000 38.30162 55 ILE B C 1
ATOM 1594 O O . ILE B 1 23 ? -0.90121 5.01192 -22.84359 1.000 37.60212 55 ILE B O 1
ATOM 1599 N N . SER B 1 24 ? -0.22787 4.25308 -24.85656 1.000 33.17164 56 SER B N 1
ATOM 1600 C CA . SER B 1 24 ? -1.59225 4.14678 -25.35703 1.000 35.38306 56 SER B CA 1
ATOM 1601 C C . SER B 1 24 ? -2.31892 2.98520 -24.69061 1.000 36.98157 56 SER B C 1
ATOM 1602 O O . SER B 1 24 ? -1.70395 2.08978 -24.10558 1.000 36.32600 56 SER B O 1
ATOM 1605 N N . SER B 1 25 ? -3.65278 3.00321 -24.79586 1.000 38.71761 57 SER B N 1
ATOM 1606 C CA A SER B 1 25 ? -4.44408 1.93715 -24.18913 0.500 40.38787 57 SER B CA 1
ATOM 1607 C CA B SER B 1 25 ? -4.44743 1.93437 -24.19361 0.500 40.38829 57 SER B CA 1
ATOM 1608 C C . SER B 1 25 ? -4.04852 0.57444 -24.74872 1.000 38.03236 57 SER B C 1
ATOM 1609 O O . SER B 1 25 ? -3.87594 -0.38837 -23.99399 1.000 36.18604 57 SER B O 1
ATOM 1614 N N . LYS B 1 26 ? -3.87410 0.47577 -26.06802 1.000 40.31504 58 LYS B N 1
ATOM 1615 C CA . LYS B 1 26 ? -3.51435 -0.81802 -26.64372 1.000 38.28300 58 LYS B CA 1
ATOM 1616 C C . LYS B 1 26 ? -2.09496 -1.22548 -26.29244 1.000 37.89385 58 LYS B C 1
ATOM 1617 O O . LYS B 1 26 ? -1.81834 -2.42277 -26.17352 1.000 34.82910 58 LYS B O 1
ATOM 1623 N N . ALA B 1 27 ? -1.17156 -0.26787 -26.15631 1.000 33.57624 59 ALA B N 1
ATOM 1624 C CA . ALA B 1 27 ? 0.16916 -0.62713 -25.70156 1.000 35.56609 59 ALA B CA 1
ATOM 1625 C C . ALA B 1 27 ? 0.15132 -1.10616 -24.25126 1.000 30.85861 59 ALA B C 1
ATOM 1626 O O . ALA B 1 27 ? 0.88590 -2.03241 -23.89191 1.000 30.33673 59 ALA B O 1
ATOM 1628 N N . MET B 1 28 ? -0.68015 -0.49644 -23.40209 1.000 31.83701 60 MET B N 1
ATOM 1629 C CA . MET B 1 28 ? -0.77477 -0.96411 -22.01815 1.000 32.15815 60 MET B CA 1
ATOM 1630 C C . MET B 1 28 ? -1.32115 -2.38583 -21.96257 1.000 32.62308 60 MET B C 1
ATOM 1631 O O . MET B 1 28 ? -0.87345 -3.19900 -21.14081 1.000 33.51909 60 MET B O 1
ATOM 1636 N N . SER B 1 29 ? -2.27038 -2.70637 -22.83322 1.000 34.26247 61 SER B N 1
ATOM 1637 C CA A SER B 1 29 ? -2.81130 -4.06186 -22.87807 0.368 37.45696 61 SER B CA 1
ATOM 1638 C CA B SER B 1 29 ? -2.80728 -4.06331 -22.86712 0.632 37.60204 61 SER B CA 1
ATOM 1639 C C . SER B 1 29 ? -1.72236 -5.07239 -23.21818 1.000 35.85661 61 SER B C 1
ATOM 1640 O O . SER B 1 29 ? -1.66244 -6.16025 -22.62994 1.000 32.31266 61 SER B O 1
ATOM 1645 N N . ILE B 1 30 ? -0.85369 -4.73316 -24.16896 1.000 30.74929 62 ILE B N 1
ATOM 1646 C CA . ILE B 1 30 ? 0.27972 -5.60573 -24.49224 1.000 29.39635 62 ILE B CA 1
ATOM 1647 C C . ILE B 1 30 ? 1.21291 -5.75392 -23.29703 1.000 32.24466 62 ILE B C 1
ATOM 1648 O O . ILE B 1 30 ? 1.66429 -6.86618 -22.97263 1.000 31.15443 62 ILE B O 1
ATOM 1653 N N . MET B 1 31 ? 1.49364 -4.65180 -22.59416 1.000 28.54997 63 MET B N 1
ATOM 1654 C CA . MET B 1 31 ? 2.32495 -4.72621 -21.39329 1.000 28.96515 63 MET B CA 1
ATOM 1655 C C . MET B 1 31 ? 1.72345 -5.66953 -20.36056 1.000 33.67475 63 MET B C 1
ATOM 1656 O O . MET B 1 31 ? 2.43275 -6.49045 -19.75541 1.000 29.48575 63 MET B O 1
ATOM 1661 N N . ASN B 1 32 ? 0.41732 -5.54990 -20.14004 1.000 32.24425 64 ASN B N 1
ATOM 1662 C CA A ASN B 1 32 ? -0.26311 -6.43591 -19.19764 0.490 32.92598 64 ASN B CA 1
ATOM 1663 C CA B ASN B 1 32 ? -0.26885 -6.42993 -19.20238 0.510 33.24590 64 ASN B CA 1
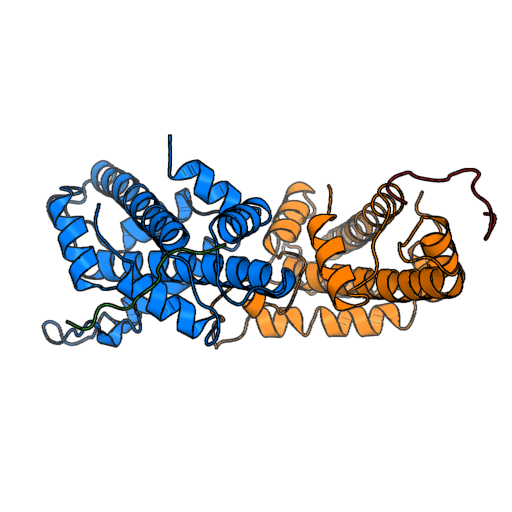ATOM 1664 C C . ASN B 1 32 ? -0.13265 -7.89087 -19.61999 1.000 35.47669 64 ASN B C 1
ATOM 1665 O O . ASN B 1 32 ? 0.10058 -8.77126 -18.77880 1.000 33.76918 64 ASN B O 1
ATOM 1674 N N . SER B 1 33 ? -0.27033 -8.16446 -20.91825 1.000 29.42671 65 SER B N 1
ATOM 1675 C CA A SER B 1 33 ? -0.12444 -9.53760 -21.39843 0.570 32.80174 65 SER B CA 1
ATOM 1676 C CA B SER B 1 33 ? -0.12578 -9.53724 -21.40143 0.430 33.70009 65 SER B CA 1
ATOM 1677 C C . SER B 1 33 ? 1.29404 -10.05387 -21.19925 1.000 32.33373 65 SER B C 1
ATOM 1678 O O . SER B 1 33 ? 1.48647 -11.23771 -20.88739 1.000 32.77409 65 SER B O 1
ATOM 1683 N N . PHE B 1 34 ? 2.30579 -9.19617 -21.39919 1.000 26.54411 66 PHE B N 1
ATOM 1684 C CA . PHE B 1 34 ? 3.68563 -9.62681 -21.15967 1.000 27.83937 66 PHE B CA 1
ATOM 1685 C C . PHE B 1 34 ? 3.89418 -10.00468 -19.69466 1.000 31.94178 66 PHE B C 1
ATOM 1686 O O . PHE B 1 34 ? 4.45468 -11.06644 -19.38449 1.000 29.80983 66 PHE B O 1
ATOM 1694 N N . VAL B 1 35 ? 3.46453 -9.13049 -18.77195 1.000 26.82097 67 VAL B N 1
ATOM 1695 C CA . VAL B 1 35 ? 3.67801 -9.40905 -17.35291 1.000 26.82402 67 VAL B CA 1
ATOM 1696 C C . VAL B 1 35 ? 2.92562 -10.66786 -16.95273 1.000 28.40226 67 VAL B C 1
ATOM 1697 O O . VAL B 1 35 ? 3.45309 -11.53012 -16.22800 1.000 28.10858 67 VAL B O 1
ATOM 1701 N N . ASN B 1 36 ? 1.68322 -10.79334 -17.41127 1.000 27.81467 68 ASN B N 1
ATOM 1702 C CA A ASN B 1 36 ? 0.88321 -11.96745 -17.07438 0.510 30.00115 68 ASN B CA 1
ATOM 1703 C CA B ASN B 1 36 ? 0.90072 -11.96802 -17.05123 0.490 30.92383 68 ASN B CA 1
ATOM 1704 C C . ASN B 1 36 ? 1.53618 -13.24297 -17.58844 1.000 31.67878 68 ASN B C 1
ATOM 1705 O O . ASN B 1 36 ? 1.55158 -14.27020 -16.89646 1.000 30.51061 68 ASN B O 1
ATOM 1714 N N . ASP B 1 37 ? 2.05611 -13.20423 -18.81436 1.000 29.32491 69 ASP B N 1
ATOM 1715 C CA . ASP B 1 37 ? 2.66195 -14.40468 -19.38437 1.000 28.44144 69 ASP B CA 1
ATOM 1716 C C . ASP B 1 37 ? 3.89080 -14.82597 -18.59214 1.000 30.21182 69 ASP B C 1
ATOM 1717 O O . ASP B 1 37 ? 4.08476 -16.01814 -18.31955 1.000 30.91633 69 ASP B O 1
ATOM 1722 N N . VAL B 1 38 ? 4.73829 -13.86437 -18.22402 1.000 26.57650 70 VAL B N 1
ATOM 1723 C CA . VAL B 1 38 ? 5.93401 -14.19145 -17.44716 1.000 25.70522 70 VAL B CA 1
ATOM 1724 C C . VAL B 1 38 ? 5.54888 -14.68950 -16.06072 1.000 27.94968 70 VAL B C 1
ATOM 1725 O O . VAL B 1 38 ? 6.15346 -15.63490 -15.53404 1.000 27.92547 70 VAL B O 1
ATOM 1729 N N . PHE B 1 39 ? 4.57072 -14.04412 -15.42574 1.000 25.15962 71 PHE B N 1
ATOM 1730 C CA . PHE B 1 39 ? 4.10790 -14.53928 -14.13347 1.000 25.31282 71 PHE B CA 1
ATOM 1731 C C . PHE B 1 39 ? 3.66737 -15.99557 -14.23647 1.000 25.38978 71 PHE B C 1
ATOM 1732 O O . PHE B 1 39 ? 4.07688 -16.84130 -13.42640 1.000 27.17507 71 PHE B O 1
ATOM 1740 N N . GLU B 1 40 ? 2.83506 -16.30562 -15.23721 1.000 25.37082 72 GLU B N 1
ATOM 1741 C CA . GLU B 1 40 ? 2.25774 -17.64411 -15.35229 1.000 28.89019 72 GLU B CA 1
ATOM 1742 C C . GLU B 1 40 ? 3.33880 -18.69769 -15.56629 1.000 27.77213 72 GLU B C 1
ATOM 1743 O O . GLU B 1 40 ? 3.27524 -19.80121 -14.99830 1.000 26.26534 72 GLU B O 1
ATOM 1749 N N . ARG B 1 41 ? 4.32725 -18.38499 -16.39807 1.000 25.42769 73 ARG B N 1
ATOM 1750 C CA . ARG B 1 41 ? 5.34400 -19.38103 -16.70819 1.000 26.06724 73 ARG B CA 1
ATOM 1751 C C . ARG B 1 41 ? 6.32029 -19.55150 -15.55004 1.000 25.21759 73 ARG B C 1
ATOM 1752 O O . ARG B 1 41 ? 6.71876 -20.68606 -15.23954 1.000 26.90417 73 ARG B O 1
ATOM 1760 N N . ILE B 1 42 ? 6.70353 -18.45690 -14.87944 1.000 23.89263 74 ILE B N 1
ATOM 1761 C CA . ILE B 1 42 ? 7.53744 -18.59846 -13.68208 1.000 23.85757 74 ILE B CA 1
ATOM 1762 C C . ILE B 1 42 ? 6.80322 -19.39754 -12.61848 1.000 26.61312 74 ILE B C 1
ATOM 1763 O O . ILE B 1 42 ? 7.37659 -20.30072 -11.99572 1.000 25.58381 74 ILE B O 1
ATOM 1768 N N . ALA B 1 43 ? 5.52291 -19.07776 -12.39103 1.000 23.76366 75 ALA B N 1
ATOM 1769 C CA . ALA B 1 43 ? 4.76401 -19.75948 -11.34422 1.000 24.51500 75 ALA B CA 1
ATOM 1770 C C . ALA B 1 43 ? 4.58758 -21.23881 -11.66778 1.000 26.99518 75 ALA B C 1
ATOM 1771 O O . ALA B 1 43 ? 4.67811 -22.09261 -10.77375 1.000 27.70208 75 ALA B O 1
ATOM 1773 N N . GLY B 1 44 ? 4.34699 -21.55614 -12.94119 1.000 26.90694 76 GLY B N 1
ATOM 1774 C CA . GLY B 1 44 ? 4.19852 -22.94795 -13.34751 1.000 29.66252 76 GLY B CA 1
ATOM 1775 C C . GLY B 1 44 ? 5.47741 -23.74686 -13.16254 1.000 25.67662 76 GLY B C 1
ATOM 1776 O O . GLY B 1 44 ? 5.44515 -24.87626 -12.67548 1.000 26.84752 76 GLY B O 1
ATOM 1777 N N . GLU B 1 45 ? 6.62279 -23.17136 -13.55179 1.000 24.88551 77 GLU B N 1
ATOM 1778 C CA . GLU B 1 45 ? 7.89231 -23.86525 -13.31915 1.000 24.65500 77 GLU B CA 1
ATOM 1779 C C . GLU B 1 45 ? 8.19705 -23.98355 -11.83370 1.000 25.28954 77 GLU B C 1
ATOM 1780 O O . GLU B 1 45 ? 8.64180 -25.04331 -11.36972 1.000 26.87767 77 GLU B O 1
ATOM 1786 N N . ALA B 1 46 ? 7.95716 -22.91519 -11.07295 1.000 25.96408 78 ALA B N 1
ATOM 1787 C CA . ALA B 1 46 ? 8.19508 -22.99160 -9.63198 1.000 25.88328 78 ALA B CA 1
ATOM 1788 C C . ALA B 1 46 ? 7.31239 -24.04799 -8.98097 1.000 28.62818 78 ALA B C 1
ATOM 1789 O O . ALA B 1 46 ? 7.75133 -24.75963 -8.06647 1.000 28.05799 78 ALA B O 1
ATOM 1791 N N . SER B 1 47 ? 6.06345 -24.17082 -9.43887 1.000 25.79386 79 SER B N 1
ATOM 1792 C CA . SER B 1 47 ? 5.16670 -25.17349 -8.88721 1.000 28.00271 79 SER B CA 1
ATOM 1793 C C . SER B 1 47 ? 5.66983 -26.58043 -9.18275 1.000 28.54970 79 SER B C 1
ATOM 1794 O O . SER B 1 47 ? 5.66252 -27.45024 -8.30413 1.000 31.37649 79 SER B O 1
ATOM 1797 N N . ARG B 1 48 ? 6.15019 -26.80378 -10.40748 1.000 27.13503 80 ARG B N 1
ATOM 1798 C CA . ARG B 1 48 ? 6.71545 -28.10530 -10.74451 1.000 27.25752 80 ARG B CA 1
ATOM 1799 C C . ARG B 1 48 ? 7.92209 -28.40899 -9.86152 1.000 27.07763 80 ARG B C 1
ATOM 1800 O O . ARG B 1 48 ? 8.07791 -29.52928 -9.36301 1.000 29.83622 80 ARG B O 1
ATOM 1808 N N . LEU B 1 49 ? 8.78004 -27.40751 -9.64948 1.000 27.52966 81 LEU B N 1
ATOM 1809 C CA . LEU B 1 49 ? 9.99907 -27.60598 -8.87075 1.000 30.88319 81 LEU B CA 1
ATOM 1810 C C . LEU B 1 49 ? 9.68091 -27.95946 -7.42711 1.000 29.77053 81 LEU B C 1
ATOM 1811 O O . LEU B 1 49 ? 10.40111 -28.73740 -6.79372 1.000 31.42907 81 LEU B O 1
ATOM 1816 N N . ALA B 1 50 ? 8.62532 -27.36232 -6.88132 1.000 27.76663 82 ALA B N 1
ATOM 1817 C CA . ALA B 1 50 ? 8.26443 -27.58776 -5.48526 1.000 33.95769 82 ALA B CA 1
ATOM 1818 C C . ALA B 1 50 ? 7.95044 -29.05494 -5.19791 1.000 32.89231 82 ALA B C 1
ATOM 1819 O O . ALA B 1 50 ? 8.04712 -29.48975 -4.04889 1.000 34.77217 82 ALA B O 1
ATOM 1821 N N . HIS B 1 51 ? 7.52887 -29.82401 -6.20459 1.000 31.84163 83 HIS B N 1
ATOM 1822 C CA . HIS B 1 51 ? 7.21441 -31.23344 -5.96128 1.000 36.79512 83 HIS B CA 1
ATOM 1823 C C . HIS B 1 51 ? 8.44103 -32.02642 -5.52777 1.000 36.71700 83 HIS B C 1
ATOM 1824 O O . HIS B 1 51 ? 8.29937 -33.10730 -4.95395 1.000 40.63956 83 HIS B O 1
ATOM 1831 N N . TYR B 1 52 ? 9.64223 -31.57787 -5.90109 1.000 39.15582 84 TYR B N 1
ATOM 1832 C CA . TYR B 1 52 ? 10.87421 -32.25941 -5.50635 1.000 39.59290 84 TYR B CA 1
ATOM 1833 C C . TYR B 1 52 ? 11.22119 -32.03517 -4.04300 1.000 48.26274 84 TYR B C 1
ATOM 1834 O O . TYR B 1 52 ? 12.06826 -32.75580 -3.50673 1.000 47.60862 84 TYR B O 1
ATOM 1843 N N . ASN B 1 53 ? 10.60136 -31.05963 -3.39195 1.000 46.11692 85 ASN B N 1
ATOM 1844 C CA . ASN B 1 53 ? 10.87412 -30.78390 -1.99147 1.000 48.08821 85 ASN B CA 1
ATOM 1845 C C . ASN B 1 53 ? 9.89072 -31.53672 -1.10357 1.000 49.57157 85 ASN B C 1
ATOM 1846 O O . ASN B 1 53 ? 8.83693 -31.99658 -1.55091 1.000 47.93808 85 ASN B O 1
ATOM 1851 N N . LYS B 1 54 ? 10.24663 -31.65524 0.17893 1.000 59.44909 86 LYS B N 1
ATOM 1852 C CA . LYS B 1 54 ? 9.36487 -32.35218 1.11259 1.000 69.10390 86 LYS B CA 1
ATOM 1853 C C . LYS B 1 54 ? 8.12409 -31.53951 1.45653 1.000 65.81554 86 LYS B C 1
ATOM 1854 O O . LYS B 1 54 ? 7.07545 -32.11613 1.76427 1.000 63.49178 86 LYS B O 1
ATOM 1860 N N . ARG B 1 55 ? 8.20560 -30.21769 1.39348 1.000 60.34252 87 ARG B N 1
ATOM 1861 C CA . ARG B 1 55 ? 7.08784 -29.35440 1.74517 1.000 61.83776 87 ARG B CA 1
ATOM 1862 C C . ARG B 1 55 ? 6.47453 -28.75915 0.49134 1.000 54.15300 87 ARG B C 1
ATOM 1863 O O . ARG B 1 55 ? 7.19697 -28.27964 -0.39114 1.000 56.95354 87 ARG B O 1
ATOM 1871 N N . SER B 1 56 ? 5.14523 -28.83335 0.39908 1.000 47.08208 88 SER B N 1
ATOM 1872 C CA . SER B 1 56 ? 4.41771 -28.25788 -0.73151 1.000 43.04095 88 SER B CA 1
ATOM 1873 C C . SER B 1 56 ? 4.36180 -26.74622 -0.52812 1.000 40.24917 88 SER B C 1
ATOM 1874 O O . SER B 1 56 ? 3.35242 -26.16879 -0.11899 1.000 41.49854 88 SER B O 1
ATOM 1877 N N . THR B 1 57 ? 5.49967 -26.10436 -0.77476 1.000 38.62768 89 THR B N 1
ATOM 1878 C CA . THR B 1 57 ? 5.65479 -24.67358 -0.55900 1.000 35.43181 89 THR B CA 1
ATOM 1879 C C . THR B 1 57 ? 6.37659 -24.03741 -1.73663 1.000 32.29619 89 THR B C 1
ATOM 1880 O O . THR B 1 57 ? 7.40659 -24.55709 -2.16828 1.000 34.37231 89 THR B O 1
ATOM 1884 N N . ILE B 1 58 ? 5.86485 -22.92194 -2.24729 1.000 27.30059 90 ILE B N 1
ATOM 1885 C CA . ILE B 1 58 ? 6.62702 -22.11659 -3.20158 1.000 26.24452 90 ILE B CA 1
ATOM 1886 C C . ILE B 1 58 ? 7.50045 -21.18637 -2.36254 1.000 31.62441 90 ILE B C 1
ATOM 1887 O O . ILE B 1 58 ? 6.97317 -20.28560 -1.70750 1.000 34.95331 90 ILE B O 1
ATOM 1892 N N . THR B 1 59 ? 8.82518 -21.33449 -2.43024 1.000 29.76242 91 THR B N 1
ATOM 1893 C CA . THR B 1 59 ? 9.72565 -20.40061 -1.75183 1.000 25.90781 91 THR B CA 1
ATOM 1894 C C . THR B 1 59 ? 10.51130 -19.60672 -2.78498 1.000 28.37569 91 THR B C 1
ATOM 1895 O O . THR B 1 59 ? 10.43416 -19.85699 -3.99648 1.000 29.64213 91 THR B O 1
ATOM 1899 N N . SER B 1 60 ? 11.30217 -18.64558 -2.30287 1.000 28.67330 92 SER B N 1
ATOM 1900 C CA A SER B 1 60 ? 12.11824 -17.89430 -3.25042 0.619 28.16844 92 SER B CA 1
ATOM 1901 C CA B SER B 1 60 ? 12.16890 -17.88479 -3.20013 0.381 27.92922 92 SER B CA 1
ATOM 1902 C C . SER B 1 60 ? 13.11398 -18.79264 -3.96520 1.000 27.85695 92 SER B C 1
ATOM 1903 O O . SER B 1 60 ? 13.56995 -18.43574 -5.05766 1.000 28.48962 92 SER B O 1
ATOM 1908 N N . ARG B 1 61 ? 13.45510 -19.94987 -3.38971 1.000 28.79051 93 ARG B N 1
ATOM 1909 C CA . ARG B 1 61 ? 14.39599 -20.82428 -4.07303 1.000 30.20414 93 ARG B CA 1
ATOM 1910 C C . ARG B 1 61 ? 13.77649 -21.37691 -5.35487 1.000 27.24967 93 ARG B C 1
ATOM 1911 O O . ARG B 1 61 ? 14.43689 -21.41743 -6.39956 1.000 28.37545 93 ARG B O 1
ATOM 1919 N N . GLU B 1 62 ? 12.49786 -21.76539 -5.30972 1.000 26.47999 94 GLU B N 1
ATOM 1920 C CA . GLU B 1 62 ? 11.85308 -22.25077 -6.53091 1.000 25.16248 94 GLU B CA 1
ATOM 1921 C C . GLU B 1 62 ? 11.60119 -21.12085 -7.52519 1.000 26.43561 94 GLU B C 1
ATOM 1922 O O . GLU B 1 62 ? 11.67546 -21.33509 -8.74128 1.000 26.72025 94 GLU B O 1
ATOM 1928 N N . ILE B 1 63 ? 11.29137 -19.91489 -7.04065 1.000 25.29009 95 ILE B N 1
ATOM 1929 C CA . ILE B 1 63 ? 11.15934 -18.78563 -7.96449 1.000 25.84257 95 ILE B CA 1
ATOM 1930 C C . ILE B 1 63 ? 12.47795 -18.53427 -8.68612 1.000 23.60200 95 ILE B C 1
ATOM 1931 O O . ILE B 1 63 ? 12.50831 -18.34599 -9.91083 1.000 24.77804 95 ILE B O 1
ATOM 1936 N N . GLN B 1 64 ? 13.58410 -18.50760 -7.93473 1.000 24.95003 96 GLN B N 1
ATOM 1937 C CA . GLN B 1 64 ? 14.89436 -18.24804 -8.52708 1.000 27.52064 96 GLN B CA 1
ATOM 1938 C C . GLN B 1 64 ? 15.25813 -19.30186 -9.55396 1.000 28.82973 96 GLN B C 1
ATOM 1939 O O . GLN B 1 64 ? 15.72944 -18.96731 -10.65360 1.000 24.77293 96 GLN B O 1
ATOM 1945 N N . THR B 1 65 ? 15.03959 -20.58360 -9.22672 1.000 25.42031 97 THR B N 1
ATOM 1946 C CA . THR B 1 65 ? 15.35259 -21.63098 -10.19621 1.000 25.17607 97 THR B CA 1
ATOM 1947 C C . THR B 1 65 ? 14.49160 -21.49565 -11.44308 1.000 25.34992 97 THR B C 1
ATOM 1948 O O . THR B 1 65 ? 14.99596 -21.62182 -12.56957 1.000 25.10593 97 THR B O 1
ATOM 1952 N N . ALA B 1 66 ? 13.20710 -21.18273 -11.26429 1.000 25.19434 98 ALA B N 1
ATOM 1953 C CA . ALA B 1 66 ? 12.31994 -20.97500 -12.40475 1.000 23.38513 98 ALA B CA 1
ATOM 1954 C C . ALA B 1 66 ? 12.79480 -19.81438 -13.27022 1.000 23.32172 98 ALA B C 1
ATOM 1955 O O . ALA B 1 66 ? 12.74711 -19.88014 -14.49989 1.000 26.20935 98 ALA B O 1
ATOM 1957 N N . VAL B 1 67 ? 13.22920 -18.72688 -12.64067 1.000 23.99746 99 VAL B N 1
ATOM 1958 C CA . VAL B 1 67 ? 13.73224 -17.57586 -13.38415 1.000 25.20385 99 VAL B CA 1
ATOM 1959 C C . VAL B 1 67 ? 14.97339 -17.94358 -14.19427 1.000 23.56160 99 VAL B C 1
ATOM 1960 O O . VAL B 1 67 ? 15.13903 -17.49427 -15.33203 1.000 26.15705 99 VAL B O 1
ATOM 1964 N N . ARG B 1 68 ? 15.88679 -18.72992 -13.60832 1.000 22.47970 100 ARG B N 1
ATOM 1965 C CA . ARG B 1 68 ? 17.08873 -19.13577 -14.32902 1.000 24.65440 100 ARG B CA 1
ATOM 1966 C C . ARG B 1 68 ? 16.76161 -20.03752 -15.51294 1.000 24.32319 100 ARG B C 1
ATOM 1967 O O . ARG B 1 68 ? 17.46574 -19.99694 -16.52453 1.000 26.76671 100 ARG B O 1
ATOM 1975 N N . LEU B 1 69 ? 15.69682 -20.84203 -15.41179 1.000 25.25119 101 LEU B N 1
ATOM 1976 C CA . LEU B 1 69 ? 15.30601 -21.66859 -16.55937 1.000 25.08881 101 LEU B CA 1
ATOM 1977 C C . LEU B 1 69 ? 14.70602 -20.82989 -17.66509 1.000 25.75992 101 LEU B C 1
ATOM 1978 O O . LEU B 1 69 ? 15.03703 -21.02228 -18.84493 1.000 27.41643 101 LEU B O 1
ATOM 1983 N N . LEU B 1 70 ? 13.82071 -19.90309 -17.29385 1.000 23.75620 102 LEU B N 1
ATOM 1984 C CA A LEU B 1 70 ? 12.92040 -19.22932 -18.22942 0.663 24.99929 102 LEU B CA 1
ATOM 1985 C CA B LEU B 1 70 ? 12.92565 -19.23191 -18.23214 0.337 25.80747 102 LEU B CA 1
ATOM 1986 C C . LEU B 1 70 ? 13.54013 -18.00689 -18.89219 1.000 24.06790 102 LEU B C 1
ATOM 1987 O O . LEU B 1 70 ? 13.30816 -17.76949 -20.08540 1.000 26.66636 102 LEU B O 1
ATOM 1996 N N . LEU B 1 71 ? 14.28931 -17.20113 -18.14016 1.000 24.99324 103 LEU B N 1
ATOM 1997 C CA . LEU B 1 71 ? 14.77651 -15.94493 -18.71378 1.000 26.53029 103 LEU B CA 1
ATOM 1998 C C . LEU B 1 71 ? 16.05024 -16.17975 -19.51407 1.000 25.96305 103 LEU B C 1
ATOM 1999 O O . LEU B 1 71 ? 17.01304 -16.75198 -18.99020 1.000 30.78130 103 LEU B O 1
ATOM 2004 N N . PRO B 1 72 ? 16.13740 -15.68420 -20.74774 1.000 29.39394 104 PRO B N 1
ATOM 2005 C CA . PRO B 1 72 ? 17.31911 -15.99204 -21.55773 1.000 31.61874 104 PRO B CA 1
ATOM 2006 C C . PRO B 1 72 ? 18.49598 -15.09962 -21.21761 1.000 33.06024 104 PRO B C 1
ATOM 2007 O O . PRO B 1 72 ? 18.34171 -13.90493 -20.96245 1.000 32.18683 104 PRO B O 1
ATOM 2011 N N . GLY B 1 73 ? 19.68709 -15.68850 -21.27584 1.000 34.41328 105 GLY B N 1
ATOM 2012 C CA . GLY B 1 73 ? 20.91810 -14.91570 -21.25294 1.000 37.28525 105 GLY B CA 1
ATOM 2013 C C . GLY B 1 73 ? 21.03342 -14.03680 -20.02543 1.000 38.92783 105 GLY B C 1
ATOM 2014 O O . GLY B 1 73 ? 20.71187 -14.43809 -18.90204 1.000 35.62800 105 GLY B O 1
ATOM 2015 N N . GLU B 1 74 ? 21.51027 -12.81551 -20.23885 1.000 35.95810 106 GLU B N 1
ATOM 2016 C CA . GLU B 1 74 ? 21.76125 -11.90413 -19.12869 1.000 33.18505 106 GLU B CA 1
ATOM 2017 C C . GLU B 1 74 ? 20.49795 -11.39269 -18.46107 1.000 30.69245 106 GLU B C 1
ATOM 2018 O O . GLU B 1 74 ? 20.60039 -10.80281 -17.37835 1.000 34.46994 106 GLU B O 1
ATOM 2024 N N . LEU B 1 75 ? 19.32256 -11.57468 -19.07089 1.000 28.68824 107 LEU B N 1
ATOM 2025 C CA . LEU B 1 75 ? 18.08936 -11.25164 -18.36612 1.000 26.81547 107 LEU B CA 1
ATOM 2026 C C . LEU B 1 75 ? 18.00559 -12.03351 -17.06847 1.000 29.09129 107 LEU B C 1
ATOM 2027 O O . LEU B 1 75 ? 17.60201 -11.48922 -16.03938 1.000 29.57566 107 LEU B O 1
ATOM 2032 N N . ALA B 1 76 ? 18.40254 -13.31351 -17.09865 1.000 28.00978 108 ALA B N 1
ATOM 2033 C CA . ALA B 1 76 ? 18.31350 -14.13416 -15.89204 1.000 28.93463 108 ALA B CA 1
ATOM 2034 C C . ALA B 1 76 ? 19.25869 -13.62830 -14.81262 1.000 28.34941 108 ALA B C 1
ATOM 2035 O O . ALA B 1 76 ? 18.86855 -13.53897 -13.64158 1.000 31.44802 108 ALA B O 1
ATOM 2037 N N . LYS B 1 77 ? 20.49001 -13.26824 -15.19217 1.000 29.32758 109 LYS B N 1
ATOM 2038 C CA . LYS B 1 77 ? 21.46717 -12.76717 -14.22611 1.000 31.65328 109 LYS B CA 1
ATOM 2039 C C . LYS B 1 77 ? 20.93613 -11.54508 -13.48869 1.000 33.56658 109 LYS B C 1
ATOM 2040 O O . LYS B 1 77 ? 21.00830 -11.46578 -12.25550 1.000 32.00919 109 LYS B O 1
ATOM 2046 N N . HIS B 1 78 ? 20.41511 -10.56815 -14.23232 1.000 30.01605 110 HIS B N 1
ATOM 2047 C CA . HIS B 1 78 ? 19.93979 -9.34388 -13.60063 1.000 30.83291 110 HIS B CA 1
ATOM 2048 C C . HIS B 1 78 ? 18.66743 -9.58956 -12.80908 1.000 30.22631 110 HIS B C 1
ATOM 2049 O O . HIS B 1 78 ? 18.48142 -9.02169 -11.72640 1.000 30.97697 110 HIS B O 1
ATOM 2056 N N . ALA B 1 79 ? 17.76199 -10.41586 -13.33154 1.000 26.84641 111 ALA B N 1
ATOM 2057 C CA . ALA B 1 79 ? 16.54606 -10.71113 -12.57298 1.000 27.00563 111 ALA B CA 1
ATOM 2058 C C . ALA B 1 79 ? 16.87663 -11.38627 -11.25112 1.000 27.41943 111 ALA B C 1
ATOM 2059 O O . ALA B 1 79 ? 16.25504 -11.09224 -10.22106 1.000 27.66868 111 ALA B O 1
ATOM 2061 N N . VAL B 1 80 ? 17.82505 -12.32455 -11.26758 1.000 26.47876 112 VAL B N 1
ATOM 2062 C CA . VAL B 1 80 ? 18.23080 -12.99097 -10.02735 1.000 25.84247 112 VAL B CA 1
ATOM 2063 C C . VAL B 1 80 ? 18.82585 -11.98196 -9.06217 1.000 27.20737 112 VAL B C 1
ATOM 2064 O O . VAL B 1 80 ? 18.54709 -12.01298 -7.85206 1.000 33.44887 112 VAL B O 1
ATOM 2068 N N . SER B 1 81 ? 19.63953 -11.06246 -9.57452 1.000 27.92349 113 SER B N 1
ATOM 2069 C CA . SER B 1 81 ? 20.21558 -10.04187 -8.70570 1.000 31.14257 113 SER B CA 1
ATOM 2070 C C . SER B 1 81 ? 19.11959 -9.18345 -8.08318 1.000 31.58975 113 SER B C 1
ATOM 2071 O O . SER B 1 81 ? 19.17765 -8.85371 -6.88866 1.000 34.87503 113 SER B O 1
ATOM 2074 N N . GLU B 1 82 ? 18.12386 -8.79824 -8.88420 1.000 30.40394 114 GLU B N 1
ATOM 2075 C CA . GLU B 1 82 ? 17.02978 -7.97292 -8.37830 1.000 31.13862 114 GLU B CA 1
ATOM 2076 C C . GLU B 1 82 ? 16.17711 -8.72413 -7.36723 1.000 31.86888 114 GLU B C 1
ATOM 2077 O O . GLU B 1 82 ? 15.78569 -8.16145 -6.33842 1.000 29.61012 114 GLU B O 1
ATOM 2083 N N . GLY B 1 83 ? 15.84011 -9.97781 -7.65576 1.000 26.77482 115 GLY B N 1
ATOM 2084 C CA . GLY B 1 83 ? 15.01988 -10.72666 -6.71143 1.000 25.35934 115 GLY B CA 1
ATOM 2085 C C . GLY B 1 83 ? 15.74180 -10.96187 -5.39786 1.000 27.93149 115 GLY B C 1
ATOM 2086 O O . GLY B 1 83 ? 15.15740 -10.81916 -4.31535 1.000 28.96385 115 GLY B O 1
ATOM 2087 N N . THR B 1 84 ? 17.02313 -11.31905 -5.46568 1.000 30.83105 116 THR B N 1
ATOM 2088 C CA A THR B 1 84 ? 17.75762 -11.55437 -4.22660 0.207 32.91760 116 THR B CA 1
ATOM 2089 C CA B THR B 1 84 ? 17.80522 -11.54545 -4.24869 0.793 33.06902 116 THR B CA 1
ATOM 2090 C C . THR B 1 84 ? 17.92023 -10.27049 -3.42360 1.000 33.05894 116 THR B C 1
ATOM 2091 O O . THR B 1 84 ? 17.80898 -10.29296 -2.18863 1.000 33.35954 116 THR B O 1
ATOM 2098 N N . LYS B 1 85 ? 18.17700 -9.14585 -4.09123 1.000 29.08356 117 LYS B N 1
ATOM 2099 C CA . LYS B 1 85 ? 18.33011 -7.88546 -3.37457 1.000 34.51197 117 LYS B CA 1
ATOM 2100 C C . LYS B 1 85 ? 17.01925 -7.47431 -2.70507 1.000 35.66964 117 LYS B C 1
ATOM 2101 O O . LYS B 1 85 ? 17.03141 -6.92233 -1.59525 1.000 37.46095 117 LYS B O 1
ATOM 2107 N N . ALA B 1 86 ? 15.88401 -7.71037 -3.37678 1.000 32.17691 118 ALA B N 1
ATOM 2108 C CA . ALA B 1 86 ? 14.58553 -7.36967 -2.79782 1.000 33.00627 118 ALA B CA 1
ATOM 2109 C C . ALA B 1 86 ? 14.27601 -8.22513 -1.57401 1.000 32.51205 118 ALA B C 1
ATOM 2110 O O . ALA B 1 86 ? 13.77896 -7.70942 -0.56894 1.000 33.69429 118 ALA B O 1
ATOM 2112 N N . VAL B 1 87 ? 14.54635 -9.53282 -1.63508 1.000 29.36580 119 VAL B N 1
ATOM 2113 C CA . VAL B 1 87 ? 14.28200 -10.39297 -0.47713 1.000 31.08948 119 VAL B CA 1
ATOM 2114 C C . VAL B 1 87 ? 15.17673 -9.99968 0.69524 1.000 34.44371 119 VAL B C 1
ATOM 2115 O O . VAL B 1 87 ? 14.72986 -9.95171 1.84847 1.000 38.05355 119 VAL B O 1
ATOM 2119 N N . THR B 1 88 ? 16.45103 -9.70022 0.42148 1.000 36.97863 120 THR B N 1
ATOM 2120 C CA . THR B 1 88 ? 17.34326 -9.25325 1.48889 1.000 38.99037 120 THR B CA 1
ATOM 2121 C C . THR B 1 88 ? 16.82021 -7.98071 2.14289 1.000 40.64373 120 THR B C 1
ATOM 2122 O O . THR B 1 88 ? 16.77943 -7.87106 3.37388 1.000 44.30260 120 THR B O 1
ATOM 2126 N N . LYS B 1 89 ? 16.40769 -7.00801 1.33319 1.000 38.05723 121 LYS B N 1
ATOM 2127 C CA . LYS B 1 89 ? 15.88494 -5.76122 1.87521 1.000 38.17557 121 LYS B CA 1
ATOM 2128 C C . LYS B 1 89 ? 14.60052 -5.99172 2.66598 1.000 40.83208 121 LYS B C 1
ATOM 2129 O O . LYS B 1 89 ? 14.42377 -5.43761 3.75885 1.000 44.22505 121 LYS B O 1
ATOM 2135 N N . TYR B 1 90 ? 13.70855 -6.83511 2.14275 1.000 40.06547 122 TYR B N 1
ATOM 2136 C CA . TYR B 1 90 ? 12.40161 -7.03488 2.76126 1.000 37.53979 122 TYR B CA 1
ATOM 2137 C C . TYR B 1 90 ? 12.52963 -7.69195 4.12568 1.000 43.57091 122 TYR B C 1
ATOM 2138 O O . TYR B 1 90 ? 11.73456 -7.41248 5.02741 1.000 43.50815 122 TYR B O 1
ATOM 2147 N N . THR B 1 91 ? 13.48503 -8.60784 4.27414 1.000 44.15903 123 THR B N 1
ATOM 2148 C CA . THR B 1 91 ? 13.71391 -9.35234 5.50300 1.000 44.23673 123 THR B CA 1
ATOM 2149 C C . THR B 1 91 ? 14.71185 -8.66802 6.44547 1.000 46.00670 123 THR B C 1
ATOM 2150 O O . THR B 1 91 ? 15.10259 -9.26854 7.44877 1.000 52.47750 123 THR B O 1
ATOM 2154 N N . SER B 1 92 ? 15.08731 -7.41999 6.17775 1.000 49.87273 124 SER B N 1
ATOM 2155 C CA . SER B 1 92 ? 16.12578 -6.75663 6.95940 1.000 47.83788 124 SER B CA 1
ATOM 2156 C C . SER B 1 92 ? 15.66394 -6.46926 8.37798 1.000 57.12499 124 SER B C 1
ATOM 2157 O O . SER B 1 92 ? 14.49093 -6.18598 8.62499 1.000 51.23787 124 SER B O 1
ATOM 2160 N N . ALA B 1 93 ? 16.62404 -6.53081 9.31484 1.000 55.13345 125 ALA B N 1
ATOM 2161 C CA . ALA B 1 93 ? 16.33052 -6.31776 10.72799 1.000 61.28737 125 ALA B CA 1
ATOM 2162 C C . ALA B 1 93 ? 15.84315 -4.90422 11.00745 1.000 67.53005 125 ALA B C 1
ATOM 2163 O O . ALA B 1 93 ? 15.00390 -4.70471 11.89183 1.000 70.19154 125 ALA B O 1
ATOM 2165 N N . LYS B 1 94 ? 16.34126 -3.91320 10.27501 1.000 67.61647 126 LYS B N 1
ATOM 2166 C CA . LYS B 1 94 ? 15.88011 -2.54415 10.47198 1.000 76.30954 126 LYS B CA 1
ATOM 2167 C C . LYS B 1 94 ? 14.58678 -2.41625 9.68832 1.000 77.24488 126 LYS B C 1
ATOM 2168 O O . LYS B 1 94 ? 14.59878 -2.43392 8.45358 1.000 70.56322 126 LYS B O 1
ATOM 2174 N N . LYS B 1 95 ? 13.47196 -2.29487 10.39993 1.000 75.86476 1014 LYS B N 1
ATOM 2175 C CA . LYS B 1 95 ? 12.18639 -2.24421 9.72497 1.000 75.18066 1014 LYS B CA 1
ATOM 2176 C C . LYS B 1 95 ? 11.99281 -0.92269 8.99373 1.000 71.85238 1014 LYS B C 1
ATOM 2177 O O . LYS B 1 95 ? 12.31121 0.15135 9.51271 1.000 69.47231 1014 LYS B O 1
ATOM 2183 N N . ALA B 1 96 ? 11.42615 -1.00889 7.79583 1.000 67.07131 1015 ALA B N 1
ATOM 2184 C CA . ALA B 1 96 ? 11.06766 0.17792 7.04883 1.000 58.12616 1015 ALA B CA 1
ATOM 2185 C C . ALA B 1 96 ? 9.78073 0.73773 7.63404 1.000 59.16694 1015 ALA B C 1
ATOM 2186 O O . ALA B 1 96 ? 9.05952 0.05033 8.35480 1.000 64.53790 1015 ALA B O 1
ATOM 2188 N N . LYS B 1 97 ? 9.46532 1.98043 7.30285 1.000 57.15260 1016 LYS B N 1
ATOM 2189 C CA . LYS B 1 97 ? 8.24040 2.54272 7.84146 1.000 63.65265 1016 LYS B CA 1
ATOM 2190 C C . LYS B 1 97 ? 7.05877 2.43571 6.89822 1.000 52.99035 1016 LYS B C 1
ATOM 2191 O O . LYS B 1 97 ? 5.93465 2.74165 7.30401 1.000 60.12048 1016 LYS B O 1
ATOM 2197 N N . THR B 1 98 ? 7.27198 1.96177 5.68346 1.000 54.27245 1017 THR B N 1
ATOM 2198 C CA . THR B 1 98 ? 6.20762 1.84437 4.70031 1.000 53.96446 1017 THR B CA 1
ATOM 2199 C C . THR B 1 98 ? 6.49354 0.63103 3.83115 1.000 53.55510 1017 THR B C 1
ATOM 2200 O O . THR B 1 98 ? 7.62991 0.15889 3.73838 1.000 53.68475 1017 THR B O 1
ATOM 2204 N N . ARG B 1 99 ? 5.42428 0.09201 3.24099 1.000 48.18949 1018 ARG B N 1
ATOM 2205 C CA . ARG B 1 99 ? 5.55270 -1.00555 2.29711 1.000 45.67003 1018 ARG B CA 1
ATOM 2206 C C . ARG B 1 99 ? 6.48570 -0.65101 1.15109 1.000 53.84727 1018 ARG B C 1
ATOM 2207 O O . ARG B 1 99 ? 7.33224 -1.46257 0.76644 1.000 45.08262 1018 ARG B O 1
ATOM 2215 N N . SER B 1 100 ? 6.35299 0.56032 0.59684 1.000 48.20536 1019 SER B N 1
ATOM 2216 C CA . SER B 1 100 ? 7.18938 0.93602 -0.54168 1.000 57.19214 1019 SER B CA 1
ATOM 2217 C C . SER B 1 100 ? 8.66988 0.92110 -0.18276 1.000 55.55396 1019 SER B C 1
ATOM 2218 O O . SER B 1 100 ? 9.50612 0.48981 -0.98595 1.000 54.17436 1019 SER B O 1
ATOM 2221 N N . SER B 1 101 ? 9.01336 1.41905 1.00399 1.000 52.43818 1020 SER B N 1
ATOM 2222 C CA . SER B 1 101 ? 10.39938 1.46542 1.45473 1.000 59.16356 1020 SER B CA 1
ATOM 2223 C C . SER B 1 101 ? 10.92644 0.11310 1.91125 1.000 55.97864 1020 SER B C 1
ATOM 2224 O O . SER B 1 101 ? 12.14172 -0.04251 2.06657 1.000 59.26537 1020 SER B O 1
ATOM 2227 N N . ARG B 1 102 ? 10.04840 -0.84649 2.19248 1.000 51.25391 1021 ARG B N 1
ATOM 2228 C CA . ARG B 1 102 ? 10.52155 -2.13294 2.69126 1.000 45.01837 1021 ARG B CA 1
ATOM 2229 C C . ARG B 1 102 ? 11.21986 -2.96298 1.62054 1.000 45.92082 1021 ARG B C 1
ATOM 2230 O O . ARG B 1 102 ? 12.20629 -3.64675 1.91017 1.000 44.21293 1021 ARG B O 1
ATOM 2238 N N . ALA B 1 103 ? 10.72685 -2.93500 0.38761 1.000 43.48587 1022 ALA B N 1
ATOM 2239 C CA . ALA B 1 103 ? 11.31007 -3.74621 -0.67663 1.000 39.90112 1022 ALA B CA 1
ATOM 2240 C C . ALA B 1 103 ? 11.94226 -2.92989 -1.79142 1.000 50.19959 1022 ALA B C 1
ATOM 2241 O O . ALA B 1 103 ? 12.57806 -3.51598 -2.68181 1.000 43.78625 1022 ALA B O 1
ATOM 2243 N N . GLY B 1 104 ? 11.74516 -1.61364 -1.79469 1.000 46.53380 1023 GLY B N 1
ATOM 2244 C CA . GLY B 1 104 ? 12.28911 -0.76459 -2.83407 1.000 49.99301 1023 GLY B CA 1
ATOM 2245 C C . GLY B 1 104 ? 11.63424 -0.92032 -4.19046 1.000 43.03720 1023 GLY B C 1
ATOM 2246 O O . GLY B 1 104 ? 12.22602 -0.53004 -5.20014 1.000 46.30671 1023 GLY B O 1
ATOM 2247 N N . LEU B 1 105 ? 10.40815 -1.43831 -4.24182 1.000 39.38232 1024 LEU B N 1
ATOM 2248 C CA . LEU B 1 105 ? 9.74489 -1.78090 -5.49122 1.000 41.86240 1024 LEU B CA 1
ATOM 2249 C C . LEU B 1 105 ? 8.52339 -0.90116 -5.75316 1.000 44.53039 1024 LEU B C 1
ATOM 2250 O O . LEU B 1 105 ? 7.99951 -0.22996 -4.85882 1.000 48.34036 1024 LEU B O 1
ATOM 2255 N N . GLN B 1 106 ? 8.08815 -0.90856 -7.01711 1.000 41.45091 1025 GLN B N 1
ATOM 2256 C CA . GLN B 1 106 ? 6.81553 -0.34535 -7.45886 1.000 46.43855 1025 GLN B CA 1
ATOM 2257 C C . GLN B 1 106 ? 5.70758 -1.38955 -7.50839 1.000 43.96232 1025 GLN B C 1
ATOM 2258 O O . GLN B 1 106 ? 4.55071 -1.07613 -7.19932 1.000 48.45822 1025 GLN B O 1
ATOM 2264 N N . PHE B 1 107 ? 6.04196 -2.62397 -7.91348 1.000 35.63419 1026 PHE B N 1
ATOM 2265 C CA . PHE B 1 107 ? 5.06211 -3.70093 -7.94853 1.000 32.87848 1026 PHE B CA 1
ATOM 2266 C C . PHE B 1 107 ? 4.74992 -4.10578 -6.51284 1.000 39.78521 1026 PHE B C 1
ATOM 2267 O O . PHE B 1 107 ? 5.67864 -4.31326 -5.72431 1.000 43.25462 1026 PHE B O 1
ATOM 2275 N N . PRO B 1 108 ? 3.47942 -4.26670 -6.14695 1.000 35.03387 1027 PRO B N 1
ATOM 2276 C CA . PRO B 1 108 ? 3.13089 -4.49060 -4.73326 1.000 34.33044 1027 PRO B CA 1
ATOM 2277 C C . PRO B 1 108 ? 3.23813 -5.96322 -4.36589 1.000 33.51252 1027 PRO B C 1
ATOM 2278 O O . PRO B 1 108 ? 2.73221 -6.83612 -5.07618 1.000 35.41581 1027 PRO B O 1
ATOM 2282 N N . VAL B 1 109 ? 3.92814 -6.23072 -3.25617 1.000 33.07200 1028 VAL B N 1
ATOM 2283 C CA . VAL B 1 109 ? 4.16136 -7.60347 -2.81995 1.000 30.35878 1028 VAL B CA 1
ATOM 2284 C C . VAL B 1 109 ? 2.84331 -8.33830 -2.59537 1.000 33.72250 1028 VAL B C 1
ATOM 2285 O O . VAL B 1 109 ? 2.69969 -9.51585 -2.95396 1.000 31.91325 1028 VAL B O 1
ATOM 2289 N N . GLY B 1 110 ? 1.86600 -7.65723 -2.00347 1.000 33.15199 1029 GLY B N 1
ATOM 2290 C CA . GLY B 1 110 ? 0.60668 -8.30314 -1.65847 1.000 37.39862 1029 GLY B CA 1
ATOM 2291 C C . GLY B 1 110 ? -0.17700 -8.76483 -2.87079 1.000 37.07501 1029 GLY B C 1
ATOM 2292 O O . GLY B 1 110 ? -0.86811 -9.78498 -2.82072 1.000 33.71272 1029 GLY B O 1
ATOM 2293 N N . ARG B 1 111 ? -0.13552 -7.99088 -3.95518 1.000 33.18467 1030 ARG B N 1
ATOM 2294 C CA . ARG B 1 111 ? -0.80717 -8.43170 -5.17194 1.000 36.16427 1030 ARG B CA 1
ATOM 2295 C C . ARG B 1 111 ? -0.17769 -9.70941 -5.71497 1.000 33.00768 1030 ARG B C 1
ATOM 2296 O O . ARG B 1 111 ? -0.88573 -10.66935 -6.04892 1.000 35.86525 1030 ARG B O 1
ATOM 2304 N N . VAL B 1 112 ? 1.15354 -9.75630 -5.77014 1.000 29.93371 1031 VAL B N 1
ATOM 2305 C CA . VAL B 1 112 ? 1.81703 -10.95934 -6.26527 1.000 26.70789 1031 VAL B CA 1
ATOM 2306 C C . VAL B 1 112 ? 1.52329 -12.13745 -5.34433 1.000 28.85548 1031 VAL B C 1
ATOM 2307 O O . VAL B 1 112 ? 1.28102 -13.25936 -5.80570 1.000 30.57873 1031 VAL B O 1
ATOM 2311 N N . HIS B 1 113 ? 1.49754 -11.89734 -4.02866 1.000 27.90196 1032 HIS B N 1
ATOM 2312 C CA . HIS B 1 113 ? 1.16754 -12.97367 -3.09623 1.000 28.78032 1032 HIS B CA 1
ATOM 2313 C C . HIS B 1 113 ? -0.22844 -13.52890 -3.36047 1.000 35.96295 1032 HIS B C 1
ATOM 2314 O O . HIS B 1 113 ? -0.43301 -14.74860 -3.42392 1.000 32.05797 1032 HIS B O 1
ATOM 2321 N N . ARG B 1 114 ? -1.20835 -12.64306 -3.50378 1.000 34.01538 1033 ARG B N 1
ATOM 2322 C CA . ARG B 1 114 ? -2.57120 -13.08612 -3.74563 1.000 32.13990 1033 ARG B CA 1
ATOM 2323 C C . ARG B 1 114 ? -2.67393 -13.86212 -5.05433 1.000 33.90683 1033 ARG B C 1
ATOM 2324 O O . ARG B 1 114 ? -3.40883 -14.85528 -5.13390 1.000 38.69699 1033 ARG B O 1
ATOM 2332 N N . LEU B 1 115 ? -1.94847 -13.42635 -6.08691 1.000 34.03124 1034 LEU B N 1
ATOM 2333 C CA . LEU B 1 115 ? -2.00524 -14.13112 -7.37001 1.000 39.54407 1034 LEU B CA 1
ATOM 2334 C C . LEU B 1 115 ? -1.36840 -15.51321 -7.28013 1.000 36.80548 1034 LEU B C 1
ATOM 2335 O O . LEU B 1 115 ? -1.87975 -16.47263 -7.86968 1.000 36.65438 1034 LEU B O 1
ATOM 2340 N N . LEU B 1 116 ? -0.25990 -15.64130 -6.54718 1.000 30.82253 1035 LEU B N 1
ATOM 2341 C CA . LEU B 1 116 ? 0.32572 -16.96358 -6.33776 1.000 33.23043 1035 LEU B CA 1
ATOM 2342 C C . LEU B 1 116 ? -0.62289 -17.86143 -5.56036 1.000 36.61952 1035 LEU B C 1
ATOM 2343 O O . LEU B 1 116 ? -0.77594 -19.04428 -5.88564 1.000 38.02776 1035 LEU B O 1
ATOM 2348 N N . ARG B 1 117 ? -1.26657 -17.32241 -4.51504 1.000 33.96890 1036 ARG B N 1
ATOM 2349 C CA . ARG B 1 117 ? -2.21144 -18.14051 -3.76532 1.000 35.23152 1036 ARG B CA 1
ATOM 2350 C C . ARG B 1 117 ? -3.42063 -18.51966 -4.61599 1.000 38.74180 1036 ARG B C 1
ATOM 2351 O O . ARG B 1 117 ? -3.86745 -19.67383 -4.58100 1.000 42.24509 1036 ARG B O 1
ATOM 2359 N N . LYS B 1 118 ? -3.93658 -17.58045 -5.41943 1.000 35.57913 1037 LYS B N 1
ATOM 2360 C CA . LYS B 1 118 ? -5.12398 -17.84951 -6.23536 1.000 47.00195 1037 LYS B CA 1
ATOM 2361 C C . LYS B 1 118 ? -4.88262 -18.96347 -7.25376 1.000 42.94638 1037 LYS B C 1
ATOM 2362 O O . LYS B 1 118 ? -5.82696 -19.65976 -7.64776 1.000 44.73624 1037 LYS B O 1
ATOM 2368 N N . GLY B 1 119 ? -3.65031 -19.12765 -7.70761 1.000 38.10639 1038 GLY B N 1
ATOM 2369 C CA . GLY B 1 119 ? -3.34540 -20.11949 -8.72418 1.000 41.35312 1038 GLY B CA 1
ATOM 2370 C C . GLY B 1 119 ? -3.16188 -21.53732 -8.22036 1.000 41.25084 1038 GLY B C 1
ATOM 2371 O O . GLY B 1 119 ? -3.00309 -22.45412 -9.03704 1.000 40.55300 1038 GLY B O 1
ATOM 2372 N N . ASN B 1 120 ? -3.18482 -21.74030 -6.90200 1.000 39.28921 1039 ASN B N 1
ATOM 2373 C CA . ASN B 1 120 ? -3.03085 -23.06551 -6.29958 1.000 41.80096 1039 ASN B CA 1
ATOM 2374 C C . ASN B 1 120 ? -1.79245 -23.77352 -6.83823 1.000 42.97312 1039 ASN B C 1
ATOM 2375 O O . ASN B 1 120 ? -1.82772 -24.93311 -7.25673 1.000 43.54956 1039 ASN B O 1
ATOM 2380 N N . TYR B 1 121 ? -0.69027 -23.03280 -6.84529 1.000 38.45283 1040 TYR B N 1
ATOM 2381 C CA . TYR B 1 121 ? 0.59774 -23.56979 -7.25375 1.000 33.90745 1040 TYR B CA 1
ATOM 2382 C C . TYR B 1 121 ? 1.21859 -24.47364 -6.20350 1.000 38.66810 1040 TYR B C 1
ATOM 2383 O O . TYR B 1 121 ? 2.07886 -25.29030 -6.54403 1.000 36.88716 1040 TYR B O 1
ATOM 2392 N N . ALA B 1 122 ? 0.81895 -24.34750 -4.94011 1.000 39.90453 1041 ALA B N 1
ATOM 2393 C CA . ALA B 1 122 ? 1.30513 -25.23113 -3.89253 1.000 34.98389 1041 ALA B CA 1
ATOM 2394 C C . ALA B 1 122 ? 0.38785 -25.03481 -2.69894 1.000 39.23558 1041 ALA B C 1
ATOM 2395 O O . ALA B 1 122 ? -0.45014 -24.13163 -2.68837 1.000 39.20792 1041 ALA B O 1
ATOM 2397 N N . GLU B 1 123 ? 0.55712 -25.89497 -1.69483 1.000 40.82110 1042 GLU B N 1
ATOM 2398 C CA . GLU B 1 123 ? -0.22649 -25.77372 -0.46886 1.000 43.48862 1042 GLU B CA 1
ATOM 2399 C C . GLU B 1 123 ? 0.04957 -24.44349 0.22344 1.000 43.83822 1042 GLU B C 1
ATOM 2400 O O . GLU B 1 123 ? -0.86786 -23.81808 0.76749 1.000 43.79165 1042 GLU B O 1
ATOM 2406 N N . ARG B 1 124 ? 1.30921 -24.00138 0.22943 1.000 39.13352 1043 ARG B N 1
ATOM 2407 C CA . ARG B 1 124 ? 1.68963 -22.75700 0.88812 1.000 39.77473 1043 ARG B CA 1
ATOM 2408 C C . ARG B 1 124 ? 2.62985 -21.94813 0.01101 1.000 37.28253 1043 ARG B C 1
ATOM 2409 O O . ARG B 1 124 ? 3.33167 -22.47583 -0.85614 1.000 35.94282 1043 ARG B O 1
ATOM 2417 N N . VAL B 1 125 ? 2.63983 -20.64394 0.25879 1.000 33.86838 1044 VAL B N 1
ATOM 2418 C CA . VAL B 1 125 ? 3.53137 -19.71262 -0.42646 1.000 33.04591 1044 VAL B CA 1
ATOM 2419 C C . VAL B 1 125 ? 4.39554 -19.06597 0.64070 1.000 37.67780 1044 VAL B C 1
ATOM 2420 O O . VAL B 1 125 ? 3.86866 -18.45667 1.57854 1.000 40.25933 1044 VAL B O 1
ATOM 2424 N N . GLY B 1 126 ? 5.71425 -19.22308 0.51565 1.000 31.67325 1045 GLY B N 1
ATOM 2425 C CA . GLY B 1 126 ? 6.62411 -18.64062 1.48282 1.000 36.17678 1045 GLY B CA 1
ATOM 2426 C C . GLY B 1 126 ? 6.67355 -17.12835 1.38133 1.000 33.78283 1045 GLY B C 1
ATOM 2427 O O . GLY B 1 126 ? 6.31485 -16.53773 0.36921 1.000 37.08645 1045 GLY B O 1
ATOM 2428 N N . ALA B 1 127 ? 7.11160 -16.49020 2.47729 1.000 35.48199 1046 ALA B N 1
ATOM 2429 C CA . ALA B 1 127 ? 7.06216 -15.03114 2.55157 1.000 39.88893 1046 ALA B CA 1
ATOM 2430 C C . ALA B 1 127 ? 8.01860 -14.36125 1.57566 1.000 38.29111 1046 ALA B C 1
ATOM 2431 O O . ALA B 1 127 ? 7.77073 -13.22280 1.15919 1.000 38.99086 1046 ALA B O 1
ATOM 2433 N N . GLY B 1 128 ? 9.11403 -15.03118 1.20110 1.000 33.58440 1047 GLY B N 1
ATOM 2434 C CA . GLY B 1 128 ? 10.04898 -14.43874 0.25334 1.000 33.45396 1047 GLY B CA 1
ATOM 2435 C C . GLY B 1 128 ? 9.64218 -14.55379 -1.20075 1.000 32.51752 1047 GLY B C 1
ATOM 2436 O O . GLY B 1 128 ? 10.05238 -13.73531 -2.03368 1.000 30.62843 1047 GLY B O 1
ATOM 2437 N N . ALA B 1 129 ? 8.83742 -15.55426 -1.53621 1.000 27.85924 1048 ALA B N 1
ATOM 2438 C CA . ALA B 1 129 ? 8.54300 -15.80613 -2.94587 1.000 26.13954 1048 ALA B CA 1
ATOM 2439 C C . ALA B 1 129 ? 7.83863 -14.64595 -3.63635 1.000 27.63373 1048 ALA B C 1
ATOM 2440 O O . ALA B 1 129 ? 8.22991 -14.31088 -4.76656 1.000 27.55602 1048 ALA B O 1
ATOM 2442 N N . PRO B 1 130 ? 6.77465 -14.04066 -3.08840 1.000 27.12835 1049 PRO B N 1
ATOM 2443 C CA . PRO B 1 130 ? 6.15940 -12.92757 -3.83743 1.000 24.63195 1049 PRO B CA 1
ATOM 2444 C C . PRO B 1 130 ? 7.05654 -11.70564 -3.92044 1.000 24.64908 1049 PRO B C 1
ATOM 2445 O O . PRO B 1 130 ? 6.93780 -10.93881 -4.88488 1.000 25.42631 1049 PRO B O 1
ATOM 2449 N N . VAL B 1 131 ? 7.92314 -11.47682 -2.92213 1.000 27.10618 1050 VAL B N 1
ATOM 2450 C CA . VAL B 1 131 ? 8.86584 -10.35901 -2.99993 1.000 26.60579 1050 VAL B CA 1
ATOM 2451 C C . VAL B 1 131 ? 9.83290 -10.56258 -4.15695 1.000 27.46536 1050 VAL B C 1
ATOM 2452 O O . VAL B 1 131 ? 10.05376 -9.66417 -4.98055 1.000 27.24445 1050 VAL B O 1
ATOM 2456 N N . TYR B 1 132 ? 10.42900 -11.75492 -4.23322 1.000 25.60844 1051 TYR B N 1
ATOM 2457 C CA . TYR B 1 132 ? 11.35988 -12.06244 -5.31663 1.000 25.71005 1051 TYR B CA 1
ATOM 2458 C C . TYR B 1 132 ? 10.67249 -11.93416 -6.66520 1.000 26.07061 1051 TYR B C 1
ATOM 2459 O O . TYR B 1 132 ? 11.20084 -11.30770 -7.59479 1.000 26.31190 1051 TYR B O 1
ATOM 2468 N N . LEU B 1 133 ? 9.47820 -12.51245 -6.78851 1.000 25.52536 1052 LEU B N 1
ATOM 2469 C CA . LEU B 1 133 ? 8.79174 -12.49381 -8.07596 1.000 24.11557 1052 LEU B CA 1
ATOM 2470 C C . LEU B 1 133 ? 8.36292 -11.07425 -8.45163 1.000 25.58709 1052 LEU B C 1
ATOM 2471 O O . LEU B 1 133 ? 8.48148 -10.67589 -9.61384 1.000 24.78737 1052 LEU B O 1
ATOM 2476 N N . ALA B 1 134 ? 7.88732 -10.28532 -7.48518 1.000 24.63386 1053 ALA B N 1
ATOM 2477 C CA . ALA B 1 134 ? 7.54167 -8.89681 -7.79959 1.000 23.73955 1053 ALA B CA 1
ATOM 2478 C C . ALA B 1 134 ? 8.75681 -8.13320 -8.32947 1.000 28.29296 1053 ALA B C 1
ATOM 2479 O O . ALA B 1 134 ? 8.63822 -7.34464 -9.27392 1.000 26.86034 1053 ALA B O 1
ATOM 2481 N N . ALA B 1 135 ? 9.93078 -8.35711 -7.73661 1.000 26.31204 1054 ALA B N 1
ATOM 2482 C CA . ALA B 1 135 ? 11.13694 -7.66567 -8.20051 1.000 26.23030 1054 ALA B CA 1
ATOM 2483 C C . ALA B 1 135 ? 11.50801 -8.08777 -9.61519 1.000 24.99886 1054 ALA B C 1
ATOM 2484 O O . ALA B 1 135 ? 12.03038 -7.27425 -10.39248 1.000 26.86633 1054 ALA B O 1
ATOM 2486 N N . VAL B 1 136 ? 11.33314 -9.37340 -9.93079 1.000 24.73041 1055 VAL B N 1
ATOM 2487 C CA . VAL B 1 136 ? 11.62914 -9.87657 -11.27291 1.000 24.20018 1055 VAL B CA 1
ATOM 2488 C C . VAL B 1 136 ? 10.67833 -9.26234 -12.28867 1.000 23.69300 1055 VAL B C 1
ATOM 2489 O O . VAL B 1 136 ? 11.10423 -8.80302 -13.35898 1.000 24.95548 1055 VAL B O 1
ATOM 2493 N N . LEU B 1 137 ? 9.38632 -9.23331 -11.96662 1.000 22.66489 1056 LEU B N 1
ATOM 2494 C CA . LEU B 1 137 ? 8.41736 -8.64198 -12.88788 1.000 24.16084 1056 LEU B CA 1
ATOM 2495 C C . LEU B 1 137 ? 8.69773 -7.16414 -13.08135 1.000 27.03438 1056 LEU B C 1
ATOM 2496 O O . LEU B 1 137 ? 8.57557 -6.64525 -14.19647 1.000 26.82298 1056 LEU B O 1
ATOM 2501 N N . GLU B 1 138 ? 9.08555 -6.46682 -12.00490 1.000 26.61182 1057 GLU B N 1
ATOM 2502 C CA . GLU B 1 138 ? 9.40889 -5.05511 -12.14487 1.000 31.47347 1057 GLU B CA 1
ATOM 2503 C C . GLU B 1 138 ? 10.64263 -4.83902 -13.01002 1.000 29.80941 1057 GLU B C 1
ATOM 2504 O O . GLU B 1 138 ? 10.69228 -3.89341 -13.80613 1.000 28.26386 1057 GLU B O 1
ATOM 2510 N N . TYR B 1 139 ? 11.66646 -5.67918 -12.83994 1.000 26.23236 1058 TYR B N 1
ATOM 2511 C CA . TYR B 1 139 ? 12.87511 -5.52788 -13.63827 1.000 25.59567 1058 TYR B CA 1
ATOM 2512 C C . TYR B 1 139 ? 12.56585 -5.68265 -15.11895 1.000 25.71714 1058 TYR B C 1
ATOM 2513 O O . TYR B 1 139 ? 13.02031 -4.87972 -15.94923 1.000 27.43311 1058 TYR B O 1
ATOM 2522 N N . LEU B 1 140 ? 11.77034 -6.69718 -15.46450 1.000 23.70322 1059 LEU B N 1
ATOM 2523 C CA . LEU B 1 140 ? 11.43653 -6.91953 -16.86691 1.000 25.25751 1059 LEU B CA 1
ATOM 2524 C C . LEU B 1 140 ? 10.57591 -5.79377 -17.40496 1.000 28.10972 1059 LEU B C 1
ATOM 2525 O O . LEU B 1 140 ? 10.77073 -5.34273 -18.54557 1.000 27.90538 1059 LEU B O 1
ATOM 2530 N N . THR B 1 141 ? 9.62257 -5.33132 -16.59638 1.000 25.43453 1060 THR B N 1
ATOM 2531 C CA . THR B 1 141 ? 8.75588 -4.22831 -17.00927 1.000 26.29434 1060 THR B CA 1
ATOM 2532 C C . THR B 1 141 ? 9.57385 -2.97922 -17.28215 1.000 28.83286 1060 THR B C 1
ATOM 2533 O O . THR B 1 141 ? 9.37736 -2.30214 -18.29756 1.000 27.60801 1060 THR B O 1
ATOM 2537 N N . ALA B 1 142 ? 10.51260 -2.66551 -16.38389 1.000 27.57052 1061 ALA B N 1
ATOM 2538 C CA . ALA B 1 142 ? 11.35627 -1.49565 -16.57790 1.000 28.87358 1061 ALA B CA 1
ATOM 2539 C C . ALA B 1 142 ? 12.18889 -1.62723 -17.84329 1.000 29.46588 1061 ALA B C 1
ATOM 2540 O O . ALA B 1 142 ? 12.37257 -0.65327 -18.57361 1.000 33.11285 1061 ALA B O 1
ATOM 2542 N N . GLU B 1 143 ? 12.70289 -2.82762 -18.11587 1.000 28.25144 1062 GLU B N 1
ATOM 2543 C CA . GLU B 1 143 ? 13.54026 -3.03271 -19.29413 1.000 28.58579 1062 GLU B CA 1
ATOM 2544 C C . GLU B 1 143 ? 12.74358 -2.82847 -20.57920 1.000 31.44562 1062 GLU B C 1
ATOM 2545 O O . GLU B 1 143 ? 13.18096 -2.12670 -21.50189 1.000 31.55207 1062 GLU B O 1
ATOM 2551 N N . ILE B 1 144 ? 11.56604 -3.43398 -20.64836 1.000 29.28512 1063 ILE B N 1
ATOM 2552 C CA . ILE B 1 144 ? 10.72617 -3.30492 -21.83668 1.000 27.67954 1063 ILE B CA 1
ATOM 2553 C C . ILE B 1 144 ? 10.32665 -1.84956 -22.03851 1.000 29.15913 1063 ILE B C 1
ATOM 2554 O O . ILE B 1 144 ? 10.40241 -1.31358 -23.15562 1.000 30.96723 1063 ILE B O 1
ATOM 2559 N N . LEU B 1 145 ? 9.90993 -1.17800 -20.95710 1.000 26.92357 1064 LEU B N 1
ATOM 2560 C CA . LEU B 1 145 ? 9.44731 0.20457 -21.08400 1.000 29.29030 1064 LEU B CA 1
ATOM 2561 C C . LEU B 1 145 ? 10.58810 1.14224 -21.43846 1.000 30.97704 1064 LEU B C 1
ATOM 2562 O O . LEU B 1 145 ? 10.39883 2.10083 -22.19929 1.000 31.40397 1064 LEU B O 1
ATOM 2567 N N . GLU B 1 146 ? 11.78263 0.89161 -20.89632 1.000 28.05289 1065 GLU B N 1
ATOM 2568 C CA . GLU B 1 146 ? 12.93359 1.70410 -21.28213 1.000 32.60902 1065 GLU B CA 1
ATOM 2569 C C . GLU B 1 146 ? 13.16100 1.63290 -22.78669 1.000 35.81456 1065 GLU B C 1
ATOM 2570 O O . GLU B 1 146 ? 13.29005 2.66276 -23.46448 1.000 34.55300 1065 GLU B O 1
ATOM 2576 N N . LEU B 1 147 ? 13.22334 0.41378 -23.32269 1.000 32.74955 1066 LEU B N 1
ATOM 2577 C CA . LEU B 1 147 ? 13.47819 0.23869 -24.74772 1.000 33.83850 1066 LEU B CA 1
ATOM 2578 C C . LEU B 1 147 ? 12.31219 0.74255 -25.58379 1.000 35.87793 1066 LEU B C 1
ATOM 2579 O O . LEU B 1 147 ? 12.52298 1.35431 -26.63522 1.000 34.91366 1066 LEU B O 1
ATOM 2584 N N . ALA B 1 148 ? 11.07877 0.48355 -25.14916 1.000 32.96944 1067 ALA B N 1
ATOM 2585 C CA . ALA B 1 148 ? 9.92893 0.94678 -25.92815 1.000 35.79387 1067 ALA B CA 1
ATOM 2586 C C . ALA B 1 148 ? 9.85909 2.46710 -25.96590 1.000 33.95713 1067 ALA B C 1
ATOM 2587 O O . ALA B 1 148 ? 9.50381 3.05602 -26.99770 1.000 33.84586 1067 ALA B O 1
ATOM 2589 N N . GLY B 1 149 ? 10.16262 3.12275 -24.84306 1.000 33.78130 1068 GLY B N 1
ATOM 2590 C CA . GLY B 1 149 ? 10.16009 4.57576 -24.81328 1.000 32.67751 1068 GLY B CA 1
ATOM 2591 C C . GLY B 1 149 ? 11.23966 5.17426 -25.69314 1.000 38.25005 1068 GLY B C 1
ATOM 2592 O O . GLY B 1 149 ? 11.05293 6.24805 -26.27795 1.000 37.74889 1068 GLY B O 1
ATOM 2593 N N . ASN B 1 150 ? 12.39753 4.50642 -25.76744 1.000 36.71201 1069 ASN B N 1
ATOM 2594 C CA . ASN B 1 150 ? 13.42453 4.90891 -26.72518 1.000 37.98597 1069 ASN B CA 1
ATOM 2595 C C . ASN B 1 150 ? 12.91679 4.78112 -28.15375 1.000 35.15280 1069 ASN B C 1
ATOM 2596 O O . ASN B 1 150 ? 13.16140 5.65547 -28.98793 1.000 43.94394 1069 ASN B O 1
ATOM 2601 N N . ALA B 1 151 ? 12.22264 3.68339 -28.45968 1.000 37.23746 1070 ALA B N 1
ATOM 2602 C CA . ALA B 1 151 ? 11.67461 3.51756 -29.80058 1.000 39.85803 1070 ALA B CA 1
ATOM 2603 C C . ALA B 1 151 ? 10.63259 4.59010 -30.10315 1.000 38.02750 1070 ALA B C 1
ATOM 2604 O O . ALA B 1 151 ? 10.59233 5.13412 -31.21638 1.000 42.10903 1070 ALA B O 1
ATOM 2606 N N . ALA B 1 152 ? 9.80525 4.94462 -29.11257 1.000 34.21219 1071 ALA B N 1
ATOM 2607 C CA . ALA B 1 152 ? 8.82524 6.01098 -29.32853 1.000 35.17907 1071 ALA B CA 1
ATOM 2608 C C . ALA B 1 152 ? 9.50988 7.32777 -29.65707 1.000 41.40681 1071 ALA B C 1
ATOM 2609 O O . ALA B 1 152 ? 9.13291 8.01979 -30.61199 1.000 43.82861 1071 ALA B O 1
ATOM 2611 N N . ARG B 1 153 ? 10.53779 7.67645 -28.88568 1.000 41.09600 1072 ARG B N 1
ATOM 2612 C CA . ARG B 1 153 ? 11.25603 8.92345 -29.11208 1.000 45.97587 1072 ARG B CA 1
ATOM 2613 C C . ARG B 1 153 ? 11.91049 8.94663 -30.48853 1.000 45.10013 1072 ARG B C 1
ATOM 2614 O O . ARG B 1 153 ? 11.87808 9.96999 -31.18542 1.000 48.87053 1072 ARG B O 1
ATOM 2622 N N . ASP B 1 154 ? 12.50660 7.82855 -30.90195 1.000 46.82260 1073 ASP B N 1
ATOM 2623 C CA . ASP B 1 154 ? 13.12768 7.75817 -32.22356 1.000 51.41578 1073 ASP B CA 1
ATOM 2624 C C . ASP B 1 154 ? 12.09234 7.88029 -33.33617 1.000 48.65135 1073 ASP B C 1
ATOM 2625 O O . ASP B 1 154 ? 12.41374 8.33242 -34.43957 1.000 55.51186 1073 ASP B O 1
ATOM 2630 N N . ASN B 1 155 ? 10.85514 7.47860 -33.06082 1.000 52.07310 1074 ASN B N 1
ATOM 2631 C CA . ASN B 1 155 ? 9.72804 7.57645 -33.98186 1.000 47.30645 1074 ASN B CA 1
ATOM 2632 C C . ASN B 1 155 ? 9.04738 8.93264 -33.89853 1.000 47.69797 1074 ASN B C 1
ATOM 2633 O O . ASN B 1 155 ? 8.00014 9.14118 -34.52936 1.000 50.82483 1074 ASN B O 1
ATOM 2638 N N . LYS B 1 156 ? 9.65381 9.87247 -33.16946 1.000 48.83782 1075 LYS B N 1
ATOM 2639 C CA . LYS B 1 156 ? 9.13602 11.22534 -32.99088 1.000 46.80249 1075 LYS B CA 1
ATOM 2640 C C . LYS B 1 156 ? 7.74353 11.24279 -32.36459 1.000 48.41141 1075 LYS B C 1
ATOM 2641 O O . LYS B 1 156 ? 6.88571 12.04881 -32.74164 1.000 50.04569 1075 LYS B O 1
ATOM 2647 N N . LYS B 1 157 ? 7.53489 10.37398 -31.38019 1.000 47.38306 1076 LYS B N 1
ATOM 2648 C CA . LYS B 1 157 ? 6.28837 10.28699 -30.63939 1.000 47.20131 1076 LYS B CA 1
ATOM 2649 C C . LYS B 1 157 ? 6.54784 10.54100 -29.15627 1.000 45.58273 1076 LYS B C 1
ATOM 2650 O O . LYS B 1 157 ? 7.63884 10.26462 -28.65402 1.000 47.74849 1076 LYS B O 1
ATOM 2656 N N . THR B 1 158 ? 5.54895 11.08904 -28.45601 1.000 46.14626 1077 THR B N 1
ATOM 2657 C CA . THR B 1 158 ? 5.60687 11.27097 -27.00362 1.000 41.07946 1077 THR B CA 1
ATOM 2658 C C . THR B 1 158 ? 4.81117 10.22705 -26.22401 1.000 42.39809 1077 THR B C 1
ATOM 2659 O O . THR B 1 158 ? 4.65623 10.36052 -25.00668 1.000 43.11257 1077 THR B O 1
ATOM 2663 N N . ARG B 1 159 ? 4.30896 9.19579 -26.88822 1.000 38.00669 1078 ARG B N 1
ATOM 2664 C CA . ARG B 1 159 ? 3.62663 8.10213 -26.21897 1.000 36.14462 1078 ARG B CA 1
ATOM 2665 C C . ARG B 1 159 ? 4.05257 6.80589 -26.87107 1.000 38.01282 1078 ARG B C 1
ATOM 2666 O O . ARG B 1 159 ? 4.33405 6.76251 -28.07278 1.000 40.09469 1078 ARG B O 1
ATOM 2674 N N . ILE B 1 160 ? 4.12651 5.76585 -26.05571 1.000 32.58687 1079 ILE B N 1
ATOM 2675 C CA . ILE B 1 160 ? 4.42497 4.42395 -26.53599 1.000 31.17384 1079 ILE B CA 1
ATOM 2676 C C . ILE B 1 160 ? 3.16393 3.83710 -27.14432 1.000 38.91442 1079 ILE B C 1
ATOM 2677 O O . ILE B 1 160 ? 2.11424 3.80657 -26.49140 1.000 34.86717 1079 ILE B O 1
ATOM 2682 N N . ILE B 1 161 ? 3.25864 3.37587 -28.39402 1.000 32.15199 1080 ILE B N 1
ATOM 2683 C CA . ILE B 1 161 ? 2.14443 2.69693 -29.06435 1.000 32.75696 1080 ILE B CA 1
ATOM 2684 C C . ILE B 1 161 ? 2.56414 1.26497 -29.38225 1.000 36.61217 1080 ILE B C 1
ATOM 2685 O O . ILE B 1 161 ? 3.74492 0.93290 -29.22693 1.000 34.36536 1080 ILE B O 1
ATOM 2690 N N . PRO B 1 162 ? 1.65505 0.37261 -29.79258 1.000 34.67797 1081 PRO B N 1
ATOM 2691 C CA . PRO B 1 162 ? 2.06928 -1.03920 -29.93275 1.000 35.49832 1081 PRO B CA 1
ATOM 2692 C C . PRO B 1 162 ? 3.27896 -1.26466 -30.83144 1.000 32.61140 1081 PRO B C 1
ATOM 2693 O O . PRO B 1 162 ? 4.14225 -2.07876 -30.47453 1.000 38.24321 1081 PRO B O 1
ATOM 2697 N N . ARG B 1 163 ? 3.40763 -0.54534 -31.94527 1.000 37.91647 1082 ARG B N 1
ATOM 2698 C CA . ARG B 1 163 ? 4.54376 -0.82567 -32.81745 1.000 37.09385 1082 ARG B CA 1
ATOM 2699 C C . ARG B 1 163 ? 5.87836 -0.48133 -32.15809 1.000 42.50313 1082 ARG B C 1
ATOM 2700 O O . ARG B 1 163 ? 6.89144 -1.10528 -32.49159 1.000 39.35147 1082 ARG B O 1
ATOM 2708 N N . HIS B 1 164 ? 5.89476 0.43669 -31.18130 1.000 34.73845 1083 HIS B N 1
ATOM 2709 C CA . HIS B 1 164 ? 7.12083 0.68360 -30.42651 1.000 34.67750 1083 HIS B CA 1
ATOM 2710 C C . HIS B 1 164 ? 7.48302 -0.51400 -29.55425 1.000 35.17396 1083 HIS B C 1
ATOM 2711 O O . HIS B 1 164 ? 8.65699 -0.89848 -29.45769 1.000 35.81937 1083 HIS B O 1
ATOM 2718 N N . LEU B 1 165 ? 6.48958 -1.09518 -28.87930 1.000 32.73506 1084 LEU B N 1
ATOM 2719 C CA . LEU B 1 165 ? 6.72566 -2.28650 -28.06951 1.000 31.90807 1084 LEU B CA 1
ATOM 2720 C C . LEU B 1 165 ? 7.17590 -3.45028 -28.92692 1.000 38.86349 1084 LEU B C 1
ATOM 2721 O O . LEU B 1 165 ? 8.11436 -4.17495 -28.57357 1.000 33.71979 1084 LEU B O 1
ATOM 2726 N N . GLN B 1 166 ? 6.49745 -3.65878 -30.05641 1.000 37.93212 1085 GLN B N 1
ATOM 2727 C CA . GLN B 1 166 ? 6.83744 -4.78831 -30.90867 1.000 40.89510 1085 GLN B CA 1
ATOM 2728 C C . GLN B 1 166 ? 8.25114 -4.65089 -31.45184 1.000 40.07644 1085 GLN B C 1
ATOM 2729 O O . GLN B 1 166 ? 9.02289 -5.61878 -31.43599 1.000 39.81907 1085 GLN B O 1
ATOM 2735 N N . LEU B 1 167 ? 8.62776 -3.44408 -31.88015 1.000 36.92532 1086 LEU B N 1
ATOM 2736 C CA . LEU B 1 167 ? 9.98275 -3.21544 -32.37320 1.000 44.29915 1086 LEU B CA 1
ATOM 2737 C C . LEU B 1 167 ? 11.01980 -3.41316 -31.27524 1.000 38.91505 1086 LEU B C 1
ATOM 2738 O O . LEU B 1 167 ? 12.04534 -4.07245 -31.48964 1.000 40.11365 1086 LEU B O 1
ATOM 2743 N N . ALA B 1 168 ? 10.75880 -2.86963 -30.08403 1.000 36.49635 1087 ALA B N 1
ATOM 2744 C CA . ALA B 1 168 ? 11.72325 -2.96175 -28.99721 1.000 33.43988 1087 ALA B CA 1
ATOM 2745 C C . ALA B 1 168 ? 11.96766 -4.40977 -28.58968 1.000 38.77577 1087 ALA B C 1
ATOM 2746 O O . ALA B 1 168 ? 13.11433 -4.81607 -28.38148 1.000 37.90322 1087 ALA B O 1
ATOM 2748 N N . VAL B 1 169 ? 10.90445 -5.20474 -28.49147 1.000 32.60030 1088 VAL B N 1
ATOM 2749 C CA . VAL B 1 169 ? 11.05649 -6.61436 -28.12768 1.000 31.35770 1088 VAL B CA 1
ATOM 2750 C C . VAL B 1 169 ? 11.73811 -7.38696 -29.25201 1.000 35.45922 1088 VAL B C 1
ATOM 2751 O O . VAL B 1 169 ? 12.65996 -8.16954 -29.01699 1.000 34.23091 1088 VAL B O 1
ATOM 2755 N N . ARG B 1 170 ? 11.33338 -7.14591 -30.49560 1.000 36.69751 1089 ARG B N 1
ATOM 2756 C CA . ARG B 1 170 ? 11.88470 -7.92486 -31.59586 1.000 37.73464 1089 ARG B CA 1
ATOM 2757 C C . ARG B 1 170 ? 13.37721 -7.67095 -31.77880 1.000 38.67087 1089 ARG B C 1
ATOM 2758 O O . ARG B 1 170 ? 14.11804 -8.59168 -32.14107 1.000 40.64411 1089 ARG B O 1
ATOM 2766 N N . ASN B 1 171 ? 13.84145 -6.44655 -31.51896 1.000 36.36977 1090 ASN B N 1
ATOM 2767 C CA . ASN B 1 171 ? 15.22877 -6.07279 -31.76774 1.000 42.65002 1090 ASN B CA 1
ATOM 2768 C C . ASN B 1 171 ? 16.16682 -6.43227 -30.62938 1.000 38.88892 1090 ASN B C 1
ATOM 2769 O O . ASN B 1 171 ? 17.37746 -6.19204 -30.75101 1.000 39.52808 1090 ASN B O 1
ATOM 2774 N N . ASP B 1 172 ? 15.64745 -6.97216 -29.53769 1.000 35.13180 1091 ASP B N 1
ATOM 2775 C CA . ASP B 1 172 ? 16.45065 -7.39912 -28.40023 1.000 33.13948 1091 ASP B CA 1
ATOM 2776 C C . ASP B 1 172 ? 16.41882 -8.92021 -28.37133 1.000 33.01548 1091 ASP B C 1
ATOM 2777 O O . ASP B 1 172 ? 15.36892 -9.50590 -28.10327 1.000 33.50792 1091 ASP B O 1
ATOM 2782 N N . GLU B 1 173 ? 17.56004 -9.55802 -28.63998 1.000 33.86397 1092 GLU B N 1
ATOM 2783 C CA . GLU B 1 173 ? 17.55691 -11.01019 -28.81459 1.000 35.21592 1092 GLU B CA 1
ATOM 2784 C C . GLU B 1 173 ? 16.99470 -11.72648 -27.59288 1.000 30.48484 1092 GLU B C 1
ATOM 2785 O O . GLU B 1 173 ? 16.23124 -12.68824 -27.72850 1.000 34.01033 1092 GLU B O 1
ATOM 2791 N N . GLU B 1 174 ? 17.36850 -11.29450 -26.39272 1.000 31.81740 1093 GLU B N 1
ATOM 2792 C CA . GLU B 1 174 ? 16.89076 -11.99635 -25.19893 1.000 30.84840 1093 GLU B CA 1
ATOM 2793 C C . GLU B 1 174 ? 15.40515 -11.74656 -24.94849 1.000 27.55309 1093 GLU B C 1
ATOM 2794 O O . GLU B 1 174 ? 14.65379 -12.67350 -24.60952 1.000 29.05886 1093 GLU B O 1
ATOM 2800 N N . LEU B 1 175 ? 14.94760 -10.50135 -25.08444 1.000 28.24544 1094 LEU B N 1
ATOM 2801 C CA . LEU B 1 175 ? 13.52512 -10.24366 -24.86968 1.000 30.67254 1094 LEU B CA 1
ATOM 2802 C C . LEU B 1 175 ? 12.67249 -10.91429 -25.93985 1.000 27.19444 1094 LEU B C 1
ATOM 2803 O O . LEU B 1 175 ? 11.54098 -11.32038 -25.65897 1.000 29.96490 1094 LEU B O 1
ATOM 2808 N N . ASN B 1 176 ? 13.18123 -10.98704 -27.17769 1.000 27.40311 1095 ASN B N 1
ATOM 2809 C CA . ASN B 1 176 ? 12.44665 -11.65218 -28.24874 1.000 28.94241 1095 ASN B CA 1
ATOM 2810 C C . ASN B 1 176 ? 12.23779 -13.12922 -27.93469 1.000 33.60148 1095 ASN B C 1
ATOM 2811 O O . ASN B 1 176 ? 11.14816 -13.67540 -28.15807 1.000 31.70187 1095 ASN B O 1
ATOM 2816 N N . LYS B 1 177 ? 13.27393 -13.79760 -27.42449 1.000 29.88832 1096 LYS B N 1
ATOM 2817 C CA . LYS B 1 177 ? 13.10125 -15.19042 -27.00801 1.000 30.52247 1096 LYS B CA 1
ATOM 2818 C C . LYS B 1 177 ? 12.05290 -15.31130 -25.90989 1.000 28.42993 1096 LYS B C 1
ATOM 2819 O O . LYS B 1 177 ? 11.21910 -16.22741 -25.92673 1.000 28.72009 1096 LYS B O 1
ATOM 2825 N N . LEU B 1 178 ? 12.07764 -14.39872 -24.94426 1.000 28.36287 1097 LEU B N 1
ATOM 2826 C CA . LEU B 1 178 ? 11.17356 -14.48862 -23.79777 1.000 28.24340 1097 LEU B CA 1
ATOM 2827 C C . LEU B 1 178 ? 9.71977 -14.22234 -24.17918 1.000 28.94511 1097 LEU B C 1
ATOM 2828 O O . LEU B 1 178 ? 8.81257 -14.92033 -23.71484 1.000 30.43419 1097 LEU B O 1
ATOM 2833 N N . LEU B 1 179 ? 9.48361 -13.22497 -25.03272 1.000 28.26912 1098 LEU B N 1
ATOM 2834 C CA . LEU B 1 179 ? 8.16065 -12.64477 -25.26369 1.000 28.67105 1098 LEU B CA 1
ATOM 2835 C C . LEU B 1 179 ? 7.59828 -12.79599 -26.66900 1.000 40.44660 1098 LEU B C 1
ATOM 2836 O O . LEU B 1 179 ? 6.42201 -12.47040 -26.87533 1.000 38.59414 1098 LEU B O 1
ATOM 2841 N N . GLY B 1 180 ? 8.39679 -13.22453 -27.64481 1.000 35.30686 1099 GLY B N 1
ATOM 2842 C CA . GLY B 1 180 ? 7.96879 -13.19354 -29.03809 1.000 40.54318 1099 GLY B CA 1
ATOM 2843 C C . GLY B 1 180 ? 6.75869 -14.04263 -29.36754 1.000 50.67584 1099 GLY B C 1
ATOM 2844 O O . GLY B 1 180 ? 6.16414 -13.86697 -30.44010 1.000 54.17697 1099 GLY B O 1
ATOM 2845 N N . GLY B 1 181 ? 6.39510 -14.97103 -28.49662 1.000 50.74566 1100 GLY B N 1
ATOM 2846 C CA . GLY B 1 181 ? 5.23284 -15.81680 -28.66287 1.000 56.48972 1100 GLY B CA 1
ATOM 2847 C C . GLY B 1 181 ? 3.98032 -15.32054 -27.97579 1.000 61.48789 1100 GLY B C 1
ATOM 2848 O O . GLY B 1 181 ? 2.94347 -15.98763 -28.04626 1.000 66.74252 1100 GLY B O 1
ATOM 2849 N N . VAL B 1 182 ? 4.02948 -14.14873 -27.34044 1.000 53.46274 1101 VAL B N 1
ATOM 2850 C CA . VAL B 1 182 ? 2.87773 -13.61220 -26.61944 1.000 57.20236 1101 VAL B CA 1
ATOM 2851 C C . VAL B 1 182 ? 1.96712 -12.90096 -27.61115 1.000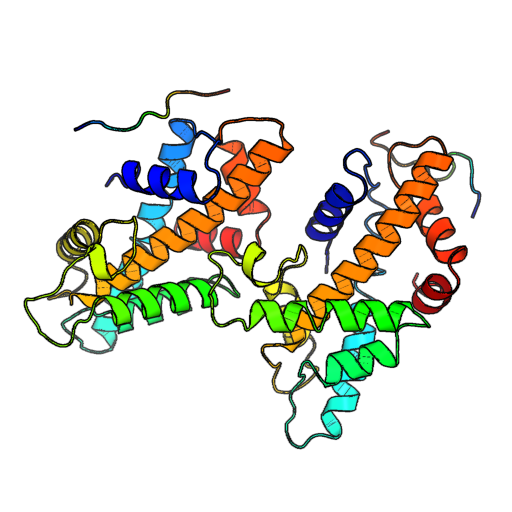 63.00188 1101 VAL B C 1
ATOM 2852 O O . VAL B 1 182 ? 2.42648 -12.10369 -28.43752 1.000 57.79971 1101 VAL B O 1
ATOM 2856 N N . THR B 1 183 ? 0.67040 -13.18121 -27.52448 1.000 81.32631 1102 THR B N 1
ATOM 2857 C CA . THR B 1 183 ? -0.30041 -12.61689 -28.45598 1.000 93.62395 1102 THR B CA 1
ATOM 2858 C C . THR B 1 183 ? -1.46200 -11.93714 -27.73397 1.000 96.87853 1102 THR B C 1
ATOM 2859 O O . THR B 1 183 ? -1.28272 -10.92738 -27.05214 1.000 88.97863 1102 THR B O 1
ATOM 2863 N N . GLU C 2 11 ? -0.63453 26.95757 23.21410 1.000 98.32045 131 GLU C N 1
ATOM 2864 C CA . GLU C 2 11 ? 0.55992 26.37010 22.61423 1.000 90.96939 131 GLU C CA 1
ATOM 2865 C C . GLU C 2 11 ? 0.72142 26.81186 21.16232 1.000 94.09929 131 GLU C C 1
ATOM 2866 O O . GLU C 2 11 ? -0.17816 27.42345 20.58180 1.000 96.94725 131 GLU C O 1
ATOM 2872 N N . GLY C 2 12 ? 1.88076 26.50531 20.58638 1.000 83.77351 132 GLY C N 1
ATOM 2873 C CA . GLY C 2 12 ? 2.16524 26.86164 19.21064 1.000 93.33309 132 GLY C CA 1
ATOM 2874 C C . GLY C 2 12 ? 1.57445 25.88637 18.21255 1.000 90.47873 132 GLY C C 1
ATOM 2875 O O . GLY C 2 12 ? 2.28780 25.03308 17.67601 1.000 88.89282 132 GLY C O 1
ATOM 2876 N N . TYR C 2 13 ? 0.26639 25.98201 17.97987 1.000 88.31087 133 TYR C N 1
ATOM 2877 C CA . TYR C 2 13 ? -0.38585 25.10468 17.01794 1.000 91.75033 133 TYR C CA 1
ATOM 2878 C C . TYR C 2 13 ? 0.17089 25.33748 15.62002 1.000 85.65732 133 TYR C C 1
ATOM 2879 O O . TYR C 2 13 ? 0.29559 26.47807 15.16684 1.000 92.84823 133 TYR C O 1
ATOM 2888 N N . GLN C 2 14 ? 0.51407 24.25009 14.93891 1.000 93.12253 134 GLN C N 1
ATOM 2889 C CA . GLN C 2 14 ? 1.01738 24.36748 13.58314 1.000 87.45187 134 GLN C CA 1
ATOM 2890 C C . GLN C 2 14 ? -0.11002 24.82044 12.65592 1.000 85.06176 134 GLN C C 1
ATOM 2891 O O . GLN C 2 14 ? -1.29148 24.80107 13.00978 1.000 87.87445 134 GLN C O 1
ATOM 2897 N N . ASP C 2 15 ? 0.26200 25.27170 11.46639 1.000 86.01062 135 ASP C N 1
ATOM 2898 C CA . ASP C 2 15 ? -0.69003 25.89344 10.55992 1.000 87.77964 135 ASP C CA 1
ATOM 2899 C C . ASP C 2 15 ? -0.74077 25.14355 9.23883 1.000 88.66614 135 ASP C C 1
ATOM 2900 O O . ASP C 2 15 ? 0.28303 24.67151 8.73586 1.000 87.60928 135 ASP C O 1
ATOM 2905 N N . TYR C 2 16 ? -1.94657 25.01153 8.69310 1.000 91.11823 136 TYR C N 1
ATOM 2906 C CA . TYR C 2 16 ? -2.12659 24.39765 7.38402 1.000 92.96763 136 TYR C CA 1
ATOM 2907 C C . TYR C 2 16 ? -2.69828 25.38966 6.37532 1.000 101.21901 136 TYR C C 1
ATOM 2908 O O . TYR C 2 16 ? -2.01471 25.70683 5.39834 1.000 100.36832 136 TYR C O 1
ATOM 2917 N N . GLU C 2 17 ? -3.89119 25.96288 6.62250 1.000 123.57337 137 GLU C N 1
ATOM 2918 C CA . GLU C 2 17 ? -4.49130 27.05888 5.85039 1.000 124.91513 137 GLU C CA 1
ATOM 2919 C C . GLU C 2 17 ? -4.91911 26.64051 4.43908 1.000 122.04672 137 GLU C C 1
ATOM 2920 O O . GLU C 2 17 ? -4.45515 25.61047 3.93425 1.000 116.89149 137 GLU C O 1
ATOM 2926 N N . PRO C 2 18 ? -5.79698 27.40710 3.77500 1.000 127.01685 138 PRO C N 1
ATOM 2927 C CA . PRO C 2 18 ? -6.37449 26.96262 2.49283 1.000 129.87952 138 PRO C CA 1
ATOM 2928 C C . PRO C 2 18 ? -5.33449 26.74334 1.40154 1.000 129.69069 138 PRO C C 1
ATOM 2929 O O . PRO C 2 18 ? -4.14488 27.02509 1.55198 1.000 122.32523 138 PRO C O 1
ATOM 2933 N N . GLU C 2 19 ? -5.81789 26.24058 0.26543 1.000 149.30660 139 GLU C N 1
ATOM 2934 C CA . GLU C 2 19 ? -4.95476 25.71778 -0.78604 1.000 153.18838 139 GLU C CA 1
ATOM 2935 C C . GLU C 2 19 ? -5.52718 26.07823 -2.15062 1.000 172.39340 139 GLU C C 1
ATOM 2936 O O . GLU C 2 19 ? -6.49368 26.83778 -2.26921 1.000 179.00571 139 GLU C O 1
ATOM 2942 N N . ALA C 2 20 ? -4.91377 25.50438 -3.18376 1.000 171.86311 140 ALA C N 1
ATOM 2943 C CA . ALA C 2 20 ? -5.38672 25.59473 -4.55748 1.000 178.53353 140 ALA C CA 1
ATOM 2944 C C . ALA C 2 20 ? -4.91536 24.36543 -5.33506 1.000 170.55952 140 ALA C C 1
ATOM 2945 O O . ALA C 2 20 ? -5.39443 24.06912 -6.43119 1.000 176.56012 140 ALA C O 1
ATOM 2948 N N . PRO D 2 8 ? 4.83484 -5.76195 -39.02969 1.000 117.01216 128 PRO D N 1
ATOM 2949 C CA . PRO D 2 8 ? 4.16743 -4.54649 -38.55068 1.000 119.22017 128 PRO D CA 1
ATOM 2950 C C . PRO D 2 8 ? 4.83033 -3.27417 -39.07483 1.000 117.79794 128 PRO D C 1
ATOM 2951 O O . PRO D 2 8 ? 6.02299 -3.06987 -38.85064 1.000 114.66855 128 PRO D O 1
ATOM 2955 N N . SER D 2 9 ? 4.05981 -2.43798 -39.76975 1.000 114.95537 129 SER D N 1
ATOM 2956 C CA . SER D 2 9 ? 4.60165 -1.20837 -40.33506 1.000 112.87589 129 SER D CA 1
ATOM 2957 C C . SER D 2 9 ? 5.12531 -0.29511 -39.23207 1.000 107.29332 129 SER D C 1
ATOM 2958 O O . SER D 2 9 ? 4.45439 -0.07577 -38.21910 1.000 98.93868 129 SER D O 1
ATOM 2961 N N . GLU D 2 10 ? 6.33515 0.23431 -39.43062 1.000 98.46832 130 GLU D N 1
ATOM 2962 C CA . GLU D 2 10 ? 6.93014 1.15713 -38.47201 1.000 93.50438 130 GLU D CA 1
ATOM 2963 C C . GLU D 2 10 ? 6.38558 2.56981 -38.59741 1.000 88.89856 130 GLU D C 1
ATOM 2964 O O . GLU D 2 10 ? 6.73106 3.42189 -37.77215 1.000 87.88580 130 GLU D O 1
ATOM 2970 N N . GLU D 2 11 ? 5.56699 2.84383 -39.60943 1.000 86.52994 131 GLU D N 1
ATOM 2971 C CA . GLU D 2 11 ? 5.00826 4.16719 -39.83143 1.000 82.35795 131 GLU D CA 1
ATOM 2972 C C . GLU D 2 11 ? 3.52460 4.04302 -40.15062 1.000 77.19388 131 GLU D C 1
ATOM 2973 O O . GLU D 2 11 ? 2.99222 2.94779 -40.35038 1.000 77.42589 131 GLU D O 1
ATOM 2979 N N . GLY D 2 12 ? 2.85506 5.18489 -40.19227 1.000 72.87483 132 GLY D N 1
ATOM 2980 C CA . GLY D 2 12 ? 1.47374 5.23016 -40.62293 1.000 68.41135 132 GLY D CA 1
ATOM 2981 C C . GLY D 2 12 ? 0.50471 5.40531 -39.47040 1.000 63.41613 132 GLY D C 1
ATOM 2982 O O . GLY D 2 12 ? 0.87297 5.54417 -38.29974 1.000 63.21205 132 GLY D O 1
ATOM 2983 N N . TYR D 2 13 ? -0.77687 5.39853 -39.84140 1.000 59.78252 133 TYR D N 1
ATOM 2984 C CA . TYR D 2 13 ? -1.87276 5.69047 -38.92690 1.000 55.15951 133 TYR D CA 1
ATOM 2985 C C . TYR D 2 13 ? -3.00033 4.67268 -39.05735 1.000 53.83091 133 TYR D C 1
ATOM 2986 O O . TYR D 2 13 ? -4.11185 4.91992 -38.58981 1.000 50.21198 133 TYR D O 1
ATOM 2995 N N . GLN D 2 14 ? -2.73020 3.51440 -39.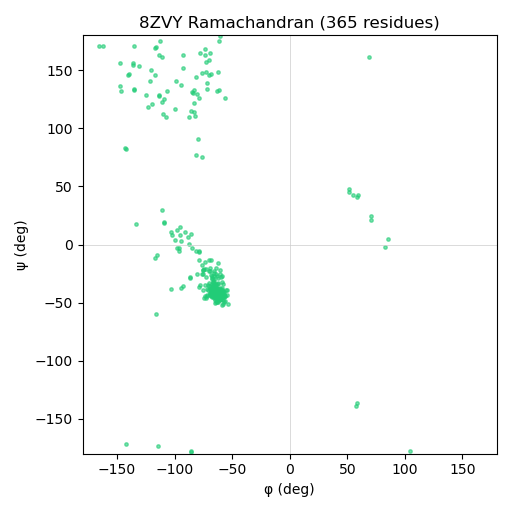66161 1.000 57.22102 134 GLN D N 1
ATOM 2996 C CA . GLN D 2 14 ? -3.79309 2.54086 -39.87510 1.000 56.61075 134 GLN D CA 1
ATOM 2997 C C . GLN D 2 14 ? -4.45484 2.12081 -38.56803 1.000 54.43295 134 GLN D C 1
ATOM 2998 O O . GLN D 2 14 ? -5.66132 1.86157 -38.54557 1.000 52.30001 134 GLN D O 1
ATOM 3004 N N . ASP D 2 15 ? -3.68878 2.04864 -37.47662 1.000 55.35531 135 ASP D N 1
ATOM 3005 C CA . ASP D 2 15 ? -4.20333 1.69391 -36.15843 1.000 53.86035 135 ASP D CA 1
ATOM 3006 C C . ASP D 2 15 ? -4.17544 2.88227 -35.20268 1.000 51.36886 135 ASP D C 1
ATOM 3007 O O . ASP D 2 15 ? -4.02044 2.70463 -33.99249 1.000 51.63287 135 ASP D O 1
ATOM 3012 N N . TYR D 2 16 ? -4.30407 4.09717 -35.73516 1.000 49.36357 136 TYR D N 1
ATOM 3013 C CA . TYR D 2 16 ? -4.14567 5.29472 -34.92060 1.000 47.77363 136 TYR D CA 1
ATOM 3014 C C . TYR D 2 16 ? -5.10727 5.27612 -33.74145 1.000 45.67599 136 TYR D C 1
ATOM 3015 O O . TYR D 2 16 ? -6.31475 5.11574 -33.91901 1.000 43.54742 136 TYR D O 1
ATOM 3024 N N . GLU D 2 17 ? -4.56243 5.43300 -32.52997 1.000 46.79683 137 GLU D N 1
ATOM 3025 C CA . GLU D 2 17 ? -5.40401 5.49442 -31.34120 1.000 45.50784 137 GLU D CA 1
ATOM 3026 C C . GLU D 2 17 ? -5.63081 6.94115 -30.90897 1.000 43.90862 137 GLU D C 1
ATOM 3027 O O . GLU D 2 17 ? -4.69862 7.74541 -30.93749 1.000 45.02665 137 GLU D O 1
ATOM 3033 N N . PRO D 2 18 ? -6.85260 7.29526 -30.45671 1.000 41.82216 138 PRO D N 1
ATOM 3034 C CA . PRO D 2 18 ? -7.08332 8.64747 -29.91633 1.000 40.94106 138 PRO D CA 1
ATOM 3035 C C . PRO D 2 18 ? -6.23255 8.97468 -28.69664 1.000 44.24490 138 PRO D C 1
ATOM 3036 O O . PRO D 2 18 ? -5.53925 8.09729 -28.17179 1.000 45.81758 138 PRO D O 1
ATOM 3040 N N . GLU D 2 19 ? -6.40498 10.19864 -28.17774 1.000 57.37116 139 GLU D N 1
ATOM 3041 C CA . GLU D 2 19 ? -5.70539 10.88830 -27.06678 1.000 48.74057 139 GLU D CA 1
ATOM 3042 C C . GLU D 2 19 ? -4.44105 11.57596 -27.57473 1.000 65.56231 139 GLU D C 1
ATOM 3043 O O . GLU D 2 19 ? -3.71986 12.17643 -26.77298 1.000 90.98750 139 GLU D O 1
ATOM 3049 N N . ALA D 2 20 ? -4.19036 11.55843 -28.88075 1.000 59.90739 140 ALA D N 1
ATOM 3050 C CA . ALA D 2 20 ? -3.07336 12.24084 -29.54499 1.000 49.70295 140 ALA D CA 1
ATOM 3051 C C . ALA D 2 20 ? -1.73874 11.55563 -29.30064 1.000 54.02045 140 ALA D C 1
ATOM 3052 O O . ALA D 2 20 ? -0.96892 11.44574 -30.24900 1.000 52.62626 140 ALA D O 1
#

GO terms:
  GO:0030527 structural constituent of chromatin (F, IDA)
  GO:0000786 nucleosome (C, IDA)

Secondary structure (DSSP, 8-state):
----HHHHHHHHHHH-TT-EE-HHHHHHHHHHHHHHHHHHHHHHHHHHHHTT-SEE-HHHHHHHHHHHS-HHHHHHHHHHHHHHHHHH--SSTT---GGGG--SS-HHHHHHHHHHTTSSSEE-THHHHHHHHHHHHHHHHHHHHHHHHHHHTT-SEE-HHHHHHHHHT-HHHHHHHHHS--/---HHHHHHHHHHH-TT-EE-HHHHHHHHHHHHHHHHHHHHHHHHHHTTSSS-EE-HHHHHHHHHHHS-THHHHHHHHHHHHHHHHHT-SS--SSHHHHH--SS-HHHHHHHHHHTT-SSEE-SHHHHHHHHHHHHHHHHHHHHHHHHHHHTT-SEE-HHHHHHHHHTSHHHHHHHTT--/----------/--SS-STT--S--

Foldseek 3Di:
DDAPLVLLVVLLCVLPVQAAADPVQSVVLRVLLVLVLVQLLQQLLVVCVVVVHQERAVVSSLVSLVVQFDDPLNVVLNVQLVQLLVQQDDPDPPPGDNVSSVGSFDLVVQLVVSVVVCSGNYYDSSNSSSSSRSSSVVSNQLSNQLCVQCVVVVHRYRYNVSSVVSQVPPVRSVSNSVPSDD/DAPLVLLVVLLCVQPVQAAADPVRSVLLRLLLVVVLVQLLQQLLVVCVPDPAQEREQVSSLVSLVVQFDDCLSVVLSVQLVQQLCQLPDPPQDPDQCNSRVGSQGLVVQLVVSVVVCSTPYYDPSNSRSSRRSSSVVSSQLSNQLCVQCVVVVHRYRYVVSSVVSQCPDVRSCSNPVPGD/DPDDDDDDDD/DDPDDCPPPDPPD

Nearest PDB structures (foldseek):
  6w4l-assembly1_A  TM=9.773E-01  e=1.949E-24  Xenopus laevis
  8uq9-assembly2_a  TM=9.744E-01  e=2.381E-24  Homo sapiens
  8yjm-assembly1_G  TM=9.729E-01  e=1.678E-24  Homo sapiens
  8uqd-assembly1_B  TM=9.751E-01  e=4.126E-24  Homo sapiens
  8uqb-assembly1_A  TM=9.746E-01  e=8.310E-24  Homo sapiens

Organism: Xenopus laevis (NCBI:txid8355)

Solvent-accessible surface area: 19811 Å² total; per-residue (Å²): 219,49,63,1,13,34,39,0,42,87,0,0,64,98,38,26,90,136,20,24,3,0,44,138,0,6,69,73,3,26,59,20,2,22,47,1,8,98,86,0,0,24,38,0,27,146,37,2,124,161,73,178,71,56,20,0,47,27,138,1,0,35,45,0,0,139,121,29,8,25,45,8,0,15,84,11,0,26,38,22,0,62,70,2,24,96,94,22,91,15,118,134,143,90,118,44,139,61,86,88,2,52,40,61,4,23,11,48,76,0,29,134,5,2,142,120,32,130,30,28,152,145,7,18,39,17,0,0,0,3,0,0,1,0,2,24,6,1,1,9,2,4,0,24,31,0,1,40,21,0,143,100,66,188,61,107,64,0,8,26,133,3,5,102,91,9,17,173,66,24,67,22,1,62,124,5,72,54,30,16,78,229,105,59,2,23,77,15,0,112,82,0,0,59,104,47,26,89,138,20,25,24,7,94,122,0,23,65,40,0,22,40,12,6,38,37,4,12,104,86,0,0,34,59,0,19,111,29,5,155,170,48,210,183,41,19,1,49,32,166,8,0,52,54,0,0,164,107,32,5,26,55,97,7,13,115,79,0,30,60,48,0,55,122,3,29,96,92,10,89,45,106,164,77,22,115,3,42,50,49,38,7,47,20,47,3,43,13,13,33,0,26,87,16,1,143,118,38,130,47,26,140,118,12,19,66,17,0,1,0,4,0,0,1,0,2,22,34,5,1,26,51,4,0,79,51,0,2,42,16,0,143,113,30,186,61,113,27,0,25,28,40,4,0,72,60,9,9,161,112,43,126,47,1,51,140,7,2,50,73,35,164,172,79,142,54,103,36,103,95,51,108,143,84,96,114,39,142,178,115,123,14,114,161,104

Sequence (385 aa):
KEESYAIYVYKVLKQVHPDTGISSKAMSIMNSSFVNDVFEERIAGEASRLAHYNKRSTITSREIQTAVRLLLPGELLAKHAVSEGTKAVTKYTSAKKAKTRSSRAGLQFPVGRVHRLLRKGNYAERVGAGAPVYLAAVLEYLTAEILELAGNAARDNKKTRIIPRHLQLAVRNDEELNKLLGGVTIESYAIYVYKVLKQVHPDTGISSSKAMSSIMNNSSFVNNDVFERIAGEASRLAHYNKRSTITSSREIQTAVRLLLLPGELAKHAVSEGTTKAVTKYTSAKKAKTRSSRAGLQFPVGRVHRLLRKGNYAERVGAGAPVYLAAVLEYLTAEILELAGNAARDNKKTRIIPRHLQLAVRNDEELNKLLGGVTEGYQDYEPEAPSEEGYQDYEPEA

Radius of gyration: 23.75 Å; Cα contacts (8 Å, |Δi|>4): 568; chains: 4; bounding box: 43×59×78 Å

B-factor: mean 47.62, std 20.9, range [22.16, 179.01]